Protein 5YR2 (pdb70)

InterPro domains:
  IPR000786 Green fluorescent protein, GFP [PR01229] (3-27)
  IPR000786 Green fluorescent protein, GFP [PR01229] (28-48)
  IPR000786 Green fluorescent protein, GFP [PR01229] (49-69)
  IPR000786 Green fluorescent protein, GFP [PR01229] (70-85)
  IPR000786 Green fluorescent protein, GFP [PR01229] (86-108)
  IPR000786 Green fluorescent protein, GFP [PR01229] (109-129)
  IPR000786 Green fluorescent protein, GFP [PR01229] (130-149)
  IPR000786 Green fluorescent protein, GFP [PR01229] (150-171)
  IPR000786 Green fluorescent protein, GFP [PR01229] (173-192)
  IPR000786 Green fluorescent protein, GFP [PR01229] (193-211)
  IPR000786 Green fluorescent protein, GFP [PR01229] (214-237)
  IPR009017 Green fluorescent protein [G3DSA:2.40.155.10] (1-145)
  IPR009017 Green fluorescent protein [G3DSA:2.40.155.10] (146-250)
  IPR009017 Green fluorescent protein [SSF54511] (2-228)
  IPR011584 Green fluorescent protein-related [PF01353] (14-227)

Sequence (454 aa):
NSHNVYITTADKQQKNGIIKANFKIRHNVEDGSVVQLLADHYQQQNTTPIGDGPVLLPDNHYLSTQQSVLSKDPNEKKRDHMVLLLEFVTAAGITHSKGEELFTGVVPILVELDGDVNGHKFSVRRGEGEGDATNGKKLLTTLKFICTTGKLPVPWPTLVTTLVQCFSRYPDHMKRHDFFKSAMPEGYVQERTISSFKDDGTYKTRAEVVKFEGDTLVNRIELKGIDFKEEDGNILGHKLEYNNSHNVYITADKQKNGIKANFKIRHNVEDGSVVQLADHYQQQNTTPIGDGPVLLPDNHYLSTQQSVLLSKDPNEKRDHMVLLLEFVTAAGITHSMSKGEELFTTGVVPILVELDGDVNGHKFSSVRGEGEEGDATNGKLTLKFICTTGKLPVPWPTLVTTLVQCFSRYPDHMKRHDFFKSAMPEGYVQERTISSFKDDGTYKTRAEVVKFEGDTTLVNRIELKGIDFKEEDGNILGHKLEEYN

Foldseek 3Di:
DKWKWKWAFDVVQLWIWTWTWDWFQFLVRHTKIKTKTKIKHFPDDDHFFGAHIWIKTKDKDWDDDVVDPFAKIKIKMAIAIDDDPQAPLVVLQQAKFKEWEWEWEAAARDTWIKIKIWIAHLCRRMTTMMMGTPVGHDQWAPVVCVVVRACLSYHYDPRRVSNRRQSRSPQSFMKMWMWIDTPPAKIKTKIWTWHDDDRYTYIYMYIYIPGGDCCDCISVVRTDND/DKWKWKKAFDVVQLWIKTWTWDWFAFQVRHTKIKTKIKIKHFPDDDHFFTAHIWIKIKDKDWDDDPPDDFDKIKIKMAIAIGDDPFCPAPLLVLQQAKFKEWEWEWEAAARDTWIKIKIWIARLCRRMTTMMMGTPVGDDQWAPVVCVVVRACLSYHYPPRRSSNRRQSRSPQSFMKMWMWIQTPPAKIKTKIWTWHDDDRYTYTYMYIYIDGGDCCDCTSVVRTDND

CATH classification: 2.40.155.10

Secondary structure (DSSP, 8-state):
-EEEEEEEEEGGGTEEEEEEEEEEEBTTS-EEEEEEEEEEEESSSS--PPPPSEEEEEEEEEE--TT--SSEEEEEEEEEEE-----TGGGGGSSEEEEEEEEEEEETTEEEEEEEEEEEETTTTEEEEEEEETTSS-SS-GGGGTTT--GGGSB--GGGGGG-HHHHTTTT-EEEEEEEEETTS-EEEEEEEEEEETTEEEEEEEEEEES--TTSTTTTT-B---/-EEEEEEEEETTTTEEEEEEEEEEEBTTS-EEEEEEEEEEEESSSS--PPPPSEEEEEEEEEE--TT--SSEEEEEEEEEEE------STGGGGGSS-EEEEEEEEEEETTEEEEEEEEEEEETTTTEEEEEEEETTSS-SS-GGGGTTT--GGGSB--GGGGGG-HHHHTTTT-EEEEEEEEETTS-EEEEEEEEEEETTEEEEEEEEEEES--TTSTTTTT-B---

Solvent-accessible surface area: 20241 Å² total

Nearest PDB structures (foldseek):
  5yr2-assembly1_A  TM=1.004E+00  e=1.010E-49  Aequorea victoria
  6m63-assembly2_B  TM=1.002E+00  e=8.073E-45  Mesorhizobium japonicum MAFF 303099
  6efr-assembly1_A  TM=9.924E-01  e=9.516E-45  Thermoanaerobacter sp. X513
  3ek7-assembly1_A-2  TM=1.002E+00  e=7.228E-44  synthetic construct
  3wld-assembly1_A  TM=9.898E-01  e=3.956E-44  Gallus gallus

Organism: Aequorea victoria (NCBI:txid6100)

B-factor: mean 25.28, std 11.41, range [13.67, 79.83]

Structure (mmCIF, N/CA/C/O backbone):
data_5YR2
#
_entry.id   5YR2
#
_cell.length_a   50.640
_cell.length_b   63.709
_cell.length_c   69.159
_cell.angle_alpha   90.00
_cell.angle_beta   101.09
_cell.angle_gamma   90.00
#
_symmetry.space_group_name_H-M   'P 1 21 1'
#
loop_
_entity.id
_entity.type
_entity.pdbx_description
1 polymer 'Green fluorescent protein'
2 water water
#
loop_
_atom_site.group_PDB
_atom_site.id
_atom_site.type_symbol
_atom_site.label_atom_id
_atom_site.label_alt_id
_atom_site.label_comp_id
_atom_site.label_asym_id
_atom_site.label_entity_id
_atom_site.label_seq_id
_atom_site.pdbx_PDB_ins_code
_atom_site.Cartn_x
_atom_site.Cartn_y
_atom_site.Cartn_z
_atom_site.occupancy
_atom_site.B_iso_or_equiv
_atom_site.auth_seq_id
_atom_site.auth_comp_id
_atom_site.auth_asym_id
_atom_site.auth_atom_id
_atom_site.pdbx_PDB_model_num
ATOM 1 N N . ASN A 1 2 ? 3.068 -16.209 66.028 1.00 49.68 2 ASN A N 1
ATOM 2 C CA . ASN A 1 2 ? 3.659 -17.540 66.033 1.00 40.63 2 ASN A CA 1
ATOM 3 C C . ASN A 1 2 ? 5.197 -17.493 66.129 1.00 31.07 2 ASN A C 1
ATOM 4 O O . ASN A 1 2 ? 5.774 -17.576 67.216 1.00 23.89 2 ASN A O 1
ATOM 9 N N . SER A 1 3 ? 5.842 -17.372 64.970 1.00 25.30 3 SER A N 1
ATOM 10 C CA . SER A 1 3 ? 7.293 -17.271 64.857 1.00 24.59 3 SER A CA 1
ATOM 11 C C . SER A 1 3 ? 7.608 -16.136 63.897 1.00 19.18 3 SER A C 1
ATOM 12 O O . SER A 1 3 ? 6.973 -16.037 62.846 1.00 17.12 3 SER A O 1
ATOM 15 N N . HIS A 1 4 ? 8.564 -15.278 64.264 1.00 16.36 4 HIS A N 1
ATOM 16 C CA . HIS A 1 4 ? 8.941 -14.133 63.444 1.00 17.53 4 HIS A CA 1
ATOM 17 C C . HIS A 1 4 ? 10.443 -13.904 63.537 1.00 22.20 4 HIS A C 1
ATOM 18 O O . HIS A 1 4 ? 11.083 -14.277 64.518 1.00 15.86 4 HIS A O 1
ATOM 25 N N . ASN A 1 5 ? 10.999 -13.265 62.511 1.00 18.23 5 ASN A N 1
ATOM 26 C CA . ASN A 1 5 ? 12.433 -12.985 62.451 1.00 20.33 5 ASN A CA 1
ATOM 27 C C . ASN A 1 5 ? 12.692 -11.506 62.731 1.00 17.33 5 ASN A C 1
ATOM 28 O O . ASN A 1 5 ? 12.229 -10.636 61.985 1.00 17.92 5 ASN A O 1
ATOM 33 N N . VAL A 1 6 ? 13.445 -11.228 63.796 1.00 13.85 6 VAL A N 1
ATOM 34 C CA . VAL A 1 6 ? 13.795 -9.861 64.182 1.00 14.34 6 VAL A CA 1
ATOM 35 C C . VAL A 1 6 ? 15.099 -9.503 63.480 1.00 14.66 6 VAL A C 1
ATOM 36 O O . VAL A 1 6 ? 16.149 -10.013 63.858 1.00 14.23 6 VAL A O 1
ATOM 40 N N . TYR A 1 7 ? 15.050 -8.617 62.481 1.00 14.29 7 TYR A N 1
ATOM 41 C CA . TYR A 1 7 ? 16.254 -8.268 61.720 1.00 13.96 7 TYR A CA 1
ATOM 42 C C . TYR A 1 7 ? 17.021 -7.134 62.387 1.00 14.07 7 TYR A C 1
ATOM 43 O O . TYR A 1 7 ? 16.451 -6.078 62.667 1.00 15.31 7 TYR A O 1
ATOM 52 N N . ILE A 1 8 ? 18.325 -7.345 62.608 1.00 14.27 8 ILE A N 1
ATOM 53 C CA . ILE A 1 8 ? 19.166 -6.428 63.374 1.00 14.45 8 ILE A CA 1
ATOM 54 C C . ILE A 1 8 ? 20.305 -5.883 62.515 1.00 20.19 8 ILE A C 1
ATOM 55 O O . ILE A 1 8 ? 20.936 -6.626 61.758 1.00 15.47 8 ILE A O 1
ATOM 60 N N . THR A 1 9 ? 20.606 -4.593 62.685 1.00 18.13 9 THR A N 1
ATOM 61 C CA A THR A 1 9 ? 21.765 -3.991 62.046 0.61 17.87 9 THR A CA 1
ATOM 62 C CA B THR A 1 9 ? 21.713 -3.925 62.013 0.39 18.36 9 THR A CA 1
ATOM 63 C C . THR A 1 9 ? 22.392 -2.988 63.004 1.00 19.70 9 THR A C 1
ATOM 64 O O . THR A 1 9 ? 21.746 -2.472 63.919 1.00 19.15 9 THR A O 1
ATOM 71 N N . ALA A 1 10 ? 23.685 -2.743 62.805 1.00 19.07 10 ALA A N 1
ATOM 72 C CA . ALA A 1 10 ? 24.391 -1.840 63.706 1.00 17.81 10 ALA A CA 1
ATOM 73 C C . ALA A 1 10 ? 24.001 -0.389 63.440 1.00 20.19 10 ALA A C 1
ATOM 74 O O . ALA A 1 10 ? 23.709 0.008 62.308 1.00 20.72 10 ALA A O 1
ATOM 76 N N . ASP A 1 11 ? 23.997 0.405 64.507 1.00 21.32 11 ASP A N 1
ATOM 77 C CA . ASP A 1 11 ? 23.779 1.850 64.441 1.00 26.96 11 ASP A CA 1
ATOM 78 C C .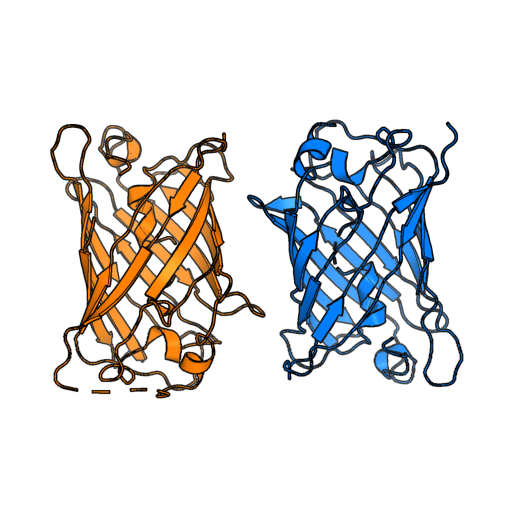 ASP A 1 11 ? 25.029 2.487 65.046 1.00 29.34 11 ASP A C 1
ATOM 79 O O . ASP A 1 11 ? 25.074 2.740 66.251 1.00 28.04 11 ASP A O 1
ATOM 84 N N . LYS A 1 12 ? 26.041 2.721 64.202 1.00 28.10 12 LYS A N 1
ATOM 85 C CA . LYS A 1 12 ? 27.343 3.182 64.683 1.00 41.30 12 LYS A CA 1
ATOM 86 C C . LYS A 1 12 ? 27.241 4.555 65.329 1.00 43.75 12 LYS A C 1
ATOM 87 O O . LYS A 1 12 ? 27.861 4.811 66.370 1.00 44.31 12 LYS A O 1
ATOM 93 N N . GLN A 1 13 ? 26.465 5.451 64.720 1.00 39.64 13 GLN A N 1
ATOM 94 C CA A GLN A 1 13 ? 26.333 6.806 65.243 0.46 42.63 13 GLN A CA 1
ATOM 95 C CA B GLN A 1 13 ? 26.339 6.804 65.244 0.54 42.65 13 GLN A CA 1
ATOM 96 C C . GLN A 1 13 ? 25.810 6.809 66.673 1.00 41.68 13 GLN A C 1
ATOM 97 O O . GLN A 1 13 ? 26.120 7.723 67.445 1.00 47.21 13 GLN A O 1
ATOM 108 N N . LYS A 1 14 ? 25.030 5.798 67.052 1.00 32.34 14 LYS A N 1
ATOM 109 C CA . LYS A 1 14 ? 24.483 5.696 68.400 1.00 28.43 14 LYS A CA 1
ATOM 110 C C . LYS A 1 14 ? 25.175 4.632 69.249 1.00 30.30 14 LYS A C 1
ATOM 111 O O . LYS A 1 14 ? 24.722 4.355 70.367 1.00 31.59 14 LYS A O 1
ATOM 117 N N . ASN A 1 15 ? 26.251 4.024 68.748 1.00 26.54 15 ASN A N 1
ATOM 118 C CA . ASN A 1 15 ? 26.957 2.960 69.468 1.00 27.49 15 ASN A CA 1
ATOM 119 C C . ASN A 1 15 ? 25.998 1.848 69.902 1.00 26.60 15 ASN A C 1
ATOM 120 O O . ASN A 1 15 ? 26.152 1.237 70.968 1.00 25.19 15 ASN A O 1
ATOM 125 N N . GLY A 1 16 ? 25.000 1.576 69.069 1.00 25.23 16 GLY A N 1
ATOM 126 C CA . GLY A 1 16 ? 23.998 0.562 69.374 1.00 16.48 16 GLY A CA 1
ATOM 127 C C . GLY A 1 16 ? 23.524 -0.171 68.151 1.00 17.32 16 GLY A C 1
ATOM 128 O O . GLY A 1 16 ? 24.293 -0.409 67.210 1.00 18.56 16 GLY A O 1
ATOM 129 N N . ILE A 1 17 ? 22.242 -0.522 68.151 1.00 15.79 17 ILE A N 1
ATOM 130 C CA A ILE A 1 17 ? 21.668 -1.318 67.077 0.96 15.49 17 ILE A CA 1
ATOM 131 C CA B ILE A 1 17 ? 21.615 -1.395 67.169 0.04 18.52 17 ILE A CA 1
ATOM 132 C C . ILE A 1 17 ? 20.292 -0.781 66.729 1.00 16.60 17 ILE A C 1
ATOM 133 O O . ILE A 1 17 ? 19.660 -0.046 67.493 1.00 18.11 17 ILE A O 1
ATOM 142 N N . LYS A 1 18 ? 19.863 -1.118 65.517 1.00 15.54 18 LYS A N 1
ATOM 143 C CA . LYS A 1 18 ? 18.503 -0.907 65.046 1.00 16.80 18 LYS A CA 1
ATOM 144 C C . LYS A 1 18 ? 17.923 -2.259 64.657 1.00 18.91 18 LYS A C 1
ATOM 145 O O . LYS A 1 18 ? 18.657 -3.182 64.295 1.00 18.66 18 LYS A O 1
ATOM 151 N N . ALA A 1 19 ? 16.599 -2.373 64.716 1.00 14.71 19 ALA A N 1
ATOM 152 C CA . ALA A 1 19 ? 15.934 -3.586 64.283 1.00 14.14 19 ALA A CA 1
ATOM 153 C C . ALA A 1 19 ? 14.590 -3.234 63.666 1.00 16.05 19 ALA A C 1
ATOM 154 O O . ALA A 1 19 ? 14.019 -2.167 63.921 1.00 15.05 19 ALA A O 1
ATOM 156 N N . ASN A 1 20 ? 14.085 -4.161 62.859 1.00 13.92 20 ASN A N 1
ATOM 157 C CA . ASN A 1 20 ? 12.828 -3.963 62.165 1.00 14.96 20 ASN A CA 1
ATOM 158 C C . ASN A 1 20 ? 12.240 -5.329 61.885 1.00 19.19 20 ASN A C 1
ATOM 159 O O . ASN A 1 20 ? 12.982 -6.276 61.616 1.00 18.13 20 ASN A O 1
ATOM 164 N N . PHE A 1 21 ? 10.919 -5.435 61.965 1.00 13.74 21 PHE A N 1
ATOM 165 C CA . PHE A 1 21 ? 10.253 -6.706 61.687 1.00 14.86 21 PHE A CA 1
ATOM 166 C C . PHE A 1 21 ? 8.761 -6.456 61.762 1.00 18.10 21 PHE A C 1
ATOM 167 O O . PHE A 1 21 ? 8.317 -5.469 62.355 1.00 17.64 21 PHE A O 1
ATOM 175 N N . LYS A 1 22 ? 7.997 -7.352 61.139 1.00 16.88 22 LYS A N 1
ATOM 176 C CA . LYS A 1 22 ? 6.543 -7.316 61.175 1.00 16.79 22 LYS A CA 1
ATOM 177 C C . LYS A 1 22 ? 6.028 -8.471 62.024 1.00 19.06 22 LYS A C 1
ATOM 178 O O . LYS A 1 22 ? 6.453 -9.621 61.854 1.00 23.30 22 LYS A O 1
ATOM 184 N N . ILE A 1 23 ? 5.126 -8.170 62.932 1.00 15.46 23 ILE A N 1
ATOM 185 C CA . ILE A 1 23 ? 4.371 -9.195 63.628 1.00 14.25 23 ILE A CA 1
ATOM 186 C C . ILE A 1 23 ? 3.018 -9.314 62.941 1.00 17.73 23 ILE A C 1
ATOM 187 O O . ILE A 1 23 ? 2.389 -8.303 62.614 1.00 20.42 23 ILE A O 1
ATOM 192 N N . ARG A 1 24 ? 2.571 -10.539 62.726 1.00 18.64 24 ARG A N 1
ATOM 193 C CA . ARG A 1 24 ? 1.265 -10.818 62.124 1.00 15.79 24 ARG A CA 1
ATOM 194 C C . ARG A 1 24 ? 0.367 -11.407 63.207 1.00 17.21 24 ARG A C 1
ATOM 195 O O . ARG A 1 24 ? 0.498 -12.582 63.559 1.00 22.21 24 ARG A O 1
ATOM 203 N N . HIS A 1 25 ? -0.536 -10.591 63.747 1.00 15.42 25 HIS A N 1
ATOM 204 C CA . HIS A 1 25 ? -1.476 -11.054 64.759 1.00 15.72 25 HIS A CA 1
ATOM 205 C C . HIS A 1 25 ? -2.713 -11.629 64.080 1.00 19.67 25 HIS A C 1
ATOM 206 O O . HIS A 1 25 ? -3.325 -10.970 63.237 1.00 24.71 25 HIS A O 1
ATOM 213 N N . ASN A 1 26 ? -3.090 -12.846 64.454 1.00 23.57 26 ASN A N 1
ATOM 214 C CA . ASN A 1 26 ? -4.315 -13.423 63.920 1.00 22.54 26 ASN A CA 1
ATOM 215 C C . ASN A 1 26 ? -5.534 -12.734 64.519 1.00 25.13 26 ASN A C 1
ATOM 216 O O . ASN A 1 26 ? -5.613 -12.536 65.736 1.00 23.30 26 ASN A O 1
ATOM 221 N N . VAL A 1 27 ? -6.499 -12.394 63.655 1.00 25.93 27 VAL A N 1
ATOM 222 C CA . VAL A 1 27 ? -7.758 -11.756 64.035 1.00 19.07 27 VAL A CA 1
ATOM 223 C C . VAL A 1 27 ? -8.852 -12.818 64.099 1.00 23.54 27 VAL A C 1
ATOM 224 O O . VAL A 1 27 ? -8.819 -13.813 63.371 1.00 24.43 27 VAL A O 1
ATOM 228 N N . GLU A 1 28 ? -9.847 -12.593 64.970 1.00 26.11 28 GLU A N 1
ATOM 229 C CA . GLU A 1 28 ? -10.894 -13.590 65.190 1.00 31.83 28 GLU A CA 1
ATOM 230 C C . GLU A 1 28 ? -11.669 -13.905 63.918 1.00 32.26 28 GLU A C 1
ATOM 231 O O . GLU A 1 28 ? -12.211 -15.011 63.781 1.00 29.51 28 GLU A O 1
ATOM 237 N N . ASP A 1 29 ? -11.745 -12.960 62.983 1.00 28.38 29 ASP A N 1
ATOM 238 C CA . ASP A 1 29 ? -12.436 -13.220 61.728 1.00 30.28 29 ASP A CA 1
ATOM 239 C C . ASP A 1 29 ? -11.572 -13.986 60.735 1.00 24.36 29 ASP A C 1
ATOM 240 O O . ASP A 1 29 ? -11.993 -14.204 59.597 1.00 31.28 29 ASP A O 1
ATOM 245 N N . GLY A 1 30 ? -10.377 -14.403 61.129 1.00 28.98 30 GLY A N 1
ATOM 246 C CA . GLY A 1 30 ? -9.509 -15.110 60.223 1.00 22.55 30 GLY A CA 1
ATOM 247 C C . GLY A 1 30 ? -8.569 -14.240 59.415 1.00 32.69 30 GLY A C 1
ATOM 248 O O . GLY A 1 30 ? -7.768 -14.782 58.643 1.00 31.77 30 GLY A O 1
ATOM 249 N N . SER A 1 31 ? -8.641 -12.915 59.552 1.00 26.57 31 SER A N 1
ATOM 250 C CA . SER A 1 31 ? -7.682 -12.035 58.897 1.00 26.32 31 SER A CA 1
ATOM 251 C C . SER A 1 31 ? -6.439 -11.870 59.767 1.00 18.33 31 SER A C 1
ATOM 252 O O . SER A 1 31 ? -6.282 -12.520 60.805 1.00 22.38 31 SER A O 1
ATOM 255 N N . VAL A 1 32 ? -5.530 -11.000 59.337 1.00 17.21 32 VAL A N 1
ATOM 256 C CA A VAL A 1 32 ? -4.276 -10.725 60.030 0.57 20.85 32 VAL A CA 1
ATOM 257 C CA B VAL A 1 32 ? -4.316 -10.732 60.090 0.43 21.42 32 VAL A CA 1
ATOM 258 C C . VAL A 1 32 ? -4.205 -9.236 60.335 1.00 21.59 32 VAL A C 1
ATOM 259 O O . VAL A 1 32 ? -4.547 -8.413 59.475 1.00 19.26 32 VAL A O 1
ATOM 266 N N . GLN A 1 33 ? -3.759 -8.897 61.544 1.00 19.95 33 GLN A N 1
ATOM 267 C CA . GLN A 1 33 ? -3.484 -7.527 61.960 1.00 18.76 33 GLN A CA 1
ATOM 268 C C . GLN A 1 33 ? -1.971 -7.340 61.955 1.00 21.34 33 GLN A C 1
ATOM 269 O O . GLN A 1 33 ? -1.275 -7.895 62.813 1.00 15.74 33 GLN A O 1
ATOM 275 N N . LEU A 1 34 ? -1.459 -6.570 60.992 1.00 19.06 34 LEU A N 1
ATOM 276 C CA A LEU A 1 34 ? -0.026 -6.320 60.897 0.57 19.84 34 LEU A CA 1
ATOM 277 C CA B LEU A 1 34 ? -0.027 -6.333 60.906 0.43 19.43 34 LEU A CA 1
ATOM 278 C C . LEU A 1 34 ? 0.421 -5.316 61.949 1.00 15.86 34 LEU A C 1
ATOM 279 O O . LEU A 1 34 ? -0.265 -4.331 62.213 1.00 16.03 34 LEU A O 1
ATOM 288 N N . ALA A 1 35 ? 1.595 -5.558 62.527 1.00 16.66 35 ALA A N 1
ATOM 289 C CA . ALA A 1 35 ? 2.222 -4.632 63.472 1.00 15.66 35 ALA A CA 1
ATOM 290 C C . ALA A 1 35 ? 3.670 -4.442 63.034 1.00 17.26 35 ALA A C 1
ATOM 291 O O . ALA A 1 35 ? 4.501 -5.322 63.278 1.00 15.68 35 ALA A O 1
ATOM 293 N N . ASP A 1 36 ? 3.968 -3.290 62.429 1.00 15.69 36 ASP A N 1
ATOM 294 C CA . ASP A 1 36 ? 5.314 -2.975 61.949 1.00 14.41 36 ASP A CA 1
ATOM 295 C C . ASP A 1 36 ? 6.157 -2.431 63.094 1.00 14.36 36 ASP A C 1
ATOM 296 O O . ASP A 1 36 ? 5.827 -1.387 63.663 1.00 18.67 36 ASP A O 1
ATOM 301 N N . HIS A 1 37 ? 7.262 -3.108 63.408 1.00 14.15 37 HIS A N 1
ATOM 302 C CA . HIS A 1 37 ? 8.136 -2.722 64.515 1.00 14.12 37 HIS A CA 1
ATOM 303 C C . HIS A 1 37 ? 9.377 -2.000 64.011 1.00 18.76 37 HIS A C 1
ATOM 304 O O . HIS A 1 37 ? 10.060 -2.496 63.114 1.00 15.40 37 HIS A O 1
ATOM 311 N N . TYR A 1 38 ? 9.664 -0.838 64.602 1.00 14.30 38 TYR A N 1
ATOM 312 C CA . TYR A 1 38 ? 10.908 -0.095 64.406 1.00 14.39 38 TYR A CA 1
ATOM 313 C C . TYR A 1 38 ? 11.574 0.037 65.763 1.00 17.10 38 TYR A C 1
ATOM 314 O O . TYR A 1 38 ? 10.955 0.529 66.712 1.00 20.20 38 TYR A O 1
ATOM 323 N N . GLN A 1 39 ? 12.823 -0.409 65.861 1.00 15.27 39 GLN A N 1
ATOM 324 C CA . GLN A 1 39 ? 13.487 -0.589 67.143 1.00 16.84 39 GLN A CA 1
ATOM 325 C C . GLN A 1 39 ? 14.859 0.063 67.138 1.00 16.38 39 GLN A C 1
ATOM 326 O O . GLN A 1 39 ? 15.566 0.022 66.130 1.00 16.51 39 GLN A O 1
ATOM 332 N N . GLN A 1 40 ? 15.235 0.634 68.281 1.00 15.45 40 GLN A N 1
ATOM 333 C CA A GLN A 1 40 ? 16.567 1.190 68.500 0.58 16.15 40 GLN A CA 1
ATOM 334 C CA B GLN A 1 40 ? 16.572 1.168 68.490 0.42 16.42 40 GLN A CA 1
ATOM 335 C C . GLN A 1 40 ? 17.039 0.797 69.891 1.00 16.07 40 GLN A C 1
ATOM 336 O O . GLN A 1 40 ? 16.273 0.901 70.852 1.00 19.95 40 GLN A O 1
ATOM 347 N N . ASN A 1 41 ? 18.293 0.346 70.004 1.00 15.09 41 ASN A N 1
ATOM 348 C CA . ASN A 1 41 ? 18.891 0.003 71.297 1.00 15.14 41 ASN A CA 1
ATOM 349 C C . ASN A 1 41 ? 20.187 0.775 71.473 1.00 15.55 41 ASN A C 1
ATOM 350 O O . ASN A 1 41 ? 21.017 0.809 70.561 1.00 17.16 41 ASN A O 1
ATOM 355 N N . THR A 1 42 ? 20.363 1.378 72.645 1.00 17.49 42 THR A N 1
ATOM 356 C CA A THR A 1 42 ? 21.579 2.115 72.947 0.56 17.60 42 THR A CA 1
ATOM 357 C CA B THR A 1 42 ? 21.544 2.170 72.976 0.44 17.87 42 THR A CA 1
ATOM 358 C C . THR A 1 42 ? 22.070 1.741 74.339 1.00 16.38 42 THR A C 1
ATOM 359 O O . THR A 1 42 ? 21.265 1.519 75.253 1.00 17.11 42 THR A O 1
ATOM 366 N N . PRO A 1 43 ? 23.388 1.630 74.523 1.00 16.59 43 PRO A N 1
ATOM 367 C CA . PRO A 1 43 ? 23.910 1.202 75.826 1.00 18.10 43 PRO A CA 1
ATOM 368 C C . PRO A 1 43 ? 23.723 2.272 76.886 1.00 20.62 43 PRO A C 1
ATOM 369 O O . PRO A 1 43 ? 23.725 3.472 76.607 1.00 18.94 43 PRO A O 1
ATOM 373 N N . ILE A 1 44 ? 23.511 1.817 78.119 1.00 18.41 44 ILE A N 1
ATOM 374 C CA . ILE A 1 44 ? 23.372 2.749 79.232 1.00 22.12 44 ILE A CA 1
ATOM 375 C C . ILE A 1 44 ? 24.739 3.151 79.764 1.00 25.58 44 ILE A C 1
ATOM 376 O O . ILE A 1 44 ? 24.995 4.332 80.033 1.00 26.48 44 ILE A O 1
ATOM 381 N N . GLY A 1 45 ? 25.639 2.185 79.912 1.00 25.80 45 GLY A N 1
ATOM 382 C CA . GLY A 1 45 ? 26.958 2.450 80.436 1.00 32.16 45 GLY A CA 1
ATOM 383 C C . GLY A 1 45 ? 27.911 2.986 79.389 1.00 38.16 45 GLY A C 1
ATOM 384 O O . GLY A 1 45 ? 27.573 3.181 78.219 1.00 33.80 45 GLY A O 1
ATOM 385 N N . ASP A 1 46 ? 29.144 3.226 79.841 1.00 44.48 46 ASP A N 1
ATOM 386 C CA . ASP A 1 46 ? 30.208 3.750 78.998 1.00 49.20 46 ASP A CA 1
ATOM 387 C C . ASP A 1 46 ? 31.143 2.671 78.474 1.00 46.79 46 ASP A C 1
ATOM 388 O O . ASP A 1 46 ? 31.992 2.973 77.629 1.00 48.53 46 ASP A O 1
ATOM 393 N N . GLY A 1 47 ? 31.017 1.434 78.954 1.00 46.26 47 GLY A N 1
ATOM 394 C CA . GLY A 1 47 ? 31.887 0.361 78.536 1.00 43.10 47 GLY A CA 1
ATOM 395 C C . GLY A 1 47 ? 31.771 0.079 77.053 1.00 42.52 47 GLY A C 1
ATOM 396 O O . GLY A 1 47 ? 30.781 0.435 76.405 1.00 37.95 47 GLY A O 1
ATOM 397 N N . PRO A 1 48 ? 32.790 -0.554 76.480 1.00 42.40 48 PRO A N 1
ATOM 398 C CA . PRO A 1 48 ? 32.706 -0.934 75.068 1.00 41.80 48 PRO A CA 1
ATOM 399 C C . PRO A 1 48 ? 31.623 -1.981 74.874 1.00 30.05 48 PRO A C 1
ATOM 400 O O . PRO A 1 48 ? 31.369 -2.815 75.748 1.00 26.57 48 PRO A O 1
ATOM 404 N N . VAL A 1 49 ? 30.954 -1.904 73.725 1.00 30.08 49 VAL A N 1
ATOM 405 C CA . VAL A 1 49 ? 29.918 -2.860 73.361 1.00 22.42 49 VAL A CA 1
ATOM 406 C C . VAL A 1 49 ? 30.260 -3.446 71.999 1.00 23.68 49 VAL A C 1
ATOM 407 O O . VAL A 1 49 ? 31.119 -2.937 71.273 1.00 23.59 49 VAL A O 1
ATOM 411 N N . LEU A 1 50 ? 29.569 -4.537 71.659 1.00 19.58 50 LEU A N 1
ATOM 412 C CA . LEU A 1 50 ? 29.753 -5.211 70.380 1.00 19.56 50 LEU A CA 1
ATOM 413 C C . LEU A 1 50 ? 28.736 -4.668 69.381 1.00 21.65 50 LEU A C 1
ATOM 414 O O . LEU A 1 50 ? 27.531 -4.742 69.625 1.00 25.10 50 LEU A O 1
ATOM 419 N N . LEU A 1 51 ? 29.214 -4.139 68.252 1.00 20.73 51 LEU A N 1
ATOM 420 C CA . LEU A 1 51 ? 28.313 -3.709 67.196 1.00 19.30 51 LEU A CA 1
ATOM 421 C C . LEU A 1 51 ? 28.269 -4.777 66.118 1.00 21.66 51 LEU A C 1
ATOM 422 O O . LEU A 1 51 ? 29.324 -5.126 65.564 1.00 22.51 51 LEU A O 1
ATOM 427 N N . PRO A 1 52 ? 27.099 -5.321 65.801 1.00 18.36 52 PRO A N 1
ATOM 428 C CA . PRO A 1 52 ? 27.021 -6.531 64.982 1.00 21.62 52 PRO A CA 1
ATOM 429 C C . PRO A 1 52 ? 26.967 -6.264 63.483 1.00 25.14 52 PRO A C 1
ATOM 430 O O . PRO A 1 52 ? 26.534 -5.207 63.017 1.00 21.37 52 PRO A O 1
ATOM 434 N N . ASP A 1 53 ? 27.411 -7.270 62.727 1.00 16.84 53 ASP A N 1
ATOM 435 C CA . ASP A 1 53 ? 27.003 -7.365 61.334 1.00 19.34 53 ASP A CA 1
ATOM 436 C C . ASP A 1 53 ? 25.505 -7.679 61.252 1.00 16.12 53 ASP A C 1
ATOM 437 O O . ASP A 1 53 ? 24.866 -8.051 62.239 1.00 18.20 53 ASP A O 1
ATOM 442 N N . ASN A 1 54 ? 24.942 -7.516 60.057 1.00 18.92 54 ASN A N 1
ATOM 443 C CA . ASN A 1 54 ? 23.525 -7.804 59.851 1.00 18.57 54 ASN A CA 1
ATOM 444 C C . ASN A 1 54 ? 23.212 -9.250 60.213 1.00 15.42 54 ASN A C 1
ATOM 445 O O . ASN A 1 54 ? 23.928 -10.171 59.807 1.00 15.67 54 ASN A O 1
ATOM 450 N N . HIS A 1 55 ? 22.125 -9.453 60.959 1.00 17.07 55 HIS A N 1
ATOM 451 C CA . HIS A 1 55 ? 21.690 -10.794 61.333 1.00 15.09 55 HIS A CA 1
ATOM 452 C C . HIS A 1 55 ? 20.236 -10.716 61.789 1.00 17.86 55 HIS A C 1
ATOM 453 O O . HIS A 1 55 ? 19.598 -9.659 61.719 1.00 15.21 55 HIS A O 1
ATOM 460 N N . TYR A 1 56 ? 19.694 -11.851 62.231 1.00 14.72 56 TYR A N 1
ATOM 461 C CA . TYR A 1 56 ? 18.337 -11.825 62.757 1.00 14.46 56 TYR A CA 1
ATOM 462 C C . TYR A 1 56 ? 18.193 -12.789 63.921 1.00 14.54 56 TYR A C 1
ATOM 463 O O . TYR A 1 56 ? 19.018 -13.678 64.130 1.00 14.80 56 TYR A O 1
ATOM 472 N N . LEU A 1 57 ? 17.114 -12.572 64.688 1.00 14.34 57 LEU A N 1
ATOM 473 C CA . LEU A 1 57 ? 16.706 -13.413 65.808 1.00 14.39 57 LEU A CA 1
ATOM 474 C C . LEU A 1 57 ? 15.442 -14.157 65.395 1.00 14.33 57 LEU A C 1
ATOM 475 O O . LEU A 1 57 ? 14.394 -13.531 65.201 1.00 15.84 57 LEU A O 1
ATOM 480 N N . SER A 1 58 ? 15.536 -15.476 65.268 1.00 14.55 58 SER A N 1
ATOM 481 C CA . SER A 1 58 ? 14.356 -16.304 65.025 1.00 18.84 58 SER A CA 1
ATOM 482 C C . SER A 1 58 ? 13.644 -16.492 66.358 1.00 19.52 58 SER A C 1
ATOM 483 O O . SER A 1 58 ? 14.209 -17.081 67.284 1.00 16.78 58 SER A O 1
ATOM 486 N N . THR A 1 59 ? 12.425 -15.964 66.467 1.00 14.42 59 THR A N 1
ATOM 487 C CA . THR A 1 59 ? 11.704 -15.864 67.732 1.00 16.87 59 THR A CA 1
ATOM 488 C C . THR A 1 59 ? 10.394 -16.628 67.631 1.00 22.62 59 THR A C 1
ATOM 489 O O . THR A 1 59 ? 9.593 -16.382 66.717 1.00 19.01 59 THR A O 1
ATOM 493 N N A GLN A 1 60 ? 10.165 -17.542 68.573 0.44 18.81 60 GLN A N 1
ATOM 494 N N B GLN A 1 60 ? 10.187 -17.557 68.561 0.56 18.35 60 GLN A N 1
ATOM 495 C CA A GLN A 1 60 ? 8.922 -18.300 68.647 0.44 20.68 60 GLN A CA 1
ATOM 496 C CA B GLN A 1 60 ? 8.944 -18.305 68.680 0.56 20.79 60 GLN A CA 1
ATOM 497 C C A GLN A 1 60 ? 8.302 -18.074 70.018 0.44 19.61 60 GLN A C 1
ATOM 498 C C B GLN A 1 60 ? 8.330 -17.979 70.033 0.56 19.07 60 GLN A C 1
ATOM 499 O O A GLN A 1 60 ? 8.954 -18.317 71.040 0.44 17.69 60 GLN A O 1
ATOM 500 O O B GLN A 1 60 ? 9.016 -18.047 71.059 0.56 18.51 60 GLN A O 1
ATOM 511 N N . SER A 1 61 ? 7.048 -17.621 70.036 1.00 15.78 61 SER A N 1
ATOM 512 C CA . SER A 1 61 ? 6.335 -17.275 71.263 1.00 19.97 61 SER A CA 1
ATOM 513 C C . SER A 1 61 ? 5.118 -18.177 71.423 1.00 19.49 61 SER A C 1
ATOM 514 O O . SER A 1 61 ? 4.354 -18.361 70.471 1.00 26.23 61 SER A O 1
ATOM 517 N N . VAL A 1 62 ? 4.920 -18.706 72.630 1.00 16.04 62 VAL A N 1
ATOM 518 C CA . VAL A 1 62 ? 3.799 -19.595 72.921 1.00 20.43 62 VAL A CA 1
ATOM 519 C C . VAL A 1 62 ? 3.046 -19.002 74.099 1.00 16.95 62 VAL A C 1
ATOM 520 O O . VAL A 1 62 ? 3.597 -18.920 75.199 1.00 16.57 62 VAL A O 1
ATOM 524 N N . LEU A 1 63 ? 1.793 -18.596 73.875 1.00 16.25 63 LEU A N 1
ATOM 525 C CA . LEU A 1 63 ? 0.993 -17.935 74.903 1.00 15.98 63 LEU A CA 1
ATOM 526 C C . LEU A 1 63 ? -0.028 -18.913 75.465 1.00 16.46 63 LEU A C 1
ATOM 527 O O . LEU A 1 63 ? -0.656 -19.666 74.713 1.00 26.56 63 LEU A O 1
ATOM 532 N N . SER A 1 64 ? -0.200 -18.888 76.784 1.00 16.50 64 SER A N 1
ATOM 533 C CA . SER A 1 64 ? -1.118 -19.809 77.449 1.00 16.98 64 SER A CA 1
ATOM 534 C C . SER A 1 64 ? -1.746 -19.104 78.640 1.00 16.99 64 SER A C 1
ATOM 535 O O . SER A 1 64 ? -1.401 -17.968 78.971 1.00 16.63 64 SER A O 1
ATOM 538 N N . LYS A 1 65 ? -2.703 -19.788 79.265 1.00 17.46 65 LYS A N 1
ATOM 539 C CA . LYS A 1 65 ? -3.397 -19.294 80.447 1.00 19.32 65 LYS A CA 1
ATOM 540 C C . LYS A 1 65 ? -3.179 -20.256 81.605 1.00 23.02 65 LYS A C 1
ATOM 541 O O . LYS A 1 65 ? -3.021 -21.463 81.414 1.00 25.11 65 LYS A O 1
ATOM 547 N N . ASP A 1 66 ? -3.175 -19.695 82.806 1.00 26.13 66 ASP A N 1
ATOM 548 C CA . ASP A 1 66 ? -3.153 -20.453 84.042 1.00 17.79 66 ASP A CA 1
ATOM 549 C C . ASP A 1 66 ? -4.583 -20.560 84.541 1.00 20.38 66 ASP A C 1
ATOM 550 O O . ASP A 1 66 ? -5.144 -19.551 84.987 1.00 24.22 66 ASP A O 1
ATOM 555 N N . PRO A 1 67 ? -5.207 -21.738 84.498 1.00 21.13 67 PRO A N 1
ATOM 556 C CA . PRO A 1 67 ? -6.615 -21.843 84.921 1.00 20.37 67 PRO A CA 1
ATOM 557 C C . PRO A 1 67 ? -6.840 -21.576 86.400 1.00 24.71 67 PRO A C 1
ATOM 558 O O . PRO A 1 67 ? -8.000 -21.510 86.817 1.00 29.91 67 PRO A O 1
ATOM 562 N N . ASN A 1 68 ? -5.792 -21.405 87.203 1.00 24.21 68 ASN A N 1
ATOM 563 C CA . ASN A 1 68 ? -5.969 -21.035 88.604 1.00 22.69 68 ASN A CA 1
ATOM 564 C C . ASN A 1 68 ? -5.972 -19.531 88.826 1.00 22.20 68 ASN A C 1
ATOM 565 O O . ASN A 1 68 ? -6.200 -19.085 89.957 1.00 24.43 68 ASN A O 1
ATOM 570 N N . GLU A 1 69 ? -5.672 -18.749 87.795 1.00 21.65 69 GLU A N 1
ATOM 571 C CA . GLU A 1 69 ? -5.479 -17.314 87.926 1.00 21.33 69 GLU A CA 1
ATOM 572 C C . GLU A 1 69 ? -6.727 -16.584 87.437 1.00 24.33 69 GLU A C 1
ATOM 573 O O . GLU A 1 69 ? -7.072 -16.663 86.256 1.00 27.97 69 GLU A O 1
ATOM 579 N N . LYS A 1 70 ? -7.402 -15.881 88.354 1.00 23.80 70 LYS A N 1
ATOM 580 C CA A LYS A 1 70 ? -8.571 -15.090 87.994 0.40 27.81 70 LYS A CA 1
ATOM 581 C CA B LYS A 1 70 ? -8.572 -15.088 87.994 0.60 27.74 70 LYS A CA 1
ATOM 582 C C . LYS A 1 70 ? -8.208 -13.710 87.457 1.00 25.01 70 LYS A C 1
ATOM 583 O O . LYS A 1 70 ? -9.028 -13.093 86.772 1.00 25.76 70 LYS A O 1
ATOM 594 N N . ARG A 1 71 ? -7.021 -13.207 87.768 1.00 17.93 71 ARG A N 1
ATOM 595 C CA . ARG A 1 71 ? -6.609 -11.912 87.249 1.00 23.09 71 ARG A CA 1
ATOM 596 C C . ARG A 1 71 ? -6.309 -12.013 85.757 1.00 21.73 71 ARG A C 1
ATOM 597 O O . ARG A 1 71 ? -6.039 -13.089 85.215 1.00 18.98 71 ARG A O 1
ATOM 605 N N . ASP A 1 72 ? -6.379 -10.869 85.090 1.00 18.41 72 ASP A N 1
ATOM 606 C CA . ASP A 1 72 ? -6.047 -10.803 83.673 1.00 18.80 72 ASP A CA 1
ATOM 607 C C . ASP A 1 72 ? -4.555 -11.058 83.514 1.00 16.75 72 ASP A C 1
ATOM 608 O O . ASP A 1 72 ? -3.739 -10.348 84.115 1.00 17.19 72 ASP A O 1
ATOM 613 N N . HIS A 1 73 ? -4.185 -12.080 82.741 1.00 16.68 73 HIS A N 1
ATOM 614 C CA . HIS A 1 73 ? -2.800 -12.543 82.791 1.00 16.46 73 HIS A CA 1
ATOM 615 C C . HIS A 1 73 ? -2.404 -13.215 81.485 1.00 16.17 73 HIS A C 1
ATOM 616 O O . HIS A 1 73 ? -3.247 -13.569 80.658 1.00 19.02 73 HIS A O 1
ATOM 623 N N . MET A 1 74 ? -1.097 -13.420 81.329 1.00 15.80 74 MET A N 1
ATOM 624 C CA . MET A 1 74 ? -0.532 -14.130 80.191 1.00 15.72 74 MET A CA 1
ATOM 625 C C . MET A 1 74 ? 0.637 -14.995 80.655 1.00 17.33 74 MET A C 1
ATOM 626 O O . MET A 1 74 ? 1.566 -14.491 81.298 1.00 18.71 74 MET A O 1
ATOM 631 N N . VAL A 1 75 ? 0.603 -16.282 80.323 1.00 18.13 75 VAL A N 1
ATOM 632 C CA . VAL A 1 75 ? 1.736 -17.183 80.535 1.00 18.49 75 VAL A CA 1
ATOM 633 C C . VAL A 1 75 ? 2.479 -17.299 79.214 1.00 16.20 75 VAL A C 1
ATOM 634 O O . VAL A 1 75 ? 1.861 -17.537 78.173 1.00 15.70 75 VAL A O 1
ATOM 638 N N . LEU A 1 76 ? 3.795 -17.106 79.244 1.00 15.60 76 LEU A N 1
ATOM 639 C CA . LEU A 1 76 ? 4.566 -16.968 78.015 1.00 16.39 76 LEU A CA 1
ATOM 640 C C . LEU A 1 76 ? 5.791 -17.872 78.029 1.00 22.19 76 LEU A C 1
ATOM 641 O O . LEU A 1 76 ? 6.539 -17.899 79.011 1.00 19.27 76 LEU A O 1
ATOM 646 N N . LEU A 1 77 ? 5.971 -18.616 76.938 1.00 17.85 77 LEU A N 1
ATOM 647 C CA A LEU A 1 77 ? 7.189 -19.373 76.674 0.65 18.80 77 LEU A CA 1
ATOM 648 C CA B LEU A 1 77 ? 7.181 -19.385 76.664 0.35 18.50 77 LEU A CA 1
ATOM 649 C C . LEU A 1 77 ? 7.790 -18.865 75.373 1.00 16.49 77 LEU A C 1
ATOM 650 O O . LEU A 1 77 ? 7.093 -18.771 74.360 1.00 22.18 77 LEU A O 1
ATOM 659 N N . GLU A 1 78 ? 9.073 -18.524 75.397 1.00 16.52 78 GLU A N 1
ATOM 660 C CA A GLU A 1 78 ? 9.697 -17.962 74.205 1.00 18.87 78 GLU A CA 1
ATOM 661 C C . GLU A 1 78 ? 10.979 -18.717 73.890 1.00 21.87 78 GLU A C 1
ATOM 662 O O . GLU A 1 78 ? 11.687 -19.150 74.803 1.00 23.63 78 GLU A O 1
ATOM 668 N N . PHE A 1 79 ? 11.264 -18.894 72.596 1.00 15.04 79 PHE A N 1
ATOM 669 C CA . PHE A 1 79 ? 12.508 -19.498 72.135 1.00 21.07 79 PHE A CA 1
ATOM 670 C C . PHE A 1 79 ? 13.126 -18.556 71.118 1.00 16.45 79 PHE A C 1
ATOM 671 O O . PHE A 1 79 ? 12.445 -18.153 70.174 1.00 21.48 79 PHE A O 1
ATOM 679 N N . VAL A 1 80 ? 14.387 -18.158 71.327 1.00 15.01 80 VAL A N 1
ATOM 680 C CA . VAL A 1 80 ? 15.048 -17.217 70.424 1.00 14.86 80 VAL A CA 1
ATOM 681 C C . VAL A 1 80 ? 16.448 -17.723 70.108 1.00 16.57 80 VAL A C 1
ATOM 682 O O . VAL A 1 80 ? 17.247 -17.947 71.020 1.00 15.88 80 VAL A O 1
ATOM 686 N N . THR A 1 81 ? 16.776 -17.834 68.818 1.00 15.92 81 THR A N 1
ATOM 687 C CA . THR A 1 81 ? 18.128 -18.204 68.420 1.00 15.50 81 THR A CA 1
ATOM 688 C C . THR A 1 81 ? 18.561 -17.285 67.290 1.00 17.55 81 THR A C 1
ATOM 689 O O . THR A 1 81 ? 17.789 -17.047 66.358 1.00 15.17 81 THR A O 1
ATOM 693 N N . ALA A 1 82 ? 19.777 -16.754 67.386 1.00 15.50 82 ALA A N 1
ATOM 694 C CA . ALA A 1 82 ? 20.274 -15.843 66.359 1.00 15.43 82 ALA A CA 1
ATOM 695 C C . ALA A 1 82 ? 20.754 -16.626 65.148 1.00 18.30 82 ALA A C 1
ATOM 696 O O . ALA A 1 82 ? 21.214 -17.763 65.266 1.00 16.04 82 ALA A O 1
ATOM 698 N N . ALA A 1 83 ? 20.682 -15.987 63.980 1.00 17.35 83 ALA A N 1
ATOM 699 C CA . ALA A 1 83 ? 21.102 -16.638 62.745 1.00 16.63 83 ALA A CA 1
ATOM 700 C C . ALA A 1 83 ? 21.423 -15.575 61.704 1.00 17.01 83 ALA A C 1
ATOM 701 O O . ALA A 1 83 ? 21.186 -14.383 61.908 1.00 15.51 83 ALA A O 1
ATOM 703 N N . GLY A 1 84 ? 21.954 -16.028 60.572 1.00 18.93 84 GLY A N 1
ATOM 704 C CA . GLY A 1 84 ? 22.114 -15.171 59.415 1.00 15.73 84 GLY A CA 1
ATOM 705 C C . GLY A 1 84 ? 23.498 -14.607 59.201 1.00 23.43 84 GLY A C 1
ATOM 706 O O . GLY A 1 84 ? 23.644 -13.649 58.435 1.00 15.92 84 GLY A O 1
ATOM 707 N N . ILE A 1 85 ? 24.515 -15.152 59.856 1.00 21.62 85 ILE A N 1
ATOM 708 C CA . ILE A 1 85 ? 25.891 -14.715 59.660 1.00 22.20 85 ILE A CA 1
ATOM 709 C C . ILE A 1 85 ? 26.708 -15.901 59.170 1.00 28.07 85 ILE A C 1
ATOM 710 O O . ILE A 1 85 ? 26.541 -17.025 59.653 1.00 22.41 85 ILE A O 1
ATOM 715 N N . THR A 1 86 ? 27.555 -15.655 58.174 1.00 26.19 86 THR A N 1
ATOM 716 C CA . THR A 1 86 ? 28.353 -16.705 57.564 1.00 25.73 86 THR A CA 1
ATOM 717 C C . THR A 1 86 ? 29.389 -17.247 58.552 1.00 30.64 86 THR A C 1
ATOM 718 O O . THR A 1 86 ? 29.722 -16.616 59.558 1.00 29.68 86 THR A O 1
ATOM 722 N N . HIS A 1 87 ? 29.907 -18.432 58.253 1.00 35.48 87 HIS A N 1
ATOM 723 C CA . HIS A 1 87 ? 30.952 -19.022 59.090 1.00 47.97 87 HIS A CA 1
ATOM 724 C C . HIS A 1 87 ? 32.342 -18.616 58.602 1.00 58.94 87 HIS A C 1
ATOM 725 O O . HIS A 1 87 ? 33.331 -18.760 59.324 1.00 65.01 87 HIS A O 1
ATOM 732 N N . SER A 1 99 ? 32.361 -11.119 75.479 1.00 54.35 99 SER A N 1
ATOM 733 C CA . SER A 1 99 ? 32.273 -9.951 76.351 1.00 48.66 99 SER A CA 1
ATOM 734 C C . SER A 1 99 ? 32.128 -10.382 77.804 1.00 48.66 99 SER A C 1
ATOM 735 O O . SER A 1 99 ? 31.850 -11.540 78.090 1.00 53.62 99 SER A O 1
ATOM 738 N N . LYS A 1 100 ? 32.339 -9.438 78.722 1.00 51.25 100 LYS A N 1
ATOM 739 C CA . LYS A 1 100 ? 32.149 -9.725 80.140 1.00 50.22 100 LYS A CA 1
ATOM 740 C C . LYS A 1 100 ? 30.681 -9.950 80.474 1.00 41.63 100 LYS A C 1
ATOM 741 O O . LYS A 1 100 ? 30.360 -10.763 81.351 1.00 32.93 100 LYS A O 1
ATOM 747 N N . GLY A 1 101 ? 29.780 -9.231 79.800 1.00 35.40 101 GLY A N 1
ATOM 748 C CA . GLY A 1 101 ? 28.362 -9.441 80.029 1.00 23.44 101 GLY A CA 1
ATOM 749 C C . GLY A 1 101 ? 27.911 -10.838 79.657 1.00 20.88 101 GLY A C 1
ATOM 750 O O . GLY A 1 101 ? 26.947 -11.357 80.224 1.00 21.66 101 GLY A O 1
ATOM 751 N N . GLU A 1 102 ? 28.615 -11.468 78.720 1.00 24.94 102 GLU A N 1
ATOM 752 C CA . GLU A 1 102 ? 28.340 -12.847 78.330 1.00 30.71 102 GLU A CA 1
ATOM 753 C C . GLU A 1 102 ? 28.303 -13.785 79.533 1.00 30.63 102 GLU A C 1
ATOM 754 O O . GLU A 1 102 ? 27.450 -14.680 79.612 1.00 27.63 102 GLU A O 1
ATOM 760 N N . GLU A 1 103 ? 29.234 -13.604 80.477 1.00 23.36 103 GLU A N 1
ATOM 761 C CA . GLU A 1 103 ? 29.337 -14.486 81.631 1.00 24.02 103 GLU A CA 1
ATOM 762 C C . GLU A 1 103 ? 28.129 -14.403 82.554 1.00 24.48 103 GLU A C 1
ATOM 763 O O . GLU A 1 103 ? 27.867 -15.359 83.289 1.00 23.60 103 GLU A O 1
ATOM 769 N N . LEU A 1 104 ? 27.385 -13.293 82.526 1.00 21.58 104 LEU A N 1
ATOM 770 C CA . LEU A 1 104 ? 26.198 -13.158 83.361 1.00 18.51 104 LEU A CA 1
ATOM 771 C C . LEU A 1 104 ? 25.075 -14.101 82.953 1.00 18.11 104 LEU A C 1
ATOM 772 O O . LEU A 1 104 ? 24.152 -14.317 83.743 1.00 19.56 104 LEU A O 1
ATOM 777 N N . PHE A 1 105 ? 25.130 -14.663 81.751 1.00 18.95 105 PHE A N 1
ATOM 778 C CA . PHE A 1 105 ? 23.998 -15.390 81.186 1.00 21.88 105 PHE A CA 1
ATOM 779 C C . PHE A 1 105 ? 24.273 -16.878 81.021 1.00 24.39 105 PHE A C 1
ATOM 780 O O . PHE A 1 105 ? 23.502 -17.572 80.345 1.00 23.74 105 PHE A O 1
ATOM 788 N N . THR A 1 106 ? 25.339 -17.393 81.641 1.00 22.37 106 THR A N 1
ATOM 789 C CA . THR A 1 106 ? 25.681 -18.800 81.456 1.00 23.92 106 THR A CA 1
ATOM 790 C C . THR A 1 106 ? 24.703 -19.740 82.159 1.00 21.80 106 THR A C 1
ATOM 791 O O . THR A 1 106 ? 24.665 -20.933 81.830 1.00 24.91 106 THR A O 1
ATOM 795 N N . GLY A 1 107 ? 23.928 -19.245 83.117 1.00 18.55 107 GLY A N 1
ATOM 796 C CA . GLY A 1 107 ? 23.005 -20.101 83.837 1.00 23.94 107 GLY A CA 1
ATOM 797 C C . GLY A 1 107 ? 21.570 -19.656 83.661 1.00 27.66 107 GLY A C 1
ATOM 798 O O . GLY A 1 107 ? 21.234 -19.018 82.660 1.00 23.94 107 GLY A O 1
ATOM 799 N N . VAL A 1 108 ? 20.710 -19.984 84.620 1.00 28.08 108 VAL A N 1
ATOM 800 C CA . VAL A 1 108 ? 19.320 -19.547 84.590 1.00 25.44 108 VAL A CA 1
ATOM 801 C C . VAL A 1 108 ? 19.214 -18.270 85.408 1.00 22.98 108 VAL A C 1
ATOM 802 O O . VAL A 1 108 ? 19.644 -18.228 86.564 1.00 20.27 108 VAL A O 1
ATOM 806 N N . VAL A 1 109 ? 18.653 -17.225 84.806 1.00 18.44 109 VAL A N 1
ATOM 807 C CA . VAL A 1 109 ? 18.671 -15.878 85.358 1.00 23.08 109 VAL A CA 1
ATOM 808 C C . VAL A 1 109 ? 17.234 -15.478 85.659 1.00 17.66 109 VAL A C 1
ATOM 809 O O . VAL A 1 109 ? 16.376 -15.598 84.784 1.00 16.11 109 VAL A O 1
ATOM 813 N N . PRO A 1 110 ? 16.925 -15.008 86.866 1.00 21.22 110 PRO A N 1
ATOM 814 C CA . PRO A 1 110 ? 15.571 -14.516 87.142 1.00 17.61 110 PRO A CA 1
ATOM 815 C C . PRO A 1 110 ? 15.289 -13.238 86.373 1.00 14.37 110 PRO A C 1
ATOM 816 O O . PRO A 1 110 ? 16.172 -12.399 86.180 1.00 15.36 110 PRO A O 1
ATOM 820 N N . ILE A 1 111 ? 14.022 -13.063 85.987 1.00 15.94 111 ILE A N 1
ATOM 821 C CA . ILE A 1 111 ? 13.588 -11.901 85.218 1.00 16.82 111 ILE A CA 1
ATOM 822 C C . ILE A 1 111 ? 12.444 -11.204 85.938 1.00 17.16 111 ILE A C 1
ATOM 823 O O . ILE A 1 111 ? 11.556 -11.860 86.492 1.00 15.86 111 ILE A O 1
ATOM 828 N N . LEU A 1 112 ? 12.463 -9.872 85.902 1.00 13.88 112 LEU A N 1
ATOM 829 C CA . LEU A 1 112 ? 11.375 -9.031 86.384 1.00 15.41 112 LEU A CA 1
ATOM 830 C C . LEU A 1 112 ? 11.023 -8.056 85.272 1.00 15.28 112 LEU A C 1
ATOM 831 O O . LEU A 1 112 ? 11.916 -7.419 84.715 1.00 16.49 112 LEU A O 1
ATOM 836 N N . VAL A 1 113 ? 9.743 -7.961 84.927 1.00 13.82 113 VAL A N 1
ATOM 837 C CA . VAL A 1 113 ? 9.281 -7.001 83.928 1.00 14.77 113 VAL A CA 1
ATOM 838 C C . VAL A 1 113 ? 8.246 -6.105 84.584 1.00 18.07 113 VAL A C 1
ATOM 839 O O . VAL A 1 113 ? 7.328 -6.601 85.242 1.00 19.04 113 VAL A O 1
ATOM 843 N N . GLU A 1 114 ? 8.387 -4.791 84.407 1.00 15.73 114 GLU A N 1
ATOM 844 C CA . GLU A 1 114 ? 7.390 -3.839 84.885 1.00 16.80 114 GLU A CA 1
ATOM 845 C C . GLU A 1 114 ? 7.009 -2.920 83.739 1.00 15.10 114 GLU A C 1
ATOM 846 O O . GLU A 1 114 ? 7.881 -2.273 83.157 1.00 17.64 114 GLU A O 1
ATOM 852 N N . LEU A 1 115 ? 5.723 -2.847 83.416 1.00 19.03 115 LEU A N 1
ATOM 853 C CA . LEU A 1 115 ? 5.259 -1.968 82.351 1.00 14.64 115 LEU A CA 1
ATOM 854 C C . LEU A 1 115 ? 4.182 -1.037 82.883 1.00 15.76 115 LEU A C 1
ATOM 855 O O . LEU A 1 115 ? 3.233 -1.493 83.527 1.00 17.66 115 LEU A O 1
ATOM 860 N N . ASP A 1 116 ? 4.315 0.248 82.578 1.00 18.04 116 ASP A N 1
ATOM 861 C CA . ASP A 1 116 ? 3.259 1.237 82.778 1.00 18.28 116 ASP A CA 1
ATOM 862 C C . ASP A 1 116 ? 2.837 1.745 81.408 1.00 17.74 116 ASP A C 1
ATOM 863 O O . ASP A 1 116 ? 3.678 2.213 80.633 1.00 18.39 116 ASP A O 1
ATOM 868 N N . GLY A 1 117 ? 1.545 1.635 81.096 1.00 17.39 117 GLY A N 1
ATOM 869 C CA . GLY A 1 117 ? 1.065 1.986 79.780 1.00 16.74 117 GLY A CA 1
ATOM 870 C C . GLY A 1 117 ? -0.067 2.992 79.816 1.00 21.92 117 GLY A C 1
ATOM 871 O O . GLY A 1 117 ? -0.770 3.152 80.814 1.00 21.02 117 GLY A O 1
ATOM 872 N N . ASP A 1 118 ? -0.219 3.684 78.691 1.00 21.79 118 ASP A N 1
ATOM 873 C CA . ASP A 1 118 ? -1.325 4.613 78.469 1.00 20.72 118 ASP A CA 1
ATOM 874 C C . ASP A 1 118 ? -1.684 4.474 77.000 1.00 24.51 118 ASP A C 1
ATOM 875 O O . ASP A 1 118 ? -0.920 4.909 76.132 1.00 27.60 118 ASP A O 1
ATOM 880 N N . VAL A 1 119 ? -2.816 3.848 76.714 1.00 19.48 119 VAL A N 1
ATOM 881 C CA . VAL A 1 119 ? -3.270 3.661 75.345 1.00 18.91 119 VAL A CA 1
ATOM 882 C C . VAL A 1 119 ? -4.554 4.455 75.180 1.00 23.35 119 VAL A C 1
ATOM 883 O O . VAL A 1 119 ? -5.581 4.116 75.781 1.00 23.89 119 VAL A O 1
ATOM 887 N N . ASN A 1 120 ? -4.495 5.511 74.364 1.00 19.19 120 ASN A N 1
ATOM 888 C CA . ASN A 1 120 ? -5.647 6.388 74.148 1.00 19.70 120 ASN A CA 1
ATOM 889 C C . ASN A 1 120 ? -6.188 6.905 75.477 1.00 21.28 120 ASN A C 1
ATOM 890 O O . ASN A 1 120 ? -7.398 7.089 75.646 1.00 23.58 120 ASN A O 1
ATOM 895 N N . GLY A 1 121 ? -5.296 7.121 76.446 1.00 19.82 121 GLY A N 1
ATOM 896 C CA . GLY A 1 121 ? -5.717 7.597 77.747 1.00 24.81 121 GLY A CA 1
ATOM 897 C C . GLY A 1 121 ? -6.153 6.525 78.726 1.00 29.43 121 GLY A C 1
ATOM 898 O O . GLY A 1 121 ? -6.476 6.855 79.874 1.00 33.08 121 GLY A O 1
ATOM 899 N N . HIS A 1 122 ? -6.195 5.260 78.315 1.00 25.56 122 HIS A N 1
ATOM 900 C CA . HIS A 1 122 ? -6.487 4.164 79.238 1.00 25.94 122 HIS A CA 1
ATOM 901 C C . HIS A 1 122 ? -5.185 3.732 79.908 1.00 23.33 122 HIS A C 1
ATOM 902 O O . HIS A 1 122 ? -4.295 3.184 79.251 1.00 23.38 122 HIS A O 1
ATOM 909 N N . LYS A 1 123 ? -5.067 3.980 81.209 1.00 23.15 123 LYS A N 1
ATOM 910 C CA . LYS A 1 123 ? -3.856 3.637 81.944 1.00 19.89 123 LYS A CA 1
ATOM 911 C C . LYS A 1 123 ? -3.945 2.216 82.480 1.00 23.24 123 LYS A C 1
ATOM 912 O O . LYS A 1 123 ? -5.027 1.723 82.816 1.00 19.20 123 LYS A O 1
ATOM 918 N N . PHE A 1 124 ? -2.788 1.559 82.551 1.00 20.89 124 PHE A N 1
ATOM 919 C CA . PHE A 1 124 ? -2.710 0.187 83.028 1.00 19.84 124 PHE A CA 1
ATOM 920 C C . PHE A 1 124 ? -1.265 -0.126 83.382 1.00 18.75 124 PHE A C 1
ATOM 921 O O . PHE A 1 124 ? -0.333 0.542 82.923 1.00 19.35 124 PHE A O 1
ATOM 929 N N . SER A 1 125 ? -1.089 -1.143 84.222 1.00 18.55 125 SER A N 1
ATOM 930 C CA . SER A 1 125 ? 0.237 -1.632 84.564 1.00 17.89 125 SER A CA 1
ATOM 931 C C . SER A 1 125 ? 0.267 -3.145 84.432 1.00 20.19 125 SER A C 1
ATOM 932 O O . SER A 1 125 ? -0.748 -3.825 84.625 1.00 16.29 125 SER A O 1
ATOM 935 N N . VAL A 1 126 ? 1.440 -3.660 84.048 1.00 17.21 126 VAL A N 1
ATOM 936 C CA . VAL A 1 126 ? 1.690 -5.090 83.922 1.00 14.95 126 VAL A CA 1
ATOM 937 C C . VAL A 1 126 ? 2.954 -5.410 84.714 1.00 14.67 126 VAL A C 1
ATOM 938 O O . VAL A 1 126 ? 3.926 -4.650 84.689 1.00 15.31 126 VAL A O 1
ATOM 942 N N . ARG A 1 127 ? 2.931 -6.504 85.458 1.00 14.62 127 ARG A N 1
ATOM 943 C CA A ARG A 1 127 ? 4.120 -7.006 86.131 0.50 15.88 127 ARG A CA 1
ATOM 944 C CA B ARG A 1 127 ? 4.127 -6.999 86.125 0.50 15.86 127 ARG A CA 1
ATOM 945 C C . ARG A 1 127 ? 4.350 -8.444 85.701 1.00 17.64 127 ARG A C 1
ATOM 946 O O . ARG A 1 127 ? 3.404 -9.236 85.642 1.00 21.75 127 ARG A O 1
ATOM 961 N N . GLY A 1 128 ? 5.594 -8.776 85.381 1.00 20.06 128 GLY A N 1
ATOM 962 C CA . GLY A 1 128 ? 5.929 -10.118 84.960 1.00 17.20 128 GLY A CA 1
ATOM 963 C C . GLY A 1 128 ? 7.140 -10.616 85.716 1.00 14.82 128 GLY A C 1
ATOM 964 O O . GLY A 1 128 ? 8.013 -9.845 86.097 1.00 20.49 128 GLY A O 1
ATOM 965 N N . GLU A 1 129 ? 7.161 -11.928 85.957 1.00 14.13 129 GLU A N 1
ATOM 966 C CA . GLU A 1 129 ? 8.310 -12.565 86.586 1.00 14.11 129 GLU A CA 1
ATOM 967 C C . GLU A 1 129 ? 8.552 -13.934 85.963 1.00 15.93 129 GLU A C 1
ATOM 968 O O . GLU A 1 129 ? 7.631 -14.597 85.485 1.00 14.39 129 GLU A O 1
ATOM 974 N N . GLY A 1 130 ? 9.803 -14.365 85.993 1.00 17.15 130 GLY A N 1
ATOM 975 C CA . GLY A 1 130 ? 10.118 -15.661 85.416 1.00 21.49 130 GLY A CA 1
ATOM 976 C C . GLY A 1 130 ? 11.605 -15.862 85.371 1.00 24.13 130 GLY A C 1
ATOM 977 O O . GLY A 1 130 ? 12.343 -15.323 86.206 1.00 19.42 130 GLY A O 1
ATOM 978 N N . GLU A 1 131 ? 12.047 -16.611 84.363 1.00 21.12 131 GLU A N 1
ATOM 979 C CA . GLU A 1 131 ? 13.470 -16.877 84.237 1.00 21.38 131 GLU A CA 1
ATOM 980 C C . GLU A 1 131 ? 13.860 -16.993 82.771 1.00 21.27 131 GLU A C 1
ATOM 981 O O . GLU A 1 131 ? 13.035 -17.305 81.904 1.00 17.25 131 GLU A O 1
ATOM 987 N N . GLY A 1 132 ? 15.126 -16.706 82.505 1.00 17.31 132 GLY A N 1
ATOM 988 C CA . GLY A 1 132 ? 15.662 -16.798 81.164 1.00 15.71 132 GLY A CA 1
ATOM 989 C C . GLY A 1 132 ? 16.893 -17.680 81.156 1.00 15.28 132 GLY A C 1
ATOM 990 O O . GLY A 1 132 ? 17.682 -17.693 82.102 1.00 18.50 132 GLY A O 1
ATOM 991 N N . ASP A 1 133 ? 17.060 -18.403 80.048 1.00 17.38 133 ASP A N 1
ATOM 992 C CA . ASP A 1 133 ? 18.134 -19.381 79.875 1.00 17.63 133 ASP A CA 1
ATOM 993 C C . ASP A 1 133 ? 18.742 -19.115 78.502 1.00 17.29 133 ASP A C 1
ATOM 994 O O . ASP A 1 133 ? 18.325 -19.703 77.502 1.00 18.70 133 ASP A O 1
ATOM 999 N N . ALA A 1 134 ? 19.734 -18.225 78.447 1.00 19.64 134 ALA A N 1
ATOM 1000 C CA . ALA A 1 134 ? 20.266 -17.821 77.148 1.00 15.92 134 ALA A CA 1
ATOM 1001 C C . ALA A 1 134 ? 21.064 -18.932 76.491 1.00 20.07 134 ALA A C 1
ATOM 1002 O O . ALA A 1 134 ? 21.228 -18.923 75.266 1.00 19.09 134 ALA A O 1
ATOM 1004 N N . THR A 1 135 ? 21.586 -19.876 77.279 1.00 17.26 135 THR A N 1
ATOM 1005 C CA . THR A 1 135 ? 22.314 -20.998 76.697 1.00 22.34 135 THR A CA 1
ATOM 1006 C C . THR A 1 135 ? 21.432 -21.762 75.724 1.00 24.31 135 THR A C 1
ATOM 1007 O O . THR A 1 135 ? 21.879 -22.145 74.637 1.00 19.15 135 THR A O 1
ATOM 1011 N N . ASN A 1 136 ? 20.162 -21.939 76.068 1.00 18.76 136 ASN A N 1
ATOM 1012 C CA . ASN A 1 136 ? 19.205 -22.586 75.177 1.00 21.99 136 ASN A CA 1
ATOM 1013 C C . ASN A 1 136 ? 18.290 -21.596 74.470 1.00 22.07 136 ASN A C 1
ATOM 1014 O O . ASN A 1 136 ? 17.483 -22.005 73.624 1.00 26.45 136 ASN A O 1
ATOM 1019 N N . GLY A 1 137 ? 18.404 -20.311 74.784 1.00 16.87 137 GLY A N 1
ATOM 1020 C CA . GLY A 1 137 ? 17.553 -19.296 74.194 1.00 17.23 137 GLY A CA 1
ATOM 1021 C C . GLY A 1 137 ? 16.101 -19.377 74.603 1.00 23.77 137 GLY A C 1
ATOM 1022 O O . GLY A 1 137 ? 15.219 -19.072 73.793 1.00 25.72 137 GLY A O 1
ATOM 1023 N N . LYS A 1 138 ? 15.827 -19.759 75.846 1.00 20.78 138 LYS A N 1
ATOM 1024 C CA A LYS A 1 138 ? 14.471 -20.019 76.313 0.57 21.74 138 LYS A CA 1
ATOM 1025 C CA B LYS A 1 138 ? 14.469 -20.007 76.304 0.43 21.63 138 LYS A CA 1
ATOM 1026 C C . LYS A 1 138 ? 14.118 -19.059 77.441 1.00 22.47 138 LYS A C 1
ATOM 1027 O O . LYS A 1 138 ? 14.945 -18.785 78.318 1.00 20.64 138 LYS A O 1
ATOM 1038 N N . LEU A 1 139 ? 12.890 -18.531 77.414 1.00 16.72 139 LEU A N 1
ATOM 1039 C CA A LEU A 1 139 ? 12.333 -17.656 78.446 0.59 14.81 139 LEU A CA 1
ATOM 1040 C CA B LEU A 1 139 ? 12.417 -17.790 78.565 0.41 15.92 139 LEU A CA 1
ATOM 1041 C C . LEU A 1 139 ? 11.019 -18.253 78.934 1.00 17.59 139 LEU A C 1
ATOM 1042 O O . LEU A 1 139 ? 10.231 -18.701 78.103 1.00 16.80 139 LEU A O 1
ATOM 1051 N N . THR A 1 140 ? 10.747 -18.184 80.239 1.00 15.72 140 THR A N 1
ATOM 1052 C CA A THR A 1 140 ? 9.445 -18.559 80.781 0.54 16.10 140 THR A CA 1
ATOM 1053 C CA B THR A 1 140 ? 9.466 -18.583 80.816 0.46 16.72 140 THR A CA 1
ATOM 1054 C C . THR A 1 140 ? 9.004 -17.463 81.737 1.00 20.68 140 THR A C 1
ATOM 1055 O O . THR A 1 140 ? 9.730 -17.111 82.665 1.00 20.35 140 THR A O 1
ATOM 1062 N N . LEU A 1 141 ? 7.819 -16.900 81.486 1.00 17.75 141 LEU A N 1
ATOM 1063 C CA . LEU A 1 141 ? 7.341 -15.783 82.293 1.00 18.70 141 LEU A CA 1
ATOM 1064 C C . LEU A 1 141 ? 5.831 -15.848 82.467 1.00 18.91 141 LEU A C 1
ATOM 1065 O O . LEU A 1 141 ? 5.115 -16.390 81.623 1.00 22.14 141 LEU A O 1
ATOM 1070 N N . LYS A 1 142 ? 5.357 -15.310 83.588 1.00 17.16 142 LYS A N 1
ATOM 1071 C CA . LYS A 1 142 ? 3.941 -15.048 83.799 1.00 14.88 142 LYS A CA 1
ATOM 1072 C C . LYS A 1 142 ? 3.754 -13.555 84.012 1.00 16.89 142 LYS A C 1
ATOM 1073 O O . LYS A 1 142 ? 4.485 -12.938 84.794 1.00 16.78 142 LYS A O 1
ATOM 1079 N N . PHE A 1 143 ? 2.779 -12.979 83.322 1.00 16.78 143 PHE A N 1
ATOM 1080 C CA . PHE A 1 143 ? 2.484 -11.561 83.413 1.00 14.75 143 PHE A CA 1
ATOM 1081 C C . PHE A 1 143 ? 1.090 -11.374 83.988 1.00 15.52 143 PHE A C 1
ATOM 1082 O O . PHE A 1 143 ? 0.186 -12.138 83.663 1.00 17.92 143 PHE A O 1
ATOM 1090 N N . ILE A 1 144 ? 0.911 -10.334 84.801 1.00 16.44 144 ILE A N 1
ATOM 1091 C CA . ILE A 1 144 ? -0.379 -10.007 85.400 1.00 18.41 144 ILE A CA 1
ATOM 1092 C C . ILE A 1 144 ? -0.663 -8.539 85.128 1.00 17.40 144 ILE A C 1
ATOM 1093 O O . ILE A 1 144 ? 0.210 -7.690 85.343 1.00 16.29 144 ILE A O 1
ATOM 1098 N N . CYS A 1 145 ? -1.876 -8.231 84.651 1.00 16.02 145 CYS A N 1
ATOM 1099 C CA . CYS A 1 145 ? -2.333 -6.842 84.667 1.00 15.96 145 CYS A CA 1
ATOM 1100 C C . CYS A 1 145 ? -2.707 -6.496 86.099 1.00 21.83 145 CYS A C 1
ATOM 1101 O O . CYS A 1 145 ? -3.686 -7.025 86.634 1.00 16.42 145 CYS A O 1
ATOM 1104 N N . THR A 1 146 ? -1.917 -5.633 86.733 1.00 17.40 146 THR A N 1
ATOM 1105 C CA . THR A 1 146 ? -2.099 -5.361 88.151 1.00 21.45 146 THR A CA 1
ATOM 1106 C C . THR A 1 146 ? -3.123 -4.272 88.411 1.00 26.73 146 THR A C 1
ATOM 1107 O O . THR A 1 146 ? -3.470 -4.036 89.573 1.00 25.33 146 THR A O 1
ATOM 1111 N N . THR A 1 147 ? -3.616 -3.617 87.363 1.00 20.86 147 THR A N 1
ATOM 1112 C CA . THR A 1 147 ? -4.602 -2.550 87.482 1.00 25.42 147 THR A CA 1
ATOM 1113 C C . THR A 1 147 ? -6.006 -3.003 87.111 1.00 28.74 147 THR A C 1
ATOM 1114 O O . THR A 1 147 ? -6.933 -2.188 87.137 1.00 33.32 147 THR A O 1
ATOM 1118 N N . GLY A 1 148 ? -6.197 -4.274 86.774 1.00 23.17 148 GLY A N 1
ATOM 1119 C CA . GLY A 1 148 ? -7.527 -4.713 86.402 1.00 25.04 148 GLY A CA 1
ATOM 1120 C C . GLY A 1 148 ? -7.571 -5.388 85.053 1.00 21.60 148 GLY A C 1
ATOM 1121 O O . GLY A 1 148 ? -6.761 -6.279 84.780 1.00 26.79 148 GLY A O 1
ATOM 1122 N N . LYS A 1 149 ? -8.511 -4.985 84.200 1.00 20.56 149 LYS A N 1
ATOM 1123 C CA . LYS A 1 149 ? -8.625 -5.578 82.881 1.00 19.54 149 LYS A CA 1
ATOM 1124 C C . LYS A 1 149 ? -7.643 -4.895 81.944 1.00 21.96 149 LYS A C 1
ATOM 1125 O O . LYS A 1 149 ? -7.551 -3.661 81.911 1.00 21.73 149 LYS A O 1
ATOM 1131 N N . LEU A 1 150 ? -6.925 -5.691 81.177 1.00 17.85 150 LEU A N 1
ATOM 1132 C CA . LEU A 1 150 ? -5.987 -5.127 80.225 1.00 17.39 150 LEU A CA 1
ATOM 1133 C C . LEU A 1 150 ? -6.757 -4.468 79.087 1.00 18.55 150 LEU A C 1
ATOM 1134 O O . LEU A 1 150 ? -7.623 -5.111 78.475 1.00 21.08 150 LEU A O 1
ATOM 1139 N N . PRO A 1 151 ? -6.493 -3.199 78.774 1.00 22.57 151 PRO A N 1
ATOM 1140 C CA . PRO A 1 151 ? -7.296 -2.512 77.753 1.00 20.57 151 PRO A CA 1
ATOM 1141 C C . PRO A 1 151 ? -6.906 -2.852 76.322 1.00 19.65 151 PRO A C 1
ATOM 1142 O O . PRO A 1 151 ? -7.545 -2.354 75.384 1.00 21.86 151 PRO A O 1
ATOM 1146 N N . VAL A 1 152 ? -5.885 -3.675 76.128 1.00 17.49 152 VAL A N 1
ATOM 1147 C CA . VAL A 1 152 ? -5.463 -4.069 74.785 1.00 17.27 152 VAL A CA 1
ATOM 1148 C C . VAL A 1 152 ? -5.259 -5.580 74.809 1.00 21.67 152 VAL A C 1
ATOM 1149 O O . VAL A 1 152 ? -5.218 -6.169 75.899 1.00 24.02 152 VAL A O 1
ATOM 1153 N N . PRO A 1 153 ? -5.130 -6.251 73.663 1.00 16.97 153 PRO A N 1
ATOM 1154 C CA . PRO A 1 153 ? -4.936 -7.701 73.698 1.00 19.02 153 PRO A CA 1
ATOM 1155 C C . PRO A 1 153 ? -3.527 -8.043 74.151 1.00 21.37 153 PRO A C 1
ATOM 1156 O O . PRO A 1 153 ? -2.562 -7.373 73.778 1.00 19.68 153 PRO A O 1
ATOM 1160 N N . TRP A 1 154 ? -3.423 -9.077 74.986 1.00 17.69 154 TRP A N 1
ATOM 1161 C CA . TRP A 1 154 ? -2.111 -9.546 75.423 1.00 16.29 154 TRP A CA 1
ATOM 1162 C C . TRP A 1 154 ? -1.134 -9.758 74.269 1.00 15.54 154 TRP A C 1
ATOM 1163 O O . TRP A 1 154 ? 0.026 -9.334 74.403 1.00 15.20 154 TRP A O 1
ATOM 1174 N N . PRO A 1 155 ? -1.506 -10.372 73.140 1.00 16.42 155 PRO A N 1
ATOM 1175 C CA . PRO A 1 155 ? -0.512 -10.566 72.061 1.00 16.97 155 PRO A CA 1
ATOM 1176 C C . PRO A 1 155 ? 0.170 -9.280 71.582 1.00 16.96 155 PRO A C 1
ATOM 1177 O O . PRO A 1 155 ? 1.337 -9.334 71.165 1.00 17.60 155 PRO A O 1
ATOM 1181 N N . THR A 1 156 ? -0.515 -8.130 71.616 1.00 15.34 156 THR A N 1
ATOM 1182 C CA . THR A 1 156 ? 0.092 -6.883 71.160 1.00 15.20 156 THR A CA 1
ATOM 1183 C C . THR A 1 156 ? 1.178 -6.368 72.094 1.00 15.72 156 THR A C 1
ATOM 1184 O O . THR A 1 156 ? 1.923 -5.462 71.694 1.00 15.41 156 THR A O 1
ATOM 1188 N N . LEU A 1 157 ? 1.290 -6.908 73.316 1.00 14.89 157 LEU A N 1
ATOM 1189 C CA . LEU A 1 157 ? 2.311 -6.476 74.264 1.00 14.68 157 LEU A CA 1
ATOM 1190 C C . LEU A 1 157 ? 3.518 -7.404 74.335 1.00 14.41 157 LEU A C 1
ATOM 1191 O O . LEU A 1 157 ? 4.495 -7.057 75.008 1.00 14.91 157 LEU A O 1
ATOM 1196 N N . VAL A 1 158 ? 3.488 -8.558 73.656 1.00 17.21 158 VAL A N 1
ATOM 1197 C CA . VAL A 1 158 ? 4.556 -9.552 73.822 1.00 16.46 158 VAL A CA 1
ATOM 1198 C C . VAL A 1 158 ? 5.914 -8.965 73.459 1.00 15.21 158 VAL A C 1
ATOM 1199 O O . VAL A 1 158 ? 6.888 -9.120 74.204 1.00 15.48 158 VAL A O 1
ATOM 1203 N N . THR A 1 159 ? 6.013 -8.319 72.291 1.00 15.33 159 THR A N 1
ATOM 1204 C CA . THR A 1 159 ? 7.317 -7.813 71.869 1.00 14.91 159 THR A CA 1
ATOM 1205 C C . THR A 1 159 ? 7.841 -6.766 72.846 1.00 17.51 159 THR A C 1
ATOM 1206 O O . THR A 1 159 ? 9.051 -6.692 73.112 1.00 16.13 159 THR A O 1
ATOM 1210 N N . THR A 1 160 ? 6.943 -5.962 73.409 1.00 13.97 160 THR A N 1
ATOM 1211 C CA . THR A 1 160 ? 7.377 -4.949 74.353 1.00 14.31 160 THR A CA 1
ATOM 1212 C C . THR A 1 160 ? 7.836 -5.587 75.659 1.00 18.03 160 THR A C 1
ATOM 1213 O O . THR A 1 160 ? 8.868 -5.197 76.213 1.00 17.82 160 THR A O 1
ATOM 1217 N N . LEU A 1 161 ? 7.088 -6.572 76.158 1.00 15.06 161 LEU A N 1
ATOM 1218 C CA . LEU A 1 161 ? 7.395 -7.199 77.446 1.00 17.43 161 LEU A CA 1
ATOM 1219 C C . LEU A 1 161 ? 8.649 -8.042 77.392 1.00 16.05 161 LEU A C 1
ATOM 1220 O O . LEU A 1 161 ? 9.447 -8.062 78.317 1.00 17.69 161 LEU A O 1
ATOM 1254 N N . VAL A 1 163 ? 13.466 -8.835 76.139 1.00 14.57 165 VAL A N 1
ATOM 1255 C CA . VAL A 1 163 ? 14.699 -9.048 76.889 1.00 13.91 165 VAL A CA 1
ATOM 1256 C C . VAL A 1 163 ? 15.583 -9.898 75.997 1.00 14.02 165 VAL A C 1
ATOM 1257 O O . VAL A 1 163 ? 15.876 -11.046 76.286 1.00 14.12 165 VAL A O 1
ATOM 1261 N N . GLN A 1 164 ? 16.011 -9.295 74.887 1.00 14.04 166 GLN A N 1
ATOM 1262 C CA . GLN A 1 164 ? 16.702 -10.030 73.838 1.00 15.10 166 GLN A CA 1
ATOM 1263 C C . GLN A 1 164 ? 18.125 -10.399 74.219 1.00 16.72 166 GLN A C 1
ATOM 1264 O O . GLN A 1 164 ? 18.798 -11.114 73.458 1.00 15.11 166 GLN A O 1
ATOM 1270 N N . CYS A 1 165 ? 18.594 -9.954 75.385 1.00 16.32 167 CYS A N 1
ATOM 1271 C CA . CYS A 1 165 ? 19.812 -10.528 75.946 1.00 14.75 167 CYS A CA 1
ATOM 1272 C C . CYS A 1 165 ? 19.699 -12.030 76.230 1.00 15.86 167 CYS A C 1
ATOM 1273 O O . CYS A 1 165 ? 20.732 -12.687 76.447 1.00 15.15 167 CYS A O 1
ATOM 1276 N N . PHE A 1 166 ? 18.497 -12.611 76.230 1.00 16.76 168 PHE A N 1
ATOM 1277 C CA . PHE A 1 166 ? 18.389 -14.052 76.444 1.00 14.82 168 PHE A CA 1
ATOM 1278 C C . PHE A 1 166 ? 18.371 -14.846 75.148 1.00 16.27 168 PHE A C 1
ATOM 1279 O O . PHE A 1 166 ? 18.165 -16.062 75.187 1.00 16.97 168 PHE A O 1
ATOM 1287 N N . SER A 1 167 ? 18.564 -14.186 74.009 1.00 19.23 169 SER A N 1
ATOM 1288 C CA . SER A 1 167 ? 18.726 -14.901 72.756 1.00 14.98 169 SER A CA 1
ATOM 1289 C C . SER A 1 167 ? 19.922 -15.832 72.834 1.00 15.39 169 SER A C 1
ATOM 1290 O O . SER A 1 167 ? 20.958 -15.490 73.402 1.00 18.71 169 SER A O 1
ATOM 1293 N N . ARG A 1 168 ? 19.797 -16.997 72.208 1.00 15.59 170 ARG A N 1
ATOM 1294 C CA . ARG A 1 168 ? 20.949 -17.870 72.034 1.00 16.05 170 ARG A CA 1
ATOM 1295 C C . ARG A 1 168 ? 21.720 -17.396 70.809 1.00 20.47 170 ARG A C 1
ATOM 1296 O O . ARG A 1 168 ? 21.200 -17.440 69.695 1.00 18.15 170 ARG A O 1
ATOM 1304 N N . TYR A 1 169 ? 22.951 -16.927 71.008 1.00 16.37 171 TYR A N 1
ATOM 1305 C CA . TYR A 1 169 ? 23.838 -16.617 69.886 1.00 16.57 171 TYR A CA 1
ATOM 1306 C C . TYR A 1 169 ? 24.762 -17.799 69.655 1.00 19.04 171 TYR A C 1
ATOM 1307 O O . TYR A 1 169 ? 25.436 -18.228 70.609 1.00 18.55 171 TYR A O 1
ATOM 1316 N N . PRO A 1 170 ? 24.816 -18.377 68.452 1.00 17.28 172 PRO A N 1
ATOM 1317 C CA . PRO A 1 170 ? 25.779 -19.456 68.199 1.00 17.90 172 PRO A CA 1
ATOM 1318 C C . PRO A 1 170 ? 27.211 -18.985 68.401 1.00 19.67 172 PRO A C 1
ATOM 1319 O O . PRO A 1 170 ? 27.525 -17.796 68.295 1.00 18.58 172 PRO A O 1
ATOM 1323 N N . ASP A 1 171 ? 28.093 -19.962 68.648 1.00 19.41 173 ASP A N 1
ATOM 1324 C CA . ASP A 1 171 ? 29.506 -19.671 68.864 1.00 21.05 173 ASP A CA 1
ATOM 1325 C C . ASP A 1 171 ? 30.067 -18.790 67.754 1.00 19.50 173 ASP A C 1
ATOM 1326 O O . ASP A 1 171 ? 30.802 -17.834 68.024 1.00 23.04 173 ASP A O 1
ATOM 1331 N N . HIS A 1 172 ? 29.719 -19.078 66.499 1.00 23.56 174 HIS A N 1
ATOM 1332 C CA . HIS A 1 172 ? 30.306 -18.273 65.438 1.00 22.82 174 HIS A CA 1
ATOM 1333 C C . HIS A 1 172 ? 29.714 -16.868 65.355 1.00 24.35 174 HIS A C 1
ATOM 1334 O O . HIS A 1 172 ? 30.183 -16.079 64.527 1.00 25.31 174 HIS A O 1
ATOM 1341 N N . MET A 1 173 ? 28.713 -16.534 66.174 1.00 20.33 175 MET A N 1
ATOM 1342 C CA . MET A 1 173 ? 28.092 -15.214 66.157 1.00 21.29 175 MET A CA 1
ATOM 1343 C C . MET A 1 173 ? 28.289 -14.448 67.458 1.00 17.80 175 MET A C 1
ATOM 1344 O O . MET A 1 173 ? 27.667 -13.392 67.639 1.00 18.86 175 MET A O 1
ATOM 1349 N N . LYS A 1 174 ? 29.130 -14.949 68.367 1.00 18.39 176 LYS A N 1
ATOM 1350 C CA . LYS A 1 174 ? 29.233 -14.340 69.690 1.00 24.59 176 LYS A CA 1
ATOM 1351 C C . LYS A 1 174 ? 29.740 -12.909 69.615 1.00 23.58 176 LYS A C 1
ATOM 1352 O O . LYS A 1 174 ? 29.444 -12.097 70.497 1.00 21.91 176 LYS A O 1
ATOM 1358 N N . ARG A 1 175 ? 30.514 -12.580 68.591 1.00 18.55 177 ARG A N 1
ATOM 1359 C CA . ARG A 1 175 ? 31.001 -11.214 68.485 1.00 22.72 177 ARG A CA 1
ATOM 1360 C C . ARG A 1 175 ? 29.932 -10.252 67.986 1.00 22.30 177 ARG A C 1
ATOM 1361 O O . ARG A 1 175 ? 30.213 -9.063 67.832 1.00 20.85 177 ARG A O 1
ATOM 1369 N N . HIS A 1 176 ? 28.714 -10.732 67.760 1.00 17.55 178 HIS A N 1
ATOM 1370 C CA . HIS A 1 176 ? 27.629 -9.919 67.243 1.00 17.04 178 HIS A CA 1
ATOM 1371 C C . HIS A 1 176 ? 26.500 -9.763 68.251 1.00 16.60 178 HIS A C 1
ATOM 1372 O O . HIS A 1 176 ? 25.429 -9.249 67.907 1.00 19.97 178 HIS A O 1
ATOM 1379 N N . ASP A 1 177 ? 26.723 -10.168 69.489 1.00 16.72 179 ASP A N 1
ATOM 1380 C CA . ASP A 1 177 ? 25.685 -10.109 70.521 1.00 16.35 179 ASP A CA 1
ATOM 1381 C C . ASP A 1 177 ? 25.808 -8.784 71.268 1.00 16.91 179 ASP A C 1
ATOM 1382 O O . ASP A 1 177 ? 26.489 -8.689 72.285 1.00 16.61 179 ASP A O 1
ATOM 1387 N N . PHE A 1 178 ? 25.126 -7.746 70.762 1.00 19.30 180 PHE A N 1
ATOM 1388 C CA . PHE A 1 178 ? 25.158 -6.444 71.428 1.00 16.12 180 PHE A CA 1
ATOM 1389 C C . PHE A 1 178 ? 24.507 -6.513 72.796 1.00 17.49 180 PHE A C 1
ATOM 1390 O O . PHE A 1 178 ? 24.984 -5.892 73.752 1.00 16.11 180 PHE A O 1
ATOM 1398 N N . PHE A 1 179 ? 23.416 -7.259 72.899 1.00 15.56 181 PHE A N 1
ATOM 1399 C CA . PHE A 1 179 ? 22.583 -7.206 74.095 1.00 15.34 181 PHE A CA 1
ATOM 1400 C C . PHE A 1 179 ? 23.365 -7.615 75.340 1.00 15.58 181 PHE A C 1
ATOM 1401 O O . PHE A 1 179 ? 23.324 -6.922 76.364 1.00 15.59 181 PHE A O 1
ATOM 1409 N N . LYS A 1 180 ? 24.067 -8.749 75.282 1.00 15.80 182 LYS A N 1
ATOM 1410 C CA . LYS A 1 180 ? 24.812 -9.181 76.459 1.00 16.08 182 LYS A CA 1
ATOM 1411 C C . LYS A 1 180 ? 26.027 -8.296 76.696 1.00 18.85 182 LYS A C 1
ATOM 1412 O O . LYS A 1 180 ? 26.427 -8.084 77.846 1.00 16.65 182 LYS A O 1
ATOM 1418 N N . SER A 1 181 ? 26.608 -7.754 75.630 1.00 16.69 183 SER A N 1
ATOM 1419 C CA . SER A 1 181 ? 27.819 -6.952 75.786 1.00 17.17 183 SER A CA 1
ATOM 1420 C C . SER A 1 181 ? 27.553 -5.668 76.564 1.00 20.77 183 SER A C 1
ATOM 1421 O O . SER A 1 181 ? 28.473 -5.135 77.190 1.00 19.97 183 SER A O 1
ATOM 1424 N N . ALA A 1 182 ? 26.321 -5.148 76.521 1.00 18.30 184 ALA A N 1
ATOM 1425 C CA . ALA A 1 182 ? 25.961 -3.949 77.274 1.00 20.44 184 ALA A CA 1
ATOM 1426 C C . ALA A 1 182 ? 25.731 -4.203 78.761 1.00 23.12 184 ALA A C 1
ATOM 1427 O O . ALA A 1 182 ? 25.529 -3.238 79.508 1.00 20.86 184 ALA A O 1
ATOM 1429 N N . MET A 1 183 ? 25.726 -5.454 79.204 1.00 16.47 185 MET A N 1
ATOM 1430 C CA . MET A 1 183 ? 25.416 -5.770 80.591 1.00 16.72 185 MET A CA 1
ATOM 1431 C C . MET A 1 183 ? 26.690 -5.743 81.425 1.00 18.72 185 MET A C 1
ATOM 1432 O O . MET A 1 183 ? 27.789 -5.935 80.894 1.00 19.99 185 MET A O 1
ATOM 1437 N N . PRO A 1 184 ? 26.581 -5.531 82.747 1.00 16.85 186 PRO A N 1
ATOM 1438 C CA . PRO A 1 184 ? 25.343 -5.408 83.526 1.00 17.65 186 PRO A CA 1
ATOM 1439 C C . PRO A 1 184 ? 24.677 -4.036 83.504 1.00 16.58 186 PRO A C 1
ATOM 1440 O O . PRO A 1 184 ? 23.541 -3.954 83.954 1.00 17.60 186 PRO A O 1
ATOM 1444 N N . GLU A 1 185 ? 25.361 -2.990 83.021 1.00 19.04 187 GLU A N 1
ATOM 1445 C CA . GLU A 1 185 ? 24.790 -1.645 83.084 1.00 17.11 187 GLU A CA 1
ATOM 1446 C C . GLU A 1 185 ? 23.543 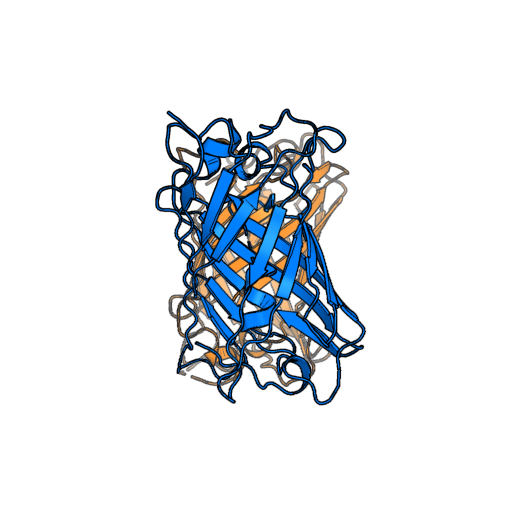-1.529 82.225 1.00 17.54 187 GLU A C 1
ATOM 1447 O O . GLU A 1 185 ? 22.605 -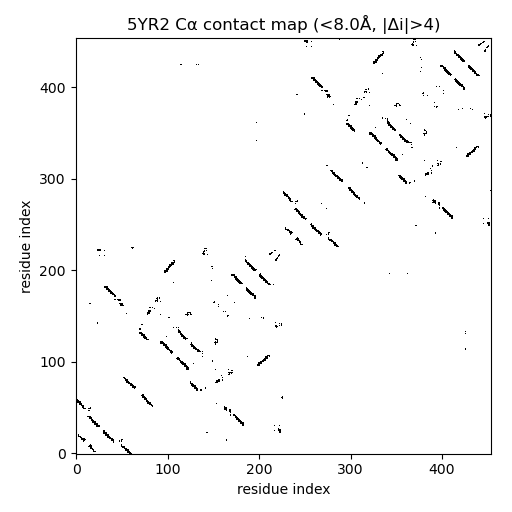0.802 82.578 1.00 17.48 187 GLU A O 1
ATOM 1453 N N . GLY A 1 186 ? 23.529 -2.205 81.082 1.00 16.58 188 GLY A N 1
ATOM 1454 C CA . GLY A 1 186 ? 22.285 -2.454 80.374 1.00 18.07 188 GLY A CA 1
ATOM 1455 C C . GLY A 1 186 ? 22.114 -1.572 79.159 1.00 17.70 188 GLY A C 1
ATOM 1456 O O . GLY A 1 186 ? 23.041 -0.902 78.701 1.00 16.40 188 GLY A O 1
ATOM 1457 N N . TYR A 1 187 ? 20.902 -1.604 78.601 1.00 16.64 189 TYR A N 1
ATOM 1458 C CA . TYR A 1 187 ? 20.630 -0.806 77.414 1.00 15.73 189 TYR A CA 1
ATOM 1459 C C . TYR A 1 187 ? 19.221 -0.236 77.447 1.00 15.24 189 TYR A C 1
ATOM 1460 O O . TYR A 1 187 ? 18.332 -0.727 78.146 1.00 15.00 189 TYR A O 1
ATOM 1469 N N . VAL A 1 188 ? 19.046 0.823 76.672 1.00 15.39 190 VAL A N 1
ATOM 1470 C CA . VAL A 1 188 ? 17.740 1.426 76.428 1.00 16.74 190 VAL A CA 1
ATOM 1471 C C . VAL A 1 188 ? 17.174 0.817 75.154 1.00 15.06 190 VAL A C 1
ATOM 1472 O O . VAL A 1 188 ? 17.877 0.712 74.143 1.00 18.32 190 VAL A O 1
ATOM 1476 N N . GLN A 1 189 ? 15.921 0.393 75.201 1.00 14.82 191 GLN A N 1
ATOM 1477 C CA . GLN A 1 189 ? 15.260 -0.181 74.029 1.00 14.63 191 GLN A CA 1
ATOM 1478 C C . GLN A 1 189 ? 14.034 0.670 73.718 1.00 14.68 191 GLN A C 1
ATOM 1479 O O . GLN A 1 189 ? 13.147 0.827 74.565 1.00 14.67 191 GLN A O 1
ATOM 1485 N N . GLU A 1 190 ? 14.008 1.247 72.525 1.00 14.79 192 GLU A N 1
ATOM 1486 C CA . GLU A 1 190 ? 12.936 2.139 72.111 1.00 16.95 192 GLU A CA 1
ATOM 1487 C C . GLU A 1 190 ? 12.281 1.590 70.854 1.00 19.28 192 GLU A C 1
ATOM 1488 O O . GLU A 1 190 ? 12.972 1.145 69.939 1.00 16.68 192 GLU A O 1
ATOM 1494 N N . ARG A 1 191 ? 10.949 1.611 70.814 1.00 14.77 193 ARG A N 1
ATOM 1495 C CA . ARG A 1 191 ? 10.229 1.127 69.645 1.00 14.67 193 ARG A CA 1
ATOM 1496 C C . ARG A 1 191 ? 9.092 2.063 69.256 1.00 15.32 193 ARG A C 1
ATOM 1497 O O . ARG A 1 191 ? 8.487 2.737 70.097 1.00 15.13 193 ARG A O 1
ATOM 1505 N N . THR A 1 192 ? 8.815 2.083 67.953 1.00 16.95 194 THR A N 1
ATOM 1506 C CA . THR A 1 192 ? 7.557 2.543 67.385 1.00 15.15 194 THR A CA 1
ATOM 1507 C C . THR A 1 192 ? 6.902 1.315 66.758 1.00 14.93 194 THR A C 1
ATOM 1508 O O . THR A 1 192 ? 7.522 0.646 65.930 1.00 16.84 194 THR A O 1
ATOM 1512 N N . ILE A 1 193 ? 5.702 0.971 67.210 1.00 15.01 195 ILE A N 1
ATOM 1513 C CA . ILE A 1 193 ? 4.956 -0.171 66.676 1.00 14.89 195 ILE A CA 1
ATOM 1514 C C . ILE A 1 193 ? 3.723 0.395 65.998 1.00 15.21 195 ILE A C 1
ATOM 1515 O O . ILE A 1 193 ? 2.844 0.938 66.669 1.00 15.50 195 ILE A O 1
ATOM 1520 N N . SER A 1 194 ? 3.660 0.283 64.679 1.00 16.70 196 SER A N 1
ATOM 1521 C CA A SER A 1 194 ? 2.552 0.821 63.892 0.71 17.10 196 SER A CA 1
ATOM 1522 C CA B SER A 1 194 ? 2.552 0.822 63.893 0.29 16.95 196 SER A CA 1
ATOM 1523 C C . SER A 1 194 ? 1.600 -0.316 63.533 1.00 17.10 196 SER A C 1
ATOM 1524 O O . SER A 1 194 ? 1.963 -1.228 62.785 1.00 16.99 196 SER A O 1
ATOM 1529 N N . PHE A 1 195 ? 0.386 -0.271 64.073 1.00 15.85 197 PHE A N 1
ATOM 1530 C CA . PHE A 1 195 ? -0.631 -1.269 63.766 1.00 15.97 197 PHE A CA 1
ATOM 1531 C C . PHE A 1 195 ? -1.370 -0.829 62.511 1.00 17.36 197 PHE A C 1
ATOM 1532 O O . PHE A 1 195 ? -1.930 0.269 62.480 1.00 16.65 197 PHE A O 1
ATOM 1540 N N . LYS A 1 196 ? -1.358 -1.674 61.479 1.00 16.48 198 LYS A N 1
ATOM 1541 C CA . LYS A 1 196 ? -1.898 -1.260 60.186 1.00 18.81 198 LYS A CA 1
ATOM 1542 C C . LYS A 1 196 ? -3.364 -0.868 60.329 1.00 19.46 198 LYS A C 1
ATOM 1543 O O . LYS A 1 196 ? -4.140 -1.569 60.983 1.00 17.90 198 LYS A O 1
ATOM 1549 N N . ASP A 1 197 ? -3.734 0.267 59.731 1.00 18.86 199 ASP A N 1
ATOM 1550 C CA . ASP A 1 197 ? -5.102 0.790 59.767 1.00 21.35 199 ASP A CA 1
ATOM 1551 C C . ASP A 1 197 ? -5.557 1.101 61.193 1.00 23.54 199 ASP A C 1
ATOM 1552 O O . ASP A 1 197 ? -6.762 1.167 61.466 1.00 20.98 199 ASP A O 1
ATOM 1557 N N . ASP A 1 198 ? -4.619 1.288 62.120 1.00 17.84 200 ASP A N 1
ATOM 1558 C CA . ASP A 1 198 ? -4.987 1.523 63.507 1.00 18.04 200 ASP A CA 1
ATOM 1559 C C . ASP A 1 198 ? -3.890 2.341 64.174 1.00 24.63 200 ASP A C 1
ATOM 1560 O O . ASP A 1 198 ? -3.189 3.108 63.502 1.00 17.77 200 ASP A O 1
ATOM 1565 N N . GLY A 1 199 ? -3.726 2.183 65.483 1.00 19.46 201 GLY A N 1
ATOM 1566 C CA . GLY A 1 199 ? -2.900 3.074 66.273 1.00 20.00 201 GLY A CA 1
ATOM 1567 C C . GLY A 1 199 ? -1.446 2.657 66.336 1.00 19.88 201 GLY A C 1
ATOM 1568 O O . GLY A 1 199 ? -1.002 1.718 65.675 1.00 17.59 201 GLY A O 1
ATOM 1569 N N . THR A 1 200 ? -0.693 3.379 67.166 1.00 19.43 202 THR A N 1
ATOM 1570 C CA . THR A 1 200 ? 0.751 3.199 67.295 1.00 16.54 202 THR A CA 1
ATOM 1571 C C . THR A 1 200 ? 1.134 3.094 68.767 1.00 16.69 202 THR A C 1
ATOM 1572 O O . THR A 1 200 ? 0.652 3.878 69.586 1.00 19.69 202 THR A O 1
ATOM 1576 N N . TYR A 1 201 ? 1.976 2.115 69.108 1.00 15.96 203 TYR A N 1
ATOM 1577 C CA . TYR A 1 201 ? 2.659 2.107 70.398 1.00 15.81 203 TYR A CA 1
ATOM 1578 C C . TYR A 1 201 ? 4.007 2.807 70.280 1.00 15.72 203 TYR A C 1
ATOM 1579 O O . TYR A 1 201 ? 4.782 2.529 69.357 1.00 15.58 203 TYR A O 1
ATOM 1588 N N . LYS A 1 202 ? 4.298 3.686 71.232 1.00 16.77 204 LYS A N 1
ATOM 1589 C CA . LYS A 1 202 ? 5.647 4.216 71.418 1.00 19.07 204 LYS A CA 1
ATOM 1590 C C . LYS A 1 202 ? 6.155 3.722 72.765 1.00 16.06 204 LYS A C 1
ATOM 1591 O O . LYS A 1 202 ? 5.519 3.958 73.796 1.00 20.24 204 LYS A O 1
ATOM 1597 N N . THR A 1 203 ? 7.264 2.998 72.757 1.00 15.32 205 THR A N 1
ATOM 1598 C CA . THR A 1 203 ? 7.766 2.392 73.985 1.00 15.84 205 THR A CA 1
ATOM 1599 C C . THR A 1 203 ? 9.195 2.827 74.258 1.00 19.96 205 THR A C 1
ATOM 1600 O O . THR A 1 203 ? 9.986 3.039 73.335 1.00 15.16 205 THR A O 1
ATOM 1604 N N . ARG A 1 204 ? 9.528 2.937 75.545 1.00 15.77 206 ARG A N 1
ATOM 1605 C CA . ARG A 1 204 ? 10.911 3.122 75.973 1.00 15.18 206 ARG A CA 1
ATOM 1606 C C . ARG A 1 204 ? 11.154 2.230 77.177 1.00 16.83 206 ARG A C 1
ATOM 1607 O O . ARG A 1 204 ? 10.438 2.329 78.174 1.00 15.01 206 ARG A O 1
ATOM 1615 N N . ALA A 1 205 ? 12.145 1.353 77.083 1.00 16.83 207 ALA A N 1
ATOM 1616 C CA . ALA A 1 205 ? 12.455 0.430 78.163 1.00 21.48 207 ALA A CA 1
ATOM 1617 C C . ALA A 1 205 ? 13.925 0.534 78.532 1.00 20.52 207 ALA A C 1
ATOM 1618 O O . ALA A 1 205 ? 14.778 0.826 77.683 1.00 14.90 207 ALA A O 1
ATOM 1620 N N . GLU A 1 206 ? 14.213 0.283 79.808 1.00 14.69 208 GLU A N 1
ATOM 1621 C CA . GLU A 1 206 ? 15.574 0.071 80.282 1.00 16.37 208 GLU A CA 1
ATOM 1622 C C . GLU A 1 206 ? 15.711 -1.374 80.731 1.00 15.30 208 GLU A C 1
ATOM 1623 O O . GLU A 1 206 ? 14.917 -1.865 81.541 1.00 17.19 208 GLU A O 1
ATOM 1629 N N . VAL A 1 207 ? 16.689 -2.074 80.179 1.00 15.05 209 VAL A N 1
ATOM 1630 C CA A VAL A 1 207 ? 16.942 -3.480 80.486 0.50 14.44 209 VAL A CA 1
ATOM 1631 C CA B VAL A 1 207 ? 16.909 -3.455 80.561 0.50 14.44 209 VAL A CA 1
ATOM 1632 C C . VAL A 1 207 ? 18.325 -3.567 81.113 1.00 16.43 209 VAL A C 1
ATOM 1633 O O . VAL A 1 207 ? 19.307 -3.154 80.483 1.00 14.88 209 VAL A O 1
ATOM 1640 N N . LYS A 1 208 ? 18.409 -4.062 82.346 1.00 14.65 210 LYS A N 1
ATOM 1641 C CA . LYS A 1 208 ? 19.671 -4.031 83.075 1.00 14.91 210 LYS A CA 1
ATOM 1642 C C . LYS A 1 208 ? 19.566 -4.974 84.262 1.00 14.83 210 LYS A C 1
ATOM 1643 O O . LYS A 1 208 ? 18.466 -5.333 84.686 1.00 17.33 210 LYS A O 1
ATOM 1649 N N . PHE A 1 209 ? 20.716 -5.351 84.811 1.00 17.15 211 PHE A N 1
ATOM 1650 C CA . PHE A 1 209 ? 20.715 -6.160 86.023 1.00 15.05 211 PHE A CA 1
ATOM 1651 C C . PHE A 1 209 ? 20.503 -5.273 87.235 1.00 19.08 211 PHE A C 1
ATOM 1652 O O . PHE A 1 209 ? 21.095 -4.200 87.348 1.00 17.25 211 PHE A O 1
ATOM 1660 N N . GLU A 1 210 ? 19.650 -5.735 88.137 1.00 22.23 212 GLU A N 1
ATOM 1661 C CA . GLU A 1 210 ? 19.491 -5.145 89.460 1.00 17.95 212 GLU A CA 1
ATOM 1662 C C . GLU A 1 210 ? 19.761 -6.293 90.430 1.00 14.91 212 GLU A C 1
ATOM 1663 O O . GLU A 1 210 ? 18.972 -7.239 90.509 1.00 18.05 212 GLU A O 1
ATOM 1669 N N . GLY A 1 211 ? 20.906 -6.245 91.108 1.00 19.60 213 GLY A N 1
ATOM 1670 C CA . GLY A 1 211 ? 21.368 -7.429 91.817 1.00 18.76 213 GLY A CA 1
ATOM 1671 C C . GLY A 1 211 ? 21.563 -8.562 90.825 1.00 22.89 213 GLY A C 1
ATOM 1672 O O . GLY A 1 211 ? 22.203 -8.395 89.785 1.00 24.88 213 GLY A O 1
ATOM 1673 N N . ASP A 1 212 ? 20.970 -9.717 91.120 1.00 15.84 214 ASP A N 1
ATOM 1674 C CA . ASP A 1 212 ? 21.048 -10.898 90.260 1.00 19.50 214 ASP A CA 1
ATOM 1675 C C . ASP A 1 212 ? 19.895 -11.009 89.268 1.00 18.54 214 ASP A C 1
ATOM 1676 O O . ASP A 1 212 ? 19.819 -12.003 88.537 1.00 20.79 214 ASP A O 1
ATOM 1681 N N . THR A 1 213 ? 18.985 -10.049 89.241 1.00 16.14 215 THR A N 1
ATOM 1682 C CA . THR A 1 213 ? 17.797 -10.151 88.405 1.00 18.80 215 THR A CA 1
ATOM 1683 C C . THR A 1 213 ? 17.925 -9.264 87.179 1.00 16.56 215 THR A C 1
ATOM 1684 O O . THR A 1 213 ? 18.361 -8.114 87.277 1.00 19.01 215 THR A O 1
ATOM 1688 N N . LEU A 1 214 ? 17.539 -9.803 86.025 1.00 14.41 216 LEU A N 1
ATOM 1689 C CA . LEU A 1 214 ? 17.479 -9.021 84.797 1.00 14.36 216 LEU A CA 1
ATOM 1690 C C . LEU A 1 214 ? 16.117 -8.337 84.769 1.00 17.22 216 LEU A C 1
ATOM 1691 O O . LEU A 1 214 ? 15.081 -9.017 84.767 1.00 18.15 216 LEU A O 1
ATOM 1696 N N . VAL A 1 215 ? 16.114 -7.006 84.781 1.00 17.17 217 VAL A N 1
ATOM 1697 C CA . VAL A 1 215 ? 14.891 -6.223 84.923 1.00 15.65 217 VAL A CA 1
ATOM 1698 C C . VAL A 1 215 ? 14.625 -5.493 83.616 1.00 16.19 217 VAL A C 1
ATOM 1699 O O . VAL A 1 215 ? 15.535 -4.891 83.040 1.00 18.33 217 VAL A O 1
ATOM 1703 N N . ASN A 1 216 ? 13.378 -5.546 83.157 1.00 15.63 218 ASN A N 1
ATOM 1704 C CA . ASN A 1 216 ? 12.918 -4.801 81.989 1.00 15.51 218 ASN A CA 1
ATOM 1705 C C . ASN A 1 216 ? 11.839 -3.826 82.457 1.00 16.57 218 ASN A C 1
ATOM 1706 O O . ASN A 1 216 ? 10.722 -4.251 82.778 1.00 19.83 218 ASN A O 1
ATOM 1711 N N . ARG A 1 217 ? 12.167 -2.535 82.525 1.00 14.17 219 ARG A N 1
ATOM 1712 C CA . ARG A 1 217 ? 11.251 -1.494 82.992 1.00 16.87 219 ARG A CA 1
ATOM 1713 C C . ARG A 1 217 ? 10.812 -0.669 81.796 1.00 14.98 219 ARG A C 1
ATOM 1714 O O . ARG A 1 217 ? 11.655 -0.046 81.140 1.00 14.98 219 ARG A O 1
ATOM 1722 N N . ILE A 1 218 ? 9.503 -0.665 81.519 1.00 15.82 220 ILE A N 1
ATOM 1723 C CA . ILE A 1 218 ? 8.955 -0.135 80.273 1.00 14.56 220 ILE A CA 1
ATOM 1724 C C . ILE A 1 218 ? 7.951 0.971 80.546 1.00 14.85 220 ILE A C 1
ATOM 1725 O O . ILE A 1 218 ? 7.121 0.859 81.455 1.00 18.39 220 ILE A O 1
ATOM 1730 N N . GLU A 1 219 ? 7.995 2.012 79.709 1.00 15.23 221 GLU A N 1
ATOM 1731 C CA . GLU A 1 219 ? 6.906 2.968 79.542 1.00 16.03 221 GLU A CA 1
ATOM 1732 C C . GLU A 1 219 ? 6.333 2.822 78.137 1.00 17.19 221 GLU A C 1
ATOM 1733 O O . GLU A 1 219 ? 7.088 2.782 77.157 1.00 20.73 221 GLU A O 1
ATOM 1739 N N . LEU A 1 220 ? 5.007 2.746 78.037 1.00 16.85 222 LEU A N 1
ATOM 1740 C CA . LEU A 1 220 ? 4.334 2.572 76.753 1.00 15.64 222 LEU A CA 1
ATOM 1741 C C . LEU A 1 220 ? 3.261 3.638 76.598 1.00 16.41 222 LEU A C 1
ATOM 1742 O O . LEU A 1 220 ? 2.439 3.839 77.496 1.00 18.24 222 LEU A O 1
ATOM 1747 N N . LYS A 1 221 ? 3.258 4.297 75.449 1.00 16.30 223 LYS A N 1
ATOM 1748 C CA . LYS A 1 221 ? 2.228 5.257 75.076 1.00 16.80 223 LYS A CA 1
ATOM 1749 C C . LYS A 1 221 ? 1.576 4.748 73.801 1.00 24.58 223 LYS A C 1
ATOM 1750 O O . LYS A 1 221 ? 2.275 4.413 72.839 1.00 22.16 223 LYS A O 1
ATOM 1756 N N . GLY A 1 222 ? 0.254 4.649 73.804 1.00 17.10 224 GLY A N 1
ATOM 1757 C CA . GLY A 1 222 ? -0.472 4.257 72.606 1.00 17.18 224 GLY A CA 1
ATOM 1758 C C . GLY A 1 222 ? -1.367 5.372 72.101 1.00 17.79 224 GLY A C 1
ATOM 1759 O O . GLY A 1 222 ? -2.183 5.898 72.863 1.00 20.29 224 GLY A O 1
ATOM 1760 N N . ILE A 1 223 ? -1.209 5.760 70.834 1.00 17.87 225 ILE A N 1
ATOM 1761 C CA . ILE A 1 223 ? -1.974 6.858 70.246 1.00 18.48 225 ILE A CA 1
ATOM 1762 C C . ILE A 1 223 ? -2.745 6.352 69.033 1.00 18.57 225 ILE A C 1
ATOM 1763 O O . ILE A 1 223 ? -2.397 5.342 68.428 1.00 18.11 225 ILE A O 1
ATOM 1768 N N . ASP A 1 224 ? -3.800 7.086 68.672 1.00 19.69 226 ASP A N 1
ATOM 1769 C CA . ASP A 1 224 ? -4.506 6.942 67.394 1.00 21.01 226 ASP A CA 1
ATOM 1770 C C . ASP A 1 224 ? -5.235 5.609 67.237 1.00 19.27 226 ASP A C 1
ATOM 1771 O O . ASP A 1 224 ? -5.560 5.214 66.111 1.00 21.21 226 ASP A O 1
ATOM 1776 N N . PHE A 1 225 ? -5.514 4.892 68.317 1.00 19.15 227 PHE A N 1
ATOM 1777 C CA . PHE A 1 225 ? -6.218 3.628 68.158 1.00 19.08 227 PHE A CA 1
ATOM 1778 C C . PHE A 1 225 ? -7.706 3.851 67.923 1.00 21.76 227 PHE A C 1
ATOM 1779 O O . PHE A 1 225 ? -8.292 4.837 68.379 1.00 29.40 227 PHE A O 1
ATOM 1787 N N . LYS A 1 226 ? -8.303 2.932 67.170 1.00 21.32 228 LYS A N 1
ATOM 1788 C CA . LYS A 1 226 ? -9.716 3.000 66.816 1.00 26.22 228 LYS A CA 1
ATOM 1789 C C . LYS A 1 226 ? -10.537 2.245 67.849 1.00 27.45 228 LYS A C 1
ATOM 1790 O O . LYS A 1 226 ? -10.240 1.089 68.166 1.00 25.96 228 LYS A O 1
ATOM 1796 N N . GLU A 1 227 ? -11.563 2.913 68.377 1.00 30.98 229 GLU A N 1
ATOM 1797 C CA A GLU A 1 227 ? -12.381 2.319 69.427 0.60 38.33 229 GLU A CA 1
ATOM 1798 C CA B GLU A 1 227 ? -12.376 2.311 69.430 0.40 38.12 229 GLU A CA 1
ATOM 1799 C C . GLU A 1 227 ? -13.007 1.008 68.968 1.00 33.62 229 GLU A C 1
ATOM 1800 O O . GLU A 1 227 ? -13.229 0.105 69.784 1.00 42.96 229 GLU A O 1
ATOM 1811 N N . ASP A 1 228 ? -13.283 0.887 67.673 1.00 33.94 230 ASP A N 1
ATOM 1812 C CA . ASP A 1 228 ? -13.870 -0.295 67.065 1.00 44.05 230 ASP A CA 1
ATOM 1813 C C . ASP A 1 228 ? -12.851 -1.123 66.293 1.00 44.66 230 ASP A C 1
ATOM 1814 O O . ASP A 1 228 ? -13.242 -2.004 65.519 1.00 47.76 230 ASP A O 1
ATOM 1819 N N . GLY A 1 229 ? -11.560 -0.848 66.458 1.00 32.96 231 GLY A N 1
ATOM 1820 C CA . GLY A 1 229 ? -10.542 -1.601 65.757 1.00 25.11 231 GLY A CA 1
ATOM 1821 C C . GLY A 1 229 ? -10.236 -2.924 66.439 1.00 25.10 231 GLY A C 1
ATOM 1822 O O . GLY A 1 229 ? -10.804 -3.278 67.470 1.00 25.57 231 GLY A O 1
ATOM 1823 N N . ASN A 1 230 ? -9.285 -3.656 65.854 1.00 22.88 232 ASN A N 1
ATOM 1824 C CA . ASN A 1 230 ? -8.947 -4.984 66.363 1.00 23.84 232 ASN A CA 1
ATOM 1825 C C . ASN A 1 230 ? -8.307 -4.934 67.741 1.00 28.33 232 ASN A C 1
ATOM 1826 O O . ASN A 1 230 ? -8.384 -5.916 68.494 1.00 23.97 232 ASN A O 1
ATOM 1831 N N . ILE A 1 231 ? -7.658 -3.826 68.082 1.00 21.33 233 ILE A N 1
ATOM 1832 C CA . ILE A 1 231 ? -6.894 -3.751 69.317 1.00 17.92 233 ILE A CA 1
ATOM 1833 C C . ILE A 1 231 ? -7.823 -3.344 70.458 1.00 22.65 233 ILE A C 1
ATOM 1834 O O . ILE A 1 231 ? -8.075 -4.136 71.372 1.00 22.89 233 ILE A O 1
ATOM 1839 N N . LEU A 1 232 ? -8.359 -2.121 70.419 1.00 24.35 234 LEU A N 1
ATOM 1840 C CA . LEU A 1 232 ? -9.247 -1.715 71.507 1.00 21.62 234 LEU A CA 1
ATOM 1841 C C . LEU A 1 232 ? -10.537 -2.517 71.505 1.00 24.94 234 LEU A C 1
ATOM 1842 O O . LEU A 1 232 ? -11.213 -2.588 72.537 1.00 30.75 234 LEU A O 1
ATOM 1847 N N . GLY A 1 233 ? -10.881 -3.129 70.380 1.00 25.84 235 GLY A N 1
ATOM 1848 C CA . GLY A 1 233 ? -12.029 -4.006 70.325 1.00 31.90 235 GLY A CA 1
ATOM 1849 C C . GLY A 1 233 ? -11.776 -5.430 70.756 1.00 28.23 235 GLY A C 1
ATOM 1850 O O . GLY A 1 233 ? -12.714 -6.232 70.758 1.00 27.32 235 GLY A O 1
ATOM 1851 N N . HIS A 1 234 ? -10.535 -5.771 71.115 1.00 21.03 236 HIS A N 1
ATOM 1852 C CA . HIS A 1 234 ? -10.181 -7.126 71.543 1.00 21.65 236 HIS A CA 1
ATOM 1853 C C . HIS A 1 234 ? -10.644 -8.167 70.527 1.00 25.57 236 HIS A C 1
ATOM 1854 O O . HIS A 1 234 ? -11.344 -9.125 70.858 1.00 27.43 236 HIS A O 1
ATOM 1861 N N . LYS A 1 235 ? -10.251 -7.973 69.268 1.00 21.37 237 LYS A N 1
ATOM 1862 C CA . LYS A 1 235 ? -10.630 -8.889 68.202 1.00 21.68 237 LYS A CA 1
ATOM 1863 C C . LYS A 1 235 ? -9.498 -9.814 67.795 1.00 22.06 237 LYS A C 1
ATOM 1864 O O . LYS A 1 235 ? -9.629 -10.538 66.802 1.00 29.13 237 LYS A O 1
ATOM 1870 N N . LEU A 1 236 ? -8.400 -9.821 68.541 1.00 18.53 238 LEU A N 1
ATOM 1871 C CA . LEU A 1 236 ? -7.236 -10.624 68.200 1.00 20.74 238 LEU A CA 1
ATOM 1872 C C . LEU A 1 236 ? -7.305 -11.972 68.899 1.00 23.56 238 LEU A C 1
ATOM 1873 O O . LEU A 1 236 ? -7.697 -12.059 70.066 1.00 26.04 238 LEU A O 1
ATOM 1878 N N . GLU A 1 237 ? -6.901 -13.020 68.192 1.00 22.70 239 GLU A N 1
ATOM 1879 C CA . GLU A 1 237 ? -6.860 -14.331 68.825 1.00 25.43 239 GLU A CA 1
ATOM 1880 C C . GLU A 1 237 ? -5.719 -14.385 69.832 1.00 25.93 239 GLU A C 1
ATOM 1881 O O . GLU A 1 237 ? -4.678 -13.750 69.657 1.00 21.38 239 GLU A O 1
ATOM 1887 N N . TYR A 1 238 ? -5.938 -15.132 70.915 1.00 22.92 240 TYR A N 1
ATOM 1888 C CA . TYR A 1 238 ? -4.935 -15.180 71.974 1.00 20.90 240 TYR A CA 1
ATOM 1889 C C . TYR A 1 238 ? -3.770 -16.100 71.611 1.00 25.46 240 TYR A C 1
ATOM 1890 O O . TYR A 1 238 ? -2.599 -15.725 71.776 1.00 27.90 240 TYR A O 1
ATOM 1899 N N . ASN A 1 239 ? -4.056 -17.296 71.099 1.00 28.32 241 ASN A N 1
ATOM 1900 C CA . ASN A 1 239 ? -2.972 -18.220 70.739 1.00 40.77 241 ASN A CA 1
ATOM 1901 C C . ASN A 1 239 ? -3.325 -19.169 69.594 1.00 50.97 241 ASN A C 1
ATOM 1902 O O . ASN A 1 239 ? -4.495 -19.376 69.277 1.00 59.59 241 ASN A O 1
ATOM 1907 N N . ASN B 1 2 ? 21.655 -15.681 115.969 1.00 44.75 2 ASN B N 1
ATOM 1908 C CA . ASN B 1 2 ? 21.037 -15.741 117.291 1.00 42.76 2 ASN B CA 1
ATOM 1909 C C . ASN B 1 2 ? 19.512 -15.656 117.200 1.00 32.65 2 ASN B C 1
ATOM 1910 O O . ASN B 1 2 ? 18.929 -15.743 116.111 1.00 29.61 2 ASN B O 1
ATOM 1915 N N . SER B 1 3 ? 18.873 -15.487 118.357 1.00 30.53 3 SER B N 1
ATOM 1916 C CA . SER B 1 3 ? 17.422 -15.576 118.475 1.00 33.14 3 SER B CA 1
ATOM 1917 C C . SER B 1 3 ? 16.919 -14.500 119.428 1.00 23.94 3 SER B C 1
ATOM 1918 O O . SER B 1 3 ? 17.494 -14.308 120.502 1.00 20.35 3 SER B O 1
ATOM 1921 N N . HIS B 1 4 ? 15.866 -13.787 119.015 1.00 21.16 4 HIS B N 1
ATOM 1922 C CA . HIS B 1 4 ? 15.296 -12.676 119.769 1.00 17.53 4 HIS B CA 1
ATOM 1923 C C . HIS B 1 4 ? 13.783 -12.719 119.630 1.00 19.37 4 HIS B C 1
ATOM 1924 O O . HIS B 1 4 ? 13.243 -13.292 118.681 1.00 17.43 4 HIS B O 1
ATOM 1931 N N . ASN B 1 5 ? 13.104 -12.108 120.602 1.00 16.59 5 ASN B N 1
ATOM 1932 C CA . ASN B 1 5 ? 11.649 -12.101 120.691 1.00 16.12 5 ASN B CA 1
ATOM 1933 C C . ASN B 1 5 ? 11.137 -10.696 120.389 1.00 17.75 5 ASN B C 1
ATOM 1934 O O . ASN B 1 5 ? 11.450 -9.747 121.116 1.00 19.23 5 ASN B O 1
ATOM 1939 N N . VAL B 1 6 ? 10.346 -10.573 119.328 1.00 15.96 6 VAL B N 1
ATOM 1940 C CA . VAL B 1 6 ? 9.760 -9.307 118.898 1.00 16.96 6 VAL B CA 1
ATOM 1941 C C . VAL B 1 6 ? 8.427 -9.152 119.620 1.00 16.59 6 VAL B C 1
ATOM 1942 O O . VAL B 1 6 ? 7.482 -9.872 119.309 1.00 14.57 6 VAL B O 1
ATOM 1946 N N . TYR B 1 7 ? 8.334 -8.220 120.575 1.00 14.55 7 TYR B N 1
ATOM 1947 C CA . TYR B 1 7 ? 7.102 -8.066 121.338 1.00 14.93 7 TYR B CA 1
ATOM 1948 C C . TYR B 1 7 ? 6.169 -7.073 120.650 1.00 16.62 7 TYR B C 1
ATOM 1949 O O . TYR B 1 7 ? 6.573 -5.951 120.344 1.00 15.88 7 TYR B O 1
ATOM 1958 N N . ILE B 1 8 ? 4.910 -7.481 120.450 1.00 14.85 8 ILE B N 1
ATOM 1959 C CA . ILE B 1 8 ? 3.933 -6.741 119.648 1.00 15.00 8 ILE B CA 1
ATOM 1960 C C . ILE B 1 8 ? 2.728 -6.371 120.502 1.00 15.24 8 ILE B C 1
ATOM 1961 O O . ILE B 1 8 ? 2.232 -7.195 121.280 1.00 17.42 8 ILE B O 1
ATOM 1966 N N . THR B 1 9 ? 2.249 -5.135 120.344 1.00 15.41 9 THR B N 1
ATOM 1967 C CA . THR B 1 9 ? 0.997 -4.707 120.958 1.00 15.73 9 THR B CA 1
ATOM 1968 C C . THR B 1 9 ? 0.188 -3.924 119.930 1.00 22.20 9 THR B C 1
ATOM 1969 O O . THR B 1 9 ? 0.727 -3.377 118.967 1.00 17.72 9 THR B O 1
ATOM 1973 N N . ALA B 1 10 ? -1.122 -3.905 120.121 1.00 22.23 10 ALA B N 1
ATOM 1974 C CA . ALA B 1 10 ? -2.002 -3.249 119.172 1.00 19.76 10 ALA B CA 1
ATOM 1975 C C . ALA B 1 10 ? -1.976 -1.744 119.383 1.00 22.26 10 ALA B C 1
ATOM 1976 O O . ALA B 1 10 ? -1.771 -1.252 120.495 1.00 25.82 10 ALA B O 1
ATOM 1978 N N . ASP B 1 11 ? -2.195 -1.017 118.294 1.00 22.37 11 ASP B N 1
ATOM 1979 C CA . ASP B 1 11 ? -2.343 0.433 118.285 1.00 29.02 11 ASP B CA 1
ATOM 1980 C C . ASP B 1 11 ? -3.728 0.696 117.710 1.00 24.49 11 ASP B C 1
ATOM 1981 O O . ASP B 1 11 ? -3.872 0.976 116.525 1.00 22.52 11 ASP B O 1
ATOM 1986 N N . LYS B 1 12 ? -4.757 0.549 118.549 1.00 25.31 12 LYS B N 1
ATOM 1987 C CA . LYS B 1 12 ? -6.127 0.622 118.046 1.00 33.16 12 LYS B CA 1
ATOM 1988 C C . LYS B 1 12 ? -6.400 1.967 117.387 1.00 38.27 12 LYS B C 1
ATOM 1989 O O . LYS B 1 12 ? -7.116 2.042 116.380 1.00 28.24 12 LYS B O 1
ATOM 1995 N N . GLN B 1 13 ? -5.816 3.038 117.931 1.00 43.39 13 GLN B N 1
ATOM 1996 C CA . GLN B 1 13 ? -6.047 4.374 117.393 1.00 46.65 13 GLN B CA 1
ATOM 1997 C C . GLN B 1 13 ? -5.560 4.492 115.954 1.00 43.12 13 GLN B C 1
ATOM 1998 O O . GLN B 1 13 ? -6.239 5.091 115.110 1.00 41.49 13 GLN B O 1
ATOM 2004 N N . LYS B 1 14 ? -4.393 3.927 115.647 1.00 30.79 14 LYS B N 1
ATOM 2005 C CA . LYS B 1 14 ? -3.847 3.989 114.301 1.00 31.66 14 LYS B CA 1
ATOM 2006 C C . LYS B 1 14 ? -4.169 2.746 113.482 1.00 29.65 14 LYS B C 1
ATOM 2007 O O . LYS B 1 14 ? -3.599 2.568 112.402 1.00 30.25 14 LYS B O 1
ATOM 2013 N N . ASN B 1 15 ? -5.065 1.882 113.974 1.00 25.65 15 ASN B N 1
ATOM 2014 C CA . ASN B 1 15 ? -5.499 0.695 113.234 1.00 23.41 15 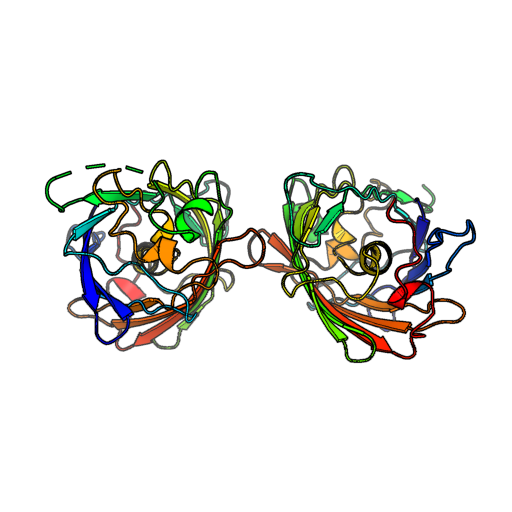ASN B CA 1
ATOM 2015 C C . ASN B 1 15 ? -4.310 -0.201 112.889 1.00 19.72 15 ASN B C 1
ATOM 2016 O O . ASN B 1 15 ? -4.249 -0.799 111.817 1.00 18.15 15 ASN B O 1
ATOM 2021 N N . GLY B 1 16 ? -3.354 -0.293 113.795 1.00 18.92 16 GLY B N 1
ATOM 2022 C CA . GLY B 1 16 ? -2.102 -0.977 113.516 1.00 17.89 16 GLY B CA 1
ATOM 2023 C C . GLY B 1 16 ? -1.492 -1.569 114.758 1.00 16.65 16 GLY B C 1
ATOM 2024 O O . GLY B 1 16 ? -2.187 -1.856 115.738 1.00 23.71 16 GLY B O 1
ATOM 2025 N N . ILE B 1 17 ? -0.171 -1.742 114.734 1.00 16.98 17 ILE B N 1
ATOM 2026 C CA . ILE B 1 17 ? 0.548 -2.352 115.845 1.00 16.01 17 ILE B CA 1
ATOM 2027 C C . ILE B 1 17 ? 1.823 -1.573 116.109 1.00 15.85 17 ILE B C 1
ATOM 2028 O O . ILE B 1 17 ? 2.292 -0.785 115.281 1.00 18.67 17 ILE B O 1
ATOM 2033 N N . LYS B 1 18 ? 2.367 -1.805 117.291 1.00 15.73 18 LYS B N 1
ATOM 2034 C CA . LYS B 1 18 ? 3.681 -1.327 117.689 1.00 16.74 18 LYS B CA 1
ATOM 2035 C C . LYS B 1 18 ? 4.482 -2.525 118.160 1.00 17.08 18 LYS B C 1
ATOM 2036 O O . LYS B 1 18 ? 3.915 -3.523 118.614 1.00 18.50 18 LYS B O 1
ATOM 2042 N N . ALA B 1 19 ? 5.805 -2.425 118.069 1.00 15.13 19 ALA B N 1
ATOM 2043 C CA . ALA B 1 19 ? 6.655 -3.494 118.561 1.00 14.91 19 ALA B CA 1
ATOM 2044 C C . ALA B 1 19 ? 7.906 -2.912 119.199 1.00 16.97 19 ALA B C 1
ATOM 2045 O O . ALA B 1 19 ? 8.314 -1.785 118.914 1.00 18.67 19 ALA B O 1
ATOM 2047 N N . ASN B 1 20 ? 8.530 -3.711 120.058 1.00 14.84 20 ASN B N 1
ATOM 2048 C CA . ASN B 1 20 ? 9.768 -3.291 120.692 1.00 14.84 20 ASN B CA 1
ATOM 2049 C C . ASN B 1 20 ? 10.566 -4.534 121.048 1.00 15.61 20 ASN B C 1
ATOM 2050 O O . ASN B 1 20 ? 9.988 -5.552 121.431 1.00 16.46 20 ASN B O 1
ATOM 2055 N N . PHE B 1 21 ? 11.885 -4.452 120.903 1.00 20.10 21 PHE B N 1
ATOM 2056 C CA . PHE B 1 21 ? 12.771 -5.560 121.247 1.00 14.71 21 PHE B CA 1
ATOM 2057 C C . PHE B 1 21 ? 14.198 -5.056 121.156 1.00 14.86 21 PHE B C 1
ATOM 2058 O O . PHE B 1 21 ? 14.473 -4.054 120.494 1.00 16.86 21 PHE B O 1
ATOM 2066 N N . LYS B 1 22 ? 15.097 -5.759 121.833 1.00 20.96 22 LYS B N 1
ATOM 2067 C CA . LYS B 1 22 ? 16.524 -5.488 121.764 1.00 20.71 22 LYS B CA 1
ATOM 2068 C C . LYS B 1 22 ? 17.211 -6.572 120.946 1.00 20.52 22 LYS B C 1
ATOM 2069 O O . LYS B 1 22 ? 16.926 -7.762 121.101 1.00 21.92 22 LYS B O 1
ATOM 2075 N N . ILE B 1 23 ? 18.095 -6.160 120.053 1.00 16.28 23 ILE B N 1
ATOM 2076 C CA . ILE B 1 23 ? 19.002 -7.086 119.388 1.00 15.45 23 ILE B CA 1
ATOM 2077 C C . ILE B 1 23 ? 20.359 -6.931 120.059 1.00 18.04 23 ILE B C 1
ATOM 2078 O O . ILE B 1 23 ? 20.826 -5.803 120.262 1.00 17.47 23 ILE B O 1
ATOM 2083 N N . ARG B 1 24 ? 20.976 -8.046 120.435 1.00 18.60 24 ARG B N 1
ATOM 2084 C CA . ARG B 1 24 ? 22.306 -8.043 121.041 1.00 16.66 24 ARG B CA 1
ATOM 2085 C C . ARG B 1 24 ? 23.296 -8.581 120.010 1.00 20.63 24 ARG B C 1
ATOM 2086 O O . ARG B 1 24 ? 23.439 -9.795 119.848 1.00 24.34 24 ARG B O 1
ATOM 2094 N N . HIS B 1 25 ? 23.960 -7.669 119.300 1.00 16.80 25 HIS B N 1
ATOM 2095 C CA . HIS B 1 25 ? 24.979 -8.041 118.326 1.00 17.12 25 HIS B CA 1
ATOM 2096 C C . HIS B 1 25 ? 26.289 -8.368 119.036 1.00 20.11 25 HIS B C 1
ATOM 2097 O O . HIS B 1 25 ? 26.738 -7.608 119.898 1.00 23.70 25 HIS B O 1
ATOM 2104 N N . ASN B 1 26 ? 26.928 -9.463 118.639 1.00 20.85 26 ASN B N 1
ATOM 2105 C CA . ASN B 1 26 ? 28.231 -9.826 119.190 1.00 23.17 26 ASN B CA 1
ATOM 2106 C C . ASN B 1 26 ? 29.342 -9.025 118.517 1.00 18.95 26 ASN B C 1
ATOM 2107 O O . ASN B 1 26 ? 29.440 -8.992 117.289 1.00 19.87 26 ASN B O 1
ATOM 2112 N N . VAL B 1 27 ? 30.175 -8.392 119.322 1.00 19.69 27 VAL B N 1
ATOM 2113 C CA . VAL B 1 27 ? 31.360 -7.670 118.866 1.00 21.08 27 VAL B CA 1
ATOM 2114 C C . VAL B 1 27 ? 32.515 -8.658 118.749 1.00 21.48 27 VAL B C 1
ATOM 2115 O O . VAL B 1 27 ? 32.554 -9.663 119.456 1.00 20.64 27 VAL B O 1
ATOM 2119 N N . GLU B 1 28 ? 33.464 -8.396 117.846 1.00 21.05 28 GLU B N 1
ATOM 2120 C CA . GLU B 1 28 ? 34.502 -9.394 117.609 1.00 28.77 28 GLU B CA 1
ATOM 2121 C C . GLU B 1 28 ? 35.455 -9.561 118.790 1.00 29.85 28 GLU B C 1
ATOM 2122 O O . GLU B 1 28 ? 36.237 -10.521 118.800 1.00 29.22 28 GLU B O 1
ATOM 2128 N N . ASP B 1 29 ? 35.407 -8.685 119.786 1.00 26.02 29 ASP B N 1
ATOM 2129 C CA . ASP B 1 29 ? 36.227 -8.896 120.969 1.00 28.23 29 ASP B CA 1
ATOM 2130 C C . ASP B 1 29 ? 35.483 -9.631 122.076 1.00 28.16 29 ASP B C 1
ATOM 2131 O O . ASP B 1 29 ? 36.056 -9.835 123.152 1.00 27.80 29 ASP B O 1
ATOM 2136 N N . GLY B 1 30 ? 34.233 -10.041 121.831 1.00 25.22 30 GLY B N 1
ATOM 2137 C CA . GLY B 1 30 ? 33.417 -10.729 122.807 1.00 24.16 30 GLY B CA 1
ATOM 2138 C C . GLY B 1 30 ? 32.448 -9.845 123.559 1.00 23.58 30 GLY B C 1
ATOM 2139 O O . GLY B 1 30 ? 31.585 -10.372 124.277 1.00 26.29 30 GLY B O 1
ATOM 2140 N N . SER B 1 31 ? 32.581 -8.524 123.443 1.00 23.14 31 SER B N 1
ATOM 2141 C CA . SER B 1 31 ? 31.600 -7.610 124.009 1.00 20.27 31 SER B CA 1
ATOM 2142 C C . SER B 1 31 ? 30.320 -7.651 123.167 1.00 21.03 31 SER B C 1
ATOM 2143 O O . SER B 1 31 ? 30.222 -8.383 122.183 1.00 19.50 31 SER B O 1
ATOM 2146 N N . VAL B 1 32 ? 29.305 -6.887 123.580 1.00 22.76 32 VAL B N 1
ATOM 2147 C CA A VAL B 1 32 ? 28.009 -6.886 122.911 0.56 24.87 32 VAL B CA 1
ATOM 2148 C CA B VAL B 1 32 ? 27.992 -6.886 122.941 0.44 25.04 32 VAL B CA 1
ATOM 2149 C C . VAL B 1 32 ? 27.639 -5.461 122.537 1.00 22.95 32 VAL B C 1
ATOM 2150 O O . VAL B 1 32 ? 27.920 -4.511 123.277 1.00 23.14 32 VAL B O 1
ATOM 2157 N N . GLN B 1 33 ? 27.024 -5.320 121.373 1.00 19.16 33 GLN B N 1
ATOM 2158 C CA . GLN B 1 33 ? 26.504 -4.057 120.880 1.00 19.44 33 GLN B CA 1
ATOM 2159 C C . GLN B 1 33 ? 24.992 -4.174 120.894 1.00 19.26 33 GLN B C 1
ATOM 2160 O O . GLN B 1 33 ? 24.429 -4.991 120.160 1.00 17.11 33 GLN B O 1
ATOM 2166 N N . LEU B 1 34 ? 24.344 -3.383 121.742 1.00 19.45 34 LEU B N 1
ATOM 2167 C CA . LEU B 1 34 ? 22.898 -3.428 121.876 1.00 20.25 34 LEU B CA 1
ATOM 2168 C C . LEU B 1 34 ? 22.255 -2.546 120.818 1.00 16.69 34 LEU B C 1
ATOM 2169 O O . LEU B 1 34 ? 22.745 -1.456 120.527 1.00 17.65 34 LEU B O 1
ATOM 2174 N N . ALA B 1 35 ? 21.150 -3.019 120.249 1.00 16.30 35 ALA B N 1
ATOM 2175 C CA . ALA B 1 35 ? 20.354 -2.244 119.298 1.00 16.16 35 ALA B CA 1
ATOM 2176 C C . ALA B 1 35 ? 18.909 -2.262 119.772 1.00 18.55 35 ALA B C 1
ATOM 2177 O O . ALA B 1 35 ? 18.221 -3.272 119.615 1.00 16.72 35 ALA B O 1
ATOM 2179 N N . ASP B 1 36 ? 18.435 -1.140 120.314 1.00 17.65 36 ASP B N 1
ATOM 2180 C CA . ASP B 1 36 ? 17.059 -1.036 120.795 1.00 18.19 36 ASP B CA 1
ATOM 2181 C C . ASP B 1 36 ? 16.128 -0.705 119.631 1.00 15.60 36 ASP B C 1
ATOM 2182 O O . ASP B 1 36 ? 16.281 0.344 119.005 1.00 17.26 36 ASP B O 1
ATOM 2187 N N . HIS B 1 37 ? 15.149 -1.573 119.362 1.00 15.32 37 HIS B N 1
ATOM 2188 C CA . HIS B 1 37 ? 14.200 -1.393 118.263 1.00 15.22 37 HIS B CA 1
ATOM 2189 C C . HIS B 1 37 ? 12.852 -0.900 118.770 1.00 15.95 37 HIS B C 1
ATOM 2190 O O . HIS B 1 37 ? 12.278 -1.481 119.701 1.00 16.69 37 HIS B O 1
ATOM 2197 N N . TYR B 1 38 ? 12.350 0.162 118.146 1.00 15.37 38 TYR B N 1
ATOM 2198 C CA . TYR B 1 38 ? 11.001 0.666 118.355 1.00 15.43 38 TYR B CA 1
ATOM 2199 C C . TYR B 1 38 ? 10.300 0.642 117.007 1.00 15.39 38 TYR B C 1
ATOM 2200 O O . TYR B 1 38 ? 10.841 1.155 116.026 1.00 22.84 38 TYR B O 1
ATOM 2209 N N . GLN B 1 39 ? 9.119 0.033 116.952 1.00 15.28 39 GLN B N 1
ATOM 2210 C CA . GLN B 1 39 ? 8.493 -0.302 115.677 1.00 17.55 39 GLN B CA 1
ATOM 2211 C C . GLN B 1 39 ? 7.031 0.118 115.645 1.00 15.38 39 GLN B C 1
ATOM 2212 O O . GLN B 1 39 ? 6.329 0.035 116.658 1.00 16.68 39 GLN B O 1
ATOM 2218 N N . GLN B 1 40 ? 6.578 0.555 114.474 1.00 15.49 40 GLN B N 1
ATOM 2219 C CA A GLN B 1 40 ? 5.184 0.917 114.236 0.48 19.16 40 GLN B CA 1
ATOM 2220 C CA B GLN B 1 40 ? 5.180 0.897 114.246 0.52 18.85 40 GLN B CA 1
ATOM 2221 C C . GLN B 1 40 ? 4.774 0.392 112.868 1.00 19.29 40 GLN B C 1
ATOM 2222 O O . GLN B 1 40 ? 5.517 0.557 111.897 1.00 18.86 40 GLN B O 1
ATOM 2233 N N . ASN B 1 41 ? 3.609 -0.252 112.787 1.00 16.63 41 ASN B N 1
ATOM 2234 C CA . ASN B 1 41 ? 3.084 -0.741 111.512 1.00 19.23 41 ASN B CA 1
ATOM 2235 C C . ASN B 1 41 ? 1.657 -0.238 111.331 1.00 19.57 41 ASN B C 1
ATOM 2236 O O . ASN B 1 41 ? 0.854 -0.286 112.262 1.00 21.39 41 ASN B O 1
ATOM 2241 N N . THR B 1 42 ? 1.339 0.218 110.121 1.00 16.16 42 THR B N 1
ATOM 2242 C CA A THR B 1 42 ? 0.045 0.820 109.822 0.61 16.59 42 THR B CA 1
ATOM 2243 C CA B THR B 1 42 ? 0.064 0.848 109.806 0.39 19.51 42 THR B CA 1
ATOM 2244 C C . THR B 1 42 ? -0.412 0.321 108.459 1.00 19.08 42 THR B C 1
ATOM 2245 O O . THR B 1 42 ? 0.395 0.239 107.520 1.00 16.90 42 THR B O 1
ATOM 2252 N N . PRO B 1 43 ? -1.694 -0.033 108.322 1.00 18.02 43 PRO B N 1
ATOM 2253 C CA . PRO B 1 43 ? -2.183 -0.542 107.029 1.00 18.66 43 PRO B CA 1
ATOM 2254 C C . PRO B 1 43 ? -2.102 0.519 105.943 1.00 19.33 43 PRO B C 1
ATOM 2255 O O . PRO B 1 43 ? -2.312 1.709 106.188 1.00 19.11 43 PRO B O 1
ATOM 2259 N N . ILE B 1 44 ? -1.811 0.069 104.727 1.00 17.45 44 ILE B N 1
ATOM 2260 C CA . ILE B 1 44 ? -1.807 0.976 103.583 1.00 17.20 44 ILE B CA 1
ATOM 2261 C C . ILE B 1 44 ? -3.225 1.181 103.065 1.00 31.28 44 ILE B C 1
ATOM 2262 O O . ILE B 1 44 ? -3.622 2.302 102.723 1.00 33.55 44 ILE B O 1
ATOM 2267 N N . GLY B 1 45 ? -4.019 0.109 103.017 1.00 27.04 45 GLY B N 1
ATOM 2268 C CA . GLY B 1 45 ? -5.373 0.190 102.513 1.00 26.11 45 GLY B CA 1
ATOM 2269 C C . GLY B 1 45 ? -6.374 0.483 103.614 1.00 29.92 45 GLY B C 1
ATOM 2270 O O . GLY B 1 45 ? -6.032 0.647 104.784 1.00 27.14 45 GLY B O 1
ATOM 2271 N N . ASP B 1 46 ? -7.644 0.539 103.212 1.00 34.08 46 ASP B N 1
ATOM 2272 C CA . ASP B 1 46 ? -8.740 0.872 104.107 1.00 36.28 46 ASP B CA 1
ATOM 2273 C C . ASP B 1 46 ? -9.518 -0.349 104.577 1.00 41.64 46 ASP B C 1
ATOM 2274 O O . ASP B 1 46 ? -10.373 -0.216 105.458 1.00 41.49 46 ASP B O 1
ATOM 2279 N N . GLY B 1 47 ? -9.235 -1.528 104.025 1.00 42.09 47 GLY B N 1
ATOM 2280 C CA . GLY B 1 47 ? -9.917 -2.737 104.418 1.00 41.45 47 GLY B CA 1
ATOM 2281 C C . GLY B 1 47 ? -9.662 -3.067 105.872 1.00 37.08 47 GLY B C 1
ATOM 2282 O O . GLY B 1 47 ? -8.732 -2.547 106.496 1.00 40.02 47 GLY B O 1
ATOM 2283 N N . PRO B 1 48 ? -10.479 -3.950 106.438 1.00 32.70 48 PRO B N 1
ATOM 2284 C CA . PRO B 1 48 ? -10.325 -4.289 107.854 1.00 29.91 48 PRO B CA 1
ATOM 2285 C C . PRO B 1 48 ? -9.075 -5.118 108.075 1.00 26.86 48 PRO B C 1
ATOM 2286 O O . PRO B 1 48 ? -8.666 -5.902 107.212 1.00 25.89 48 PRO B O 1
ATOM 2290 N N . VAL B 1 49 ? -8.463 -4.934 109.249 1.00 22.94 49 VAL B N 1
ATOM 2291 C CA . VAL B 1 49 ? -7.286 -5.697 109.643 1.00 19.57 49 VAL B CA 1
ATOM 2292 C C . VAL B 1 49 ? -7.522 -6.300 111.022 1.00 26.78 49 VAL B C 1
ATOM 2293 O O . VAL B 1 49 ? -8.452 -5.933 111.740 1.00 23.41 49 VAL B O 1
ATOM 2297 N N . LEU B 1 50 ? -6.667 -7.252 111.379 1.00 17.82 50 LEU B N 1
ATOM 2298 C CA . LEU B 1 50 ? -6.745 -7.905 112.675 1.00 22.57 50 LEU B CA 1
ATOM 2299 C C . LEU B 1 50 ? -5.848 -7.159 113.657 1.00 24.30 50 LEU B C 1
ATOM 2300 O O . LEU B 1 50 ? -4.644 -7.027 113.427 1.00 23.64 50 LEU B O 1
ATOM 2305 N N . LEU B 1 51 ? -6.428 -6.663 114.748 1.00 21.78 51 LEU B N 1
ATOM 2306 C CA . LEU B 1 51 ? -5.623 -6.023 115.775 1.00 18.09 51 LEU B CA 1
ATOM 2307 C C . LEU B 1 51 ? -5.381 -7.024 116.890 1.00 23.14 51 LEU B C 1
ATOM 2308 O O . LEU B 1 51 ? -6.350 -7.584 117.439 1.00 18.80 51 LEU B O 1
ATOM 2313 N N . PRO B 1 52 ? -4.131 -7.296 117.243 1.00 17.68 52 PRO B N 1
ATOM 2314 C CA . PRO B 1 52 ? -3.826 -8.456 118.082 1.00 16.83 52 PRO B CA 1
ATOM 2315 C C . PRO B 1 52 ? -3.804 -8.119 119.565 1.00 16.86 52 PRO B C 1
ATOM 2316 O O . PRO B 1 52 ? -3.612 -6.970 119.970 1.00 19.81 52 PRO B O 1
ATOM 2320 N N . ASP B 1 53 ? -3.990 -9.156 120.372 1.00 16.93 53 ASP B N 1
ATOM 2321 C CA . ASP B 1 53 ? -3.574 -9.056 121.766 1.00 20.52 53 ASP B CA 1
ATOM 2322 C C . ASP B 1 53 ? -2.048 -9.097 121.838 1.00 22.76 53 ASP B C 1
ATOM 2323 O O . ASP B 1 53 ? -1.371 -9.467 120.872 1.00 17.55 53 ASP B O 1
ATOM 2328 N N . ASN B 1 54 ? -1.505 -8.714 122.994 1.00 16.21 54 ASN B N 1
ATOM 2329 C CA . ASN B 1 54 ? -0.056 -8.785 123.194 1.00 15.83 54 ASN B CA 1
ATOM 2330 C C . ASN B 1 54 ? 0.464 -10.190 122.911 1.00 20.41 54 ASN B C 1
ATOM 2331 O O . ASN B 1 54 ? -0.087 -11.184 123.394 1.00 15.90 54 ASN B O 1
ATOM 2336 N N . HIS B 1 55 ? 1.540 -10.263 122.132 1.00 15.46 55 HIS B N 1
ATOM 2337 C CA . HIS B 1 55 ? 2.204 -11.531 121.858 1.00 15.38 55 HIS B CA 1
ATOM 2338 C C . HIS B 1 55 ? 3.628 -11.219 121.417 1.00 15.25 55 HIS B C 1
ATOM 2339 O O . HIS B 1 55 ? 4.065 -10.061 121.453 1.00 15.79 55 HIS B O 1
ATOM 2346 N N . TYR B 1 56 ? 4.367 -12.245 121.007 1.00 15.06 56 TYR B N 1
ATOM 2347 C CA . TYR B 1 56 ? 5.680 -11.966 120.448 1.00 19.81 56 TYR B CA 1
ATOM 2348 C C . TYR B 1 56 ? 5.980 -12.905 119.285 1.00 19.20 56 TYR B C 1
ATOM 2349 O O . TYR B 1 56 ? 5.358 -13.959 119.119 1.00 17.42 56 TYR B O 1
ATOM 2358 N N . LEU B 1 57 ? 6.949 -12.493 118.472 1.00 15.98 57 LEU B N 1
ATOM 2359 C CA . LEU B 1 57 ? 7.514 -13.344 117.436 1.00 14.76 57 LEU B CA 1
ATOM 2360 C C . LEU B 1 57 ? 8.876 -13.848 117.894 1.00 17.13 57 LEU B C 1
ATOM 2361 O O . LEU B 1 57 ? 9.783 -13.042 118.133 1.00 17.36 57 LEU B O 1
ATOM 2366 N N . SER B 1 58 ? 9.016 -15.168 117.996 1.00 15.39 58 SER B N 1
ATOM 2367 C CA . SER B 1 58 ? 10.307 -15.800 118.262 1.00 15.04 58 SER B CA 1
ATOM 2368 C C . SER B 1 58 ? 11.047 -15.944 116.938 1.00 16.97 58 SER B C 1
ATOM 2369 O O . SER B 1 58 ? 10.614 -16.688 116.056 1.00 15.95 58 SER B O 1
ATOM 2372 N N . THR B 1 59 ? 12.162 -15.233 116.799 1.00 15.17 59 THR B N 1
ATOM 2373 C CA . THR B 1 59 ? 12.848 -15.072 115.525 1.00 16.59 59 THR B CA 1
ATOM 2374 C C . THR B 1 59 ? 14.264 -15.611 115.628 1.00 18.96 59 THR B C 1
ATOM 2375 O O . THR B 1 59 ? 15.023 -15.209 116.512 1.00 21.96 59 THR B O 1
ATOM 2379 N N A GLN B 1 60 ? 14.602 -16.543 114.748 0.57 18.49 60 GLN B N 1
ATOM 2380 N N B GLN B 1 60 ? 14.625 -16.510 114.714 0.43 18.71 60 GLN B N 1
ATOM 2381 C CA A GLN B 1 60 ? 15.959 -17.044 114.632 0.57 20.94 60 GLN B CA 1
ATOM 2382 C CA B GLN B 1 60 ? 15.970 -17.069 114.647 0.43 20.84 60 GLN B CA 1
ATOM 2383 C C A GLN B 1 60 ? 16.470 -16.647 113.261 0.57 17.67 60 GLN B C 1
ATOM 2384 C C B GLN B 1 60 ? 16.536 -16.785 113.265 0.43 18.06 60 GLN B C 1
ATOM 2385 O O A GLN B 1 60 ? 15.764 -16.816 112.266 0.57 15.85 60 GLN B O 1
ATOM 2386 O O B GLN B 1 60 ? 15.950 -17.199 112.261 0.43 17.62 60 GLN B O 1
ATOM 2397 N N . SER B 1 61 ? 17.670 -16.087 113.214 1.00 20.72 61 SER B N 1
ATOM 2398 C CA . SER B 1 61 ? 18.285 -15.666 111.963 1.00 20.67 61 SER B CA 1
ATOM 2399 C C . SER B 1 61 ? 19.630 -16.353 111.834 1.00 26.95 61 SER B C 1
ATOM 2400 O O . SER B 1 61 ? 20.428 -16.332 112.775 1.00 28.44 61 SER B O 1
ATOM 2403 N N . VAL B 1 62 ? 19.870 -16.983 110.687 1.00 22.92 62 VAL B N 1
ATOM 2404 C CA . VAL B 1 62 ? 21.114 -17.695 110.435 1.00 25.17 62 VAL B CA 1
ATOM 2405 C C . VAL B 1 62 ? 21.744 -17.035 109.218 1.00 20.96 62 VAL B C 1
ATOM 2406 O O . VAL B 1 62 ? 21.192 -17.105 108.114 1.00 19.56 62 VAL B O 1
ATOM 2410 N N A LEU B 1 63 ? 22.885 -16.382 109.417 0.67 20.34 63 LEU B N 1
ATOM 2411 N N B LEU B 1 63 ? 22.880 -16.375 109.424 0.33 20.41 63 LEU B N 1
ATOM 2412 C CA A LEU B 1 63 ? 23.569 -15.664 108.350 0.67 16.99 63 LEU B CA 1
ATOM 2413 C CA B LEU B 1 63 ? 23.588 -15.670 108.366 0.33 20.09 63 LEU B CA 1
ATOM 2414 C C A LEU B 1 63 ? 24.702 -16.521 107.804 0.67 22.80 63 LEU B C 1
ATOM 2415 C C B LEU B 1 63 ? 24.685 -16.560 107.802 0.33 22.17 63 LEU B C 1
ATOM 2416 O O A LEU B 1 63 ? 25.455 -17.139 108.569 0.67 23.60 63 LEU B O 1
ATOM 2417 O O B LEU B 1 63 ? 25.396 -17.239 108.552 0.33 22.89 63 LEU B O 1
ATOM 2426 N N . SER B 1 64 ? 24.826 -16.551 106.479 1.00 20.58 64 SER B N 1
ATOM 2427 C CA . SER B 1 64 ? 25.863 -17.338 105.829 1.00 21.71 64 SER B CA 1
ATOM 2428 C C . SER B 1 64 ? 26.376 -16.570 104.621 1.00 18.07 64 SER B C 1
ATOM 2429 O O . SER B 1 64 ? 25.911 -15.472 104.309 1.00 20.04 64 SER B O 1
ATOM 2432 N N . LYS B 1 65 ? 27.352 -17.156 103.932 1.00 22.57 65 LYS B N 1
ATOM 2433 C CA . LYS B 1 65 ? 27.926 -16.540 102.747 1.00 22.26 65 LYS B CA 1
ATOM 2434 C C . LYS B 1 65 ? 27.852 -17.520 101.593 1.00 31.38 65 LYS B C 1
ATOM 2435 O O . LYS B 1 65 ? 28.015 -18.727 101.786 1.00 33.37 65 LYS B O 1
ATOM 2441 N N . ASP B 1 66 ? 27.581 -16.993 100.410 1.00 31.92 66 ASP B N 1
ATOM 2442 C CA . ASP B 1 66 ? 27.717 -17.731 99.169 1.00 33.76 66 ASP B CA 1
ATOM 2443 C C . ASP B 1 66 ? 29.205 -17.831 98.874 1.00 43.80 66 ASP B C 1
ATOM 2444 O O . ASP B 1 66 ? 29.817 -16.816 98.515 1.00 41.11 66 ASP B O 1
ATOM 2449 N N . PRO B 1 67 ? 29.829 -19.001 99.020 1.00 56.33 67 PRO B N 1
ATOM 2450 C CA . PRO B 1 67 ? 31.296 -19.063 98.926 1.00 64.32 67 PRO B CA 1
ATOM 2451 C C . PRO B 1 67 ? 31.821 -18.643 97.570 1.00 62.76 67 PRO B C 1
ATOM 2452 O O . PRO B 1 67 ? 32.986 -18.239 97.468 1.00 64.59 67 PRO B O 1
ATOM 2456 N N . ASN B 1 68 ? 30.987 -18.702 96.533 1.00 64.83 68 ASN B N 1
ATOM 2457 C CA . ASN B 1 68 ? 31.370 -18.360 95.171 1.00 66.93 68 ASN B CA 1
ATOM 2458 C C . ASN B 1 68 ? 30.780 -17.018 94.730 1.00 62.67 68 ASN B C 1
ATOM 2459 O O . ASN B 1 68 ? 30.569 -16.784 93.537 1.00 65.45 68 ASN B O 1
ATOM 2464 N N . GLU B 1 69 ? 30.506 -16.128 95.682 1.00 49.01 69 GLU B N 1
ATOM 2465 C CA . GLU B 1 69 ? 30.032 -14.783 95.387 1.00 36.13 69 GLU B CA 1
ATOM 2466 C C . GLU B 1 69 ? 31.109 -13.774 95.757 1.00 35.47 69 GLU B C 1
ATOM 2467 O O . GLU B 1 69 ? 31.618 -13.789 96.882 1.00 43.62 69 GLU B O 1
ATOM 2473 N N . LYS B 1 70 ? 31.442 -12.892 94.816 1.00 29.46 70 LYS B N 1
ATOM 2474 C CA . LYS B 1 70 ? 32.502 -11.914 95.019 1.00 31.73 70 LYS B CA 1
ATOM 2475 C C . LYS B 1 70 ? 31.997 -10.609 95.612 1.00 29.04 70 LYS B C 1
ATOM 2476 O O . LYS B 1 70 ? 32.776 -9.893 96.254 1.00 31.06 70 LYS B O 1
ATOM 2482 N N . ARG B 1 71 ? 30.722 -10.279 95.402 1.00 25.69 71 ARG B N 1
ATOM 2483 C CA . ARG B 1 71 ? 30.171 -9.009 95.843 1.00 25.62 71 ARG B CA 1
ATOM 2484 C C . ARG B 1 71 ? 29.842 -9.062 97.329 1.00 25.04 71 ARG B C 1
ATOM 2485 O O . ARG B 1 71 ? 29.692 -10.134 97.925 1.00 27.49 71 ARG B O 1
ATOM 2493 N N . ASP B 1 72 ? 29.743 -7.883 97.930 1.00 20.44 72 ASP B N 1
ATOM 2494 C CA . ASP B 1 72 ? 29.374 -7.798 99.336 1.00 22.24 72 ASP B CA 1
ATOM 2495 C C . ASP B 1 72 ? 27.928 -8.254 99.474 1.00 17.71 72 ASP B C 1
ATOM 2496 O O . ASP B 1 72 ? 27.026 -7.654 98.874 1.00 18.69 72 ASP B O 1
ATOM 2501 N N . HIS B 1 73 ? 27.699 -9.315 100.249 1.00 22.98 73 HIS B N 1
ATOM 2502 C CA . HIS B 1 73 ? 26.386 -9.946 100.249 1.00 20.69 73 HIS B CA 1
ATOM 2503 C C . HIS B 1 73 ? 26.130 -10.640 101.584 1.00 19.59 73 HIS B C 1
ATOM 2504 O O . HIS B 1 73 ? 26.998 -10.714 102.458 1.00 19.26 73 HIS B O 1
ATOM 2511 N N . MET B 1 74 ? 24.925 -11.187 101.709 1.00 17.44 74 MET B N 1
ATOM 2512 C CA . MET B 1 74 ? 24.501 -11.904 102.907 1.00 16.66 74 MET B CA 1
ATOM 2513 C C . MET B 1 74 ? 23.457 -12.914 102.473 1.00 16.41 74 MET B C 1
ATOM 2514 O O . MET B 1 74 ? 22.485 -12.523 101.828 1.00 16.65 74 MET B O 1
ATOM 2519 N N . VAL B 1 75 ? 23.671 -14.191 102.781 1.00 16.65 75 VAL B N 1
ATOM 2520 C CA . VAL B 1 75 ? 22.653 -15.226 102.613 1.00 18.38 75 VAL B CA 1
ATOM 2521 C C . VAL B 1 75 ? 21.981 -15.412 103.964 1.00 19.86 75 VAL B C 1
ATOM 2522 O O . VAL B 1 75 ? 22.652 -15.473 105.002 1.00 17.32 75 VAL B O 1
ATOM 2526 N N . LEU B 1 76 ? 20.662 -15.515 103.961 1.00 17.07 76 LEU B N 1
ATOM 2527 C CA . LEU B 1 76 ? 19.922 -15.470 105.213 1.00 17.69 76 LEU B CA 1
ATOM 2528 C C . LEU B 1 76 ? 18.864 -16.565 105.240 1.00 19.29 76 LEU B C 1
ATOM 2529 O O . LEU B 1 76 ? 18.168 -16.797 104.248 1.00 23.04 76 LEU B O 1
ATOM 2534 N N . LEU B 1 77 ? 18.787 -17.260 106.369 1.00 15.96 77 LEU B N 1
ATOM 2535 C CA A LEU B 1 77 ? 17.724 -18.216 106.646 0.62 20.45 77 LEU B CA 1
ATOM 2536 C CA B LEU B 1 77 ? 17.713 -18.204 106.641 0.38 20.51 77 LEU B CA 1
ATOM 2537 C C . LEU B 1 77 ? 17.085 -17.811 107.963 1.00 22.48 77 LEU B C 1
ATOM 2538 O O . LEU B 1 77 ? 17.788 -17.648 108.963 1.00 24.88 77 LEU B O 1
ATOM 2547 N N . GLU B 1 78 ? 15.767 -17.633 107.968 1.00 15.54 78 GLU B N 1
ATOM 2548 C CA A GLU B 1 78 ? 15.100 -17.088 109.141 1.00 24.45 78 GLU B CA 1
ATOM 2549 C C . GLU B 1 78 ? 13.919 -17.974 109.493 1.00 21.96 78 GLU B C 1
ATOM 2550 O O . GLU B 1 78 ? 13.250 -18.511 108.607 1.00 23.54 78 GLU B O 1
ATOM 2556 N N . PHE B 1 79 ? 13.682 -18.146 110.787 1.00 20.31 79 PHE B N 1
ATOM 2557 C CA . PHE B 1 79 ? 12.547 -18.923 111.258 1.00 16.17 79 PHE B CA 1
ATOM 2558 C C . PHE B 1 79 ? 11.828 -18.063 112.280 1.00 17.12 79 PHE B C 1
ATOM 2559 O O . PHE B 1 79 ? 12.464 -17.514 113.183 1.00 21.29 79 PHE B O 1
ATOM 2567 N N . VAL B 1 80 ? 10.524 -17.878 112.094 1.00 18.47 80 VAL B N 1
ATOM 2568 C CA . VAL B 1 80 ? 9.743 -16.997 112.954 1.00 17.38 80 VAL B CA 1
ATOM 2569 C C . VAL B 1 80 ? 8.460 -17.712 113.335 1.00 16.71 80 VAL B C 1
ATOM 2570 O O . VAL B 1 80 ? 7.726 -18.192 112.462 1.00 17.71 80 VAL B O 1
ATOM 2574 N N . THR B 1 81 ? 8.173 -17.754 114.633 1.00 21.25 81 THR B N 1
ATOM 2575 C CA . THR B 1 81 ? 6.973 -18.410 115.121 1.00 19.11 81 THR B CA 1
ATOM 2576 C C . THR B 1 81 ? 6.365 -17.520 116.186 1.00 16.93 81 THR B C 1
ATOM 2577 O O . THR B 1 81 ? 7.066 -17.110 117.112 1.00 16.06 81 THR B O 1
ATOM 2581 N N . ALA B 1 82 ? 5.077 -17.226 116.048 1.00 15.54 82 ALA B N 1
ATOM 2582 C CA . ALA B 1 82 ? 4.390 -16.379 117.010 1.00 15.49 82 ALA B CA 1
ATOM 2583 C C . ALA B 1 82 ? 4.079 -17.170 118.272 1.00 17.31 82 ALA B C 1
ATOM 2584 O O . ALA B 1 82 ? 3.874 -18.383 118.228 1.00 18.59 82 ALA B O 1
ATOM 2586 N N . ALA B 1 83 ? 4.036 -16.474 119.408 1.00 15.61 83 ALA B N 1
ATOM 2587 C CA . ALA B 1 83 ? 3.786 -17.150 120.672 1.00 15.79 83 ALA B CA 1
ATOM 2588 C C . ALA B 1 83 ? 3.256 -16.133 121.671 1.00 16.57 83 ALA B C 1
ATOM 2589 O O . ALA B 1 83 ? 3.284 -14.931 121.429 1.00 15.52 83 ALA B O 1
ATOM 2591 N N . GLY B 1 84 ? 2.770 -16.631 122.807 1.00 18.56 84 GLY B N 1
ATOM 2592 C CA . GLY B 1 84 ? 2.458 -15.770 123.928 1.00 16.73 84 GLY B CA 1
ATOM 2593 C C . GLY B 1 84 ? 1.011 -15.382 124.122 1.00 20.31 84 GLY B C 1
ATOM 2594 O O . GLY B 1 84 ? 0.744 -14.420 124.851 1.00 17.65 84 GLY B O 1
ATOM 2595 N N . ILE B 1 85 ? 0.076 -16.082 123.489 1.00 17.80 85 ILE B N 1
ATOM 2596 C CA . ILE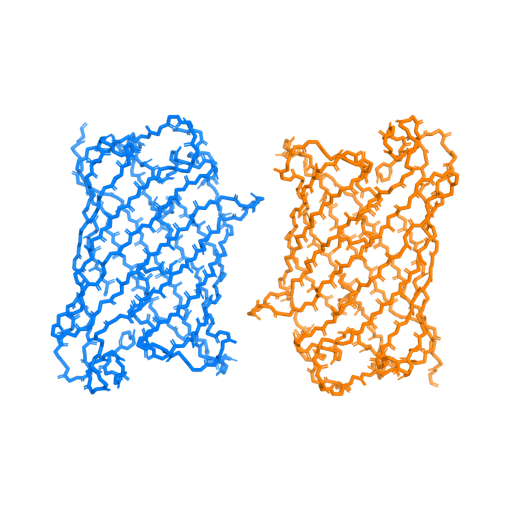 B 1 85 ? -1.352 -15.842 123.655 1.00 17.85 85 ILE B CA 1
ATOM 2597 C C . ILE B 1 85 ? -1.975 -17.100 124.250 1.00 20.29 85 ILE B C 1
ATOM 2598 O O . ILE B 1 85 ? -1.665 -18.217 123.817 1.00 19.73 85 ILE B O 1
ATOM 2603 N N . THR B 1 86 ? -2.835 -16.924 125.254 1.00 19.09 86 THR B N 1
ATOM 2604 C CA . THR B 1 86 ? -3.456 -18.071 125.901 1.00 25.02 86 THR B CA 1
ATOM 2605 C C . THR B 1 86 ? -4.320 -18.850 124.916 1.00 24.16 86 THR B C 1
ATOM 2606 O O . THR B 1 86 ? -4.719 -18.350 123.867 1.00 21.03 86 THR B O 1
ATOM 2610 N N . HIS B 1 87 ? -4.629 -20.088 125.284 1.00 26.63 87 HIS B N 1
ATOM 2611 C CA . HIS B 1 87 ? -5.486 -20.939 124.467 1.00 29.55 87 HIS B CA 1
ATOM 2612 C C . HIS B 1 87 ? -6.953 -20.776 124.825 1.00 32.02 87 HIS B C 1
ATOM 2613 O O . HIS B 1 87 ? -7.293 -20.727 126.001 1.00 39.14 87 HIS B O 1
ATOM 2620 N N . SER B 1 97 ? -9.315 -19.826 108.094 1.00 68.19 97 SER B N 1
ATOM 2621 C CA . SER B 1 97 ? -8.547 -18.584 108.052 1.00 65.43 97 SER B CA 1
ATOM 2622 C C . SER B 1 97 ? -9.364 -17.423 108.613 1.00 57.08 97 SER B C 1
ATOM 2623 O O . SER B 1 97 ? -10.570 -17.336 108.388 1.00 59.10 97 SER B O 1
ATOM 2626 N N . MET B 1 98 ? -8.694 -16.530 109.341 1.00 46.29 98 MET B N 1
ATOM 2627 C CA . MET B 1 98 ? -9.343 -15.404 110.001 1.00 39.56 98 MET B CA 1
ATOM 2628 C C . MET B 1 98 ? -9.250 -14.106 109.211 1.00 36.02 98 MET B C 1
ATOM 2629 O O . MET B 1 98 ? -9.844 -13.104 109.625 1.00 36.29 98 MET B O 1
ATOM 2634 N N . SER B 1 99 ? -8.515 -14.091 108.099 1.00 27.79 99 SER B N 1
ATOM 2635 C CA . SER B 1 99 ? -8.486 -12.929 107.227 1.00 28.09 99 SER B CA 1
ATOM 2636 C C . SER B 1 99 ? -8.308 -13.416 105.802 1.00 33.34 99 SER B C 1
ATOM 2637 O O . SER B 1 99 ? -7.748 -14.492 105.569 1.00 33.62 99 SER B O 1
ATOM 2640 N N . LYS B 1 100 ? -8.783 -12.613 104.848 1.00 32.01 100 LYS B N 1
ATOM 2641 C CA . LYS B 1 100 ? -8.582 -12.958 103.445 1.00 36.71 100 LYS B CA 1
ATOM 2642 C C . LYS B 1 100 ? -7.102 -12.944 103.084 1.00 29.96 100 LYS B C 1
ATOM 2643 O O . LYS B 1 100 ? -6.626 -13.811 102.343 1.00 28.39 100 LYS B O 1
ATOM 2649 N N . GLY B 1 101 ? -6.354 -11.965 103.598 1.00 22.74 101 GLY B N 1
ATOM 2650 C CA . GLY B 1 101 ? -4.938 -11.905 103.284 1.00 19.20 101 GLY B CA 1
ATOM 2651 C C . GLY B 1 101 ? -4.179 -13.149 103.708 1.00 19.57 101 GLY B C 1
ATOM 2652 O O . GLY B 1 101 ? -3.194 -13.527 103.071 1.00 20.28 101 GLY B O 1
ATOM 2653 N N . GLU B 1 102 ? -4.624 -13.799 104.786 1.00 20.01 102 GLU B N 1
ATOM 2654 C CA . GLU B 1 102 ? -4.007 -15.052 105.224 1.00 20.15 102 GLU B CA 1
ATOM 2655 C C . GLU B 1 102 ? -3.885 -16.044 104.073 1.00 20.94 102 GLU B C 1
ATOM 2656 O O . GLU B 1 102 ? -2.868 -16.742 103.941 1.00 25.21 102 GLU B O 1
ATOM 2662 N N . GLU B 1 103 ? -4.913 -16.113 103.221 1.00 22.09 103 GLU B N 1
ATOM 2663 C CA . GLU B 1 103 ? -4.936 -17.081 102.129 1.00 23.60 103 GLU B CA 1
ATOM 2664 C C . GLU B 1 103 ? -3.842 -16.830 101.102 1.00 25.21 103 GLU B C 1
ATOM 2665 O O . GLU B 1 103 ? -3.481 -17.748 100.357 1.00 26.56 103 GLU B O 1
ATOM 2671 N N . LEU B 1 104 ? -3.300 -15.617 101.048 1.00 24.41 104 LEU B N 1
ATOM 2672 C CA . LEU B 1 104 ? -2.235 -15.321 100.098 1.00 22.22 104 LEU B CA 1
ATOM 2673 C C . LEU B 1 104 ? -0.914 -15.995 100.455 1.00 21.36 104 LEU B C 1
ATOM 2674 O O . LEU B 1 104 ? 0.006 -15.977 99.631 1.00 24.26 104 LEU B O 1
ATOM 2679 N N . PHE B 1 105 ? -0.796 -16.581 101.645 1.00 19.17 105 PHE B N 1
ATOM 2680 C CA . PHE B 1 105 ? 0.480 -17.099 102.131 1.00 26.40 105 PHE B CA 1
ATOM 2681 C C . PHE B 1 105 ? 0.473 -18.619 102.291 1.00 28.29 105 PHE B C 1
ATOM 2682 O O . PHE B 1 105 ? 1.358 -19.173 102.954 1.00 26.64 105 PHE B O 1
ATOM 2690 N N . THR B 1 106 ? -0.487 -19.309 101.668 1.00 27.73 106 THR B N 1
ATOM 2691 C CA A THR B 1 106 ? -0.621 -20.750 101.878 0.73 28.60 106 THR B CA 1
ATOM 2692 C CA B THR B 1 106 ? -0.623 -20.746 101.883 0.27 28.97 106 THR B CA 1
ATOM 2693 C C . THR B 1 106 ? 0.565 -21.525 101.323 1.00 34.55 106 THR B C 1
ATOM 2694 O O . THR B 1 106 ? 0.959 -22.553 101.895 1.00 37.99 106 THR B O 1
ATOM 2701 N N . GLY B 1 107 ? 1.142 -21.069 100.220 1.00 25.02 107 GLY B N 1
ATOM 2702 C CA . GLY B 1 107 ? 2.269 -21.788 99.669 1.00 26.84 107 GLY B CA 1
ATOM 2703 C C . GLY B 1 107 ? 3.592 -21.073 99.849 1.00 28.43 107 GLY B C 1
ATOM 2704 O O . GLY B 1 107 ? 3.898 -20.536 100.920 1.00 27.40 107 GLY B O 1
ATOM 2705 N N . VAL B 1 108 ? 4.394 -21.089 98.801 1.00 22.50 108 VAL B N 1
ATOM 2706 C CA . VAL B 1 108 ? 5.676 -20.411 98.778 1.00 23.37 108 VAL B CA 1
ATOM 2707 C C . VAL B 1 108 ? 5.503 -19.134 97.982 1.00 26.40 108 VAL B C 1
ATOM 2708 O O . VAL B 1 108 ? 5.031 -19.164 96.845 1.00 21.29 108 VAL B O 1
ATOM 2712 N N . VAL B 1 109 ? 5.875 -18.014 98.576 1.00 21.94 109 VAL B N 1
ATOM 2713 C CA . VAL B 1 109 ? 5.658 -16.692 97.998 1.00 20.05 109 VAL B CA 1
ATOM 2714 C C . VAL B 1 109 ? 7.019 -16.098 97.677 1.00 20.28 109 VAL B C 1
ATOM 2715 O O . VAL B 1 109 ? 7.895 -16.082 98.551 1.00 16.05 109 VAL B O 1
ATOM 2719 N N . PRO B 1 110 ? 7.258 -15.658 96.449 1.00 19.77 110 PRO B N 1
ATOM 2720 C CA . PRO B 1 110 ? 8.531 -15.001 96.147 1.00 21.41 110 PRO B CA 1
ATOM 2721 C C . PRO B 1 110 ? 8.611 -13.635 96.818 1.00 19.61 110 PRO B C 1
ATOM 2722 O O . PRO B 1 110 ? 7.607 -12.935 96.995 1.00 14.96 110 PRO B O 1
ATOM 2726 N N . ILE B 1 111 ? 9.831 -13.264 97.193 1.00 15.55 111 ILE B N 1
ATOM 2727 C CA . ILE B 1 111 ? 10.096 -12.047 97.948 1.00 15.16 111 ILE B CA 1
ATOM 2728 C C . ILE B 1 111 ? 11.139 -11.211 97.217 1.00 17.07 111 ILE B C 1
ATOM 2729 O O . ILE B 1 111 ? 12.140 -11.744 96.721 1.00 17.22 111 ILE B O 1
ATOM 2734 N N . LEU B 1 112 ? 10.906 -9.900 97.178 1.00 14.65 112 LEU B N 1
ATOM 2735 C CA . LEU B 1 112 ? 11.848 -8.906 96.677 1.00 19.40 112 LEU B CA 1
ATOM 2736 C C . LEU B 1 112 ? 12.055 -7.855 97.755 1.00 18.71 112 LEU B C 1
ATOM 2737 O O . LEU B 1 112 ? 11.081 -7.364 98.331 1.00 17.03 112 LEU B O 1
ATOM 2742 N N . VAL B 1 113 ? 13.313 -7.526 98.054 1.00 18.64 113 VAL B N 1
ATOM 2743 C CA . VAL B 1 113 ? 13.633 -6.483 99.024 1.00 17.05 113 VAL B CA 1
ATOM 2744 C C . VAL B 1 113 ? 14.497 -5.445 98.325 1.00 16.06 113 VAL B C 1
ATOM 2745 O O . VAL B 1 113 ? 15.450 -5.803 97.633 1.00 19.78 113 VAL B O 1
ATOM 2749 N N . GLU B 1 114 ? 14.153 -4.167 98.491 1.00 15.46 114 GLU B N 1
ATOM 2750 C CA . GLU B 1 114 ? 14.932 -3.056 97.958 1.00 19.97 114 GLU B CA 1
ATOM 2751 C C . GLU B 1 114 ? 15.158 -2.080 99.096 1.00 15.82 114 GLU B C 1
ATOM 2752 O O . GLU B 1 114 ? 14.195 -1.603 99.698 1.00 18.32 114 GLU B O 1
ATOM 2758 N N . LEU B 1 115 ? 16.419 -1.780 99.393 1.00 15.19 115 LEU B N 1
ATOM 2759 C CA . LEU B 1 115 ? 16.747 -0.831 100.446 1.00 15.14 115 LEU B CA 1
ATOM 2760 C C . LEU B 1 115 ? 17.664 0.250 99.892 1.00 18.97 115 LEU B C 1
ATOM 2761 O O . LEU B 1 115 ? 18.667 -0.056 99.242 1.00 19.54 115 LEU B O 1
ATOM 2766 N N . ASP B 1 116 ? 17.326 1.503 100.164 1.00 15.68 116 ASP B N 1
ATOM 2767 C CA . ASP B 1 116 ? 18.215 2.638 99.932 1.00 20.38 116 ASP B CA 1
ATOM 2768 C C . ASP B 1 116 ? 18.566 3.254 101.276 1.00 22.48 116 ASP B C 1
ATOM 2769 O O . ASP B 1 116 ? 17.671 3.630 102.043 1.00 19.70 116 ASP B O 1
ATOM 2774 N N . GLY B 1 117 ? 19.862 3.384 101.550 1.00 23.31 117 GLY B N 1
ATOM 2775 C CA . GLY B 1 117 ? 20.314 3.822 102.847 1.00 19.01 117 GLY B CA 1
ATOM 2776 C C . GLY B 1 117 ? 21.256 5.007 102.772 1.00 25.44 117 GLY B C 1
ATOM 2777 O O . GLY B 1 117 ? 21.891 5.280 101.752 1.00 21.55 117 GLY B O 1
ATOM 2778 N N . ASP B 1 118 ? 21.346 5.695 103.905 1.00 29.70 118 ASP B N 1
ATOM 2779 C CA . ASP B 1 118 ? 22.266 6.813 104.100 1.00 27.39 118 ASP B CA 1
ATOM 2780 C C . ASP B 1 118 ? 22.642 6.769 105.573 1.00 20.56 118 ASP B C 1
ATOM 2781 O O . ASP B 1 118 ? 21.815 7.091 106.432 1.00 21.87 118 ASP B O 1
ATOM 2786 N N . VAL B 1 119 ? 23.859 6.328 105.873 1.00 22.91 119 VAL B N 1
ATOM 2787 C CA . VAL B 1 119 ? 24.354 6.284 107.244 1.00 22.85 119 VAL B CA 1
ATOM 2788 C C . VAL B 1 119 ? 25.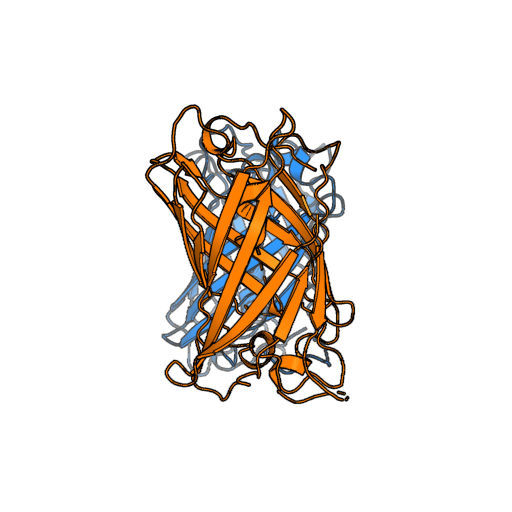504 7.272 107.343 1.00 23.05 119 VAL B C 1
ATOM 2789 O O . VAL B 1 119 ? 26.524 7.112 106.662 1.00 26.24 119 VAL B O 1
ATOM 2793 N N . ASN B 1 120 ? 25.323 8.311 108.160 1.00 20.56 120 ASN B N 1
ATOM 2794 C CA . ASN B 1 120 ? 26.352 9.338 108.350 1.00 23.78 120 ASN B CA 1
ATOM 2795 C C . ASN B 1 120 ? 26.820 9.912 107.012 1.00 25.22 120 ASN B C 1
ATOM 2796 O O . ASN B 1 120 ? 27.964 10.337 106.872 1.00 29.59 120 ASN B O 1
ATOM 2801 N N . GLY B 1 121 ? 25.938 9.925 106.014 1.00 26.66 121 GLY B N 1
ATOM 2802 C CA . GLY B 1 121 ? 26.289 10.423 104.703 1.00 29.09 121 GLY B CA 1
ATOM 2803 C C . GLY B 1 121 ? 26.855 9.396 103.747 1.00 29.90 121 GLY B C 1
ATOM 2804 O O . GLY B 1 121 ? 27.090 9.732 102.579 1.00 37.23 121 GLY B O 1
ATOM 2805 N N . HIS B 1 122 ? 27.099 8.165 104.194 1.00 26.44 122 HIS B N 1
ATOM 2806 C CA . HIS B 1 122 ? 27.479 7.083 103.289 1.00 25.54 122 HIS B CA 1
ATOM 2807 C C . HIS B 1 122 ? 26.207 6.533 102.655 1.00 26.67 122 HIS B C 1
ATOM 2808 O O . HIS B 1 122 ? 25.358 5.969 103.352 1.00 24.26 122 HIS B O 1
ATOM 2815 N N . LYS B 1 123 ? 26.062 6.707 101.346 1.00 21.33 123 LYS B N 1
ATOM 2816 C CA . LYS B 1 123 ? 24.892 6.199 100.647 1.00 25.39 123 LYS B CA 1
ATOM 2817 C C . LYS B 1 123 ? 25.159 4.780 100.163 1.00 26.46 123 LYS B C 1
ATOM 2818 O O . LYS B 1 123 ? 26.288 4.420 99.824 1.00 29.55 123 LYS B O 1
ATOM 2824 N N . PHE B 1 124 ? 24.108 3.968 100.142 1.00 22.04 124 PHE B N 1
ATOM 2825 C CA . PHE B 1 124 ? 24.268 2.596 99.692 1.00 21.19 124 PHE B CA 1
ATOM 2826 C C . PHE B 1 124 ? 22.905 2.047 99.314 1.00 17.90 124 PHE B C 1
ATOM 2827 O O . PHE B 1 124 ? 21.870 2.603 99.687 1.00 20.79 124 PHE B O 1
ATOM 2835 N N . SER B 1 125 ? 22.925 0.955 98.556 1.00 17.90 125 SER B N 1
ATOM 2836 C CA A SER B 1 125 ? 21.708 0.260 98.168 0.50 19.53 125 SER B CA 1
ATOM 2837 C CA B SER B 1 125 ? 21.702 0.261 98.184 0.50 19.49 125 SER B CA 1
ATOM 2838 C C . SER B 1 125 ? 21.900 -1.240 98.351 1.00 19.42 125 SER B C 1
ATOM 2839 O O . SER B 1 125 ? 22.997 -1.770 98.155 1.00 21.66 125 SER B O 1
ATOM 2844 N N . VAL B 1 126 ? 20.823 -1.921 98.745 1.00 19.00 126 VAL B N 1
ATOM 2845 C CA . VAL B 1 126 ? 20.813 -3.365 98.922 1.00 19.50 126 VAL B CA 1
ATOM 2846 C C . VAL B 1 126 ? 19.606 -3.915 98.179 1.00 20.62 126 VAL B C 1
ATOM 2847 O O . VAL B 1 126 ? 18.526 -3.318 98.204 1.00 17.24 126 VAL B O 1
ATOM 2851 N N . ARG B 1 127 ? 19.795 -5.036 97.501 1.00 21.59 127 ARG B N 1
ATOM 2852 C CA . ARG B 1 127 ? 18.700 -5.739 96.861 1.00 20.99 127 ARG B CA 1
ATOM 2853 C C . ARG B 1 127 ? 18.720 -7.186 97.314 1.00 24.22 127 ARG B C 1
ATOM 2854 O O . ARG B 1 127 ? 19.785 -7.805 97.417 1.00 23.94 127 ARG B O 1
ATOM 2862 N N . GLY B 1 128 ? 17.542 -7.718 97.591 1.00 20.83 128 GLY B N 1
ATOM 2863 C CA . GLY B 1 128 ? 17.432 -9.086 98.052 1.00 15.39 128 GLY B CA 1
ATOM 2864 C C . GLY B 1 128 ? 16.294 -9.791 97.354 1.00 15.52 128 GLY B C 1
ATOM 2865 O O . GLY B 1 128 ? 15.293 -9.181 96.974 1.00 19.51 128 GLY B O 1
ATOM 2866 N N . GLU B 1 129 ? 16.471 -11.092 97.167 1.00 16.75 129 GLU B N 1
ATOM 2867 C CA . GLU B 1 129 ? 15.458 -11.906 96.521 1.00 19.67 129 GLU B CA 1
ATOM 2868 C C . GLU B 1 129 ? 15.440 -13.282 97.174 1.00 19.01 129 GLU B C 1
ATOM 2869 O O . GLU B 1 129 ? 16.462 -13.782 97.644 1.00 20.31 129 GLU B O 1
ATOM 2875 N N . GLY B 1 130 ? 14.263 -13.884 97.214 1.00 21.87 130 GLY B N 1
ATOM 2876 C CA . GLY B 1 130 ? 14.151 -15.207 97.807 1.00 20.21 130 GLY B CA 1
ATOM 2877 C C . GLY B 1 130 ? 12.705 -15.636 97.878 1.00 18.46 130 GLY B C 1
ATOM 2878 O O . GLY B 1 130 ? 11.884 -15.239 97.042 1.00 20.15 130 GLY B O 1
ATOM 2879 N N . GLU B 1 131 ? 12.391 -16.431 98.900 1.00 19.75 131 GLU B N 1
ATOM 2880 C CA A GLU B 1 131 ? 11.025 -16.908 99.047 0.48 15.70 131 GLU B CA 1
ATOM 2881 C CA B GLU B 1 131 ? 11.038 -16.949 99.041 0.52 15.75 131 GLU B CA 1
ATOM 2882 C C . GLU B 1 131 ? 10.689 -17.095 100.517 1.00 18.45 131 GLU B C 1
ATOM 2883 O O . GLU B 1 131 ? 11.568 -17.242 101.375 1.00 18.06 131 GLU B O 1
ATOM 2894 N N . GLY B 1 132 ? 9.395 -17.075 100.794 1.00 14.92 132 GLY B N 1
ATOM 2895 C CA . GLY B 1 132 ? 8.900 -17.205 102.157 1.00 16.66 132 GLY B CA 1
ATOM 2896 C C . GLY B 1 132 ? 7.823 -18.262 102.217 1.00 17.13 132 GLY B C 1
ATOM 2897 O O . GLY B 1 132 ? 7.011 -18.384 101.303 1.00 19.75 132 GLY B O 1
ATOM 2898 N N . ASP B 1 133 ? 7.829 -19.026 103.309 1.00 19.13 133 ASP B N 1
ATOM 2899 C CA . ASP B 1 133 ? 6.942 -20.172 103.528 1.00 19.51 133 ASP B CA 1
ATOM 2900 C C . ASP B 1 133 ? 6.299 -19.964 104.898 1.00 18.20 133 ASP B C 1
ATOM 2901 O O . ASP B 1 133 ? 6.805 -20.450 105.916 1.00 20.90 133 ASP B O 1
ATOM 2906 N N . ALA B 1 134 ? 5.186 -19.227 104.916 1.00 17.95 134 ALA B N 1
ATOM 2907 C CA . ALA B 1 134 ? 4.574 -18.838 106.181 1.00 18.91 134 ALA B CA 1
ATOM 2908 C C . ALA B 1 134 ? 4.040 -20.035 106.948 1.00 23.24 134 ALA B C 1
ATOM 2909 O O . ALA B 1 134 ? 3.961 -19.993 108.180 1.00 27.04 134 ALA B O 1
ATOM 2911 N N . THR B 1 135 ? 3.647 -21.094 106.251 1.00 23.15 135 THR B N 1
ATOM 2912 C CA . THR B 1 135 ? 3.198 -22.288 106.954 1.00 23.27 135 THR B CA 1
ATOM 2913 C C . THR B 1 135 ? 4.310 -22.881 107.813 1.00 27.90 135 THR B C 1
ATOM 2914 O O . THR B 1 135 ? 4.039 -23.435 108.883 1.00 24.53 135 THR B O 1
ATOM 2918 N N . ASN B 1 136 ? 5.563 -22.759 107.385 1.00 23.61 136 ASN B N 1
ATOM 2919 C CA . ASN B 1 136 ? 6.686 -23.175 108.212 1.00 28.00 136 ASN B CA 1
ATOM 2920 C C . ASN B 1 136 ? 7.402 -21.991 108.853 1.00 24.49 136 ASN B C 1
ATOM 2921 O O . ASN B 1 136 ? 8.420 -22.181 109.528 1.00 27.64 136 ASN B O 1
ATOM 2926 N N . GLY B 1 137 ? 6.881 -20.782 108.679 1.00 19.51 137 GLY B N 1
ATOM 2927 C CA . GLY B 1 137 ? 7.540 -19.617 109.246 1.00 18.18 137 GLY B CA 1
ATOM 2928 C C . GLY B 1 137 ? 8.963 -19.420 108.774 1.00 22.13 137 GLY B C 1
ATOM 2929 O O . GLY B 1 137 ? 9.788 -18.900 109.531 1.00 24.22 137 GLY B O 1
ATOM 2930 N N . LYS B 1 138 ? 9.269 -19.799 107.533 1.00 19.49 138 LYS B N 1
ATOM 2931 C CA . LYS B 1 138 ? 10.642 -19.903 107.049 1.00 21.73 138 LYS B CA 1
ATOM 2932 C C . LYS B 1 138 ? 10.887 -18.942 105.894 1.00 19.49 138 LYS B C 1
ATOM 2933 O O . LYS B 1 138 ? 10.122 -18.914 104.925 1.00 19.32 138 LYS B O 1
ATOM 2939 N N . LEU B 1 139 ? 11.961 -18.159 106.000 1.00 19.53 139 LEU B N 1
ATOM 2940 C CA . LEU B 1 139 ? 12.400 -17.245 104.955 1.00 15.72 139 LEU B CA 1
ATOM 2941 C C . LEU B 1 139 ? 13.767 -17.689 104.461 1.00 17.83 139 LEU B C 1
ATOM 2942 O O . LEU B 1 139 ? 14.624 -18.056 105.267 1.00 19.12 139 LEU B O 1
ATOM 2947 N N . THR B 1 140 ? 13.987 -17.612 103.152 1.00 15.99 140 THR B N 1
ATOM 2948 C CA . THR B 1 140 ? 15.306 -17.863 102.573 1.00 22.06 140 THR B CA 1
ATOM 2949 C C . THR B 1 140 ? 15.569 -16.789 101.531 1.00 16.52 140 THR B C 1
ATOM 2950 O O . THR B 1 140 ? 14.815 -16.679 100.561 1.00 19.85 140 THR B O 1
ATOM 2954 N N . LEU B 1 141 ? 16.625 -15.991 101.738 1.00 15.21 141 LEU B N 1
ATOM 2955 C CA . LEU B 1 141 ? 16.933 -14.854 100.881 1.00 18.00 141 LEU B CA 1
ATOM 2956 C C . LEU B 1 141 ? 18.440 -14.709 100.700 1.00 20.57 141 LEU B C 1
ATOM 2957 O O . LEU B 1 141 ? 19.239 -15.185 101.507 1.00 21.98 141 LEU B O 1
ATOM 2962 N N . LYS B 1 142 ? 18.807 -14.027 99.616 1.00 17.81 142 LYS B N 1
ATOM 2963 C CA . LYS B 1 142 ? 20.168 -13.569 99.372 1.00 17.27 142 LYS B CA 1
ATOM 2964 C C . LYS B 1 142 ? 20.112 -12.076 99.102 1.00 15.31 142 LYS B C 1
ATOM 2965 O O . LYS B 1 142 ? 19.281 -11.620 98.309 1.00 18.69 142 LYS B O 1
ATOM 2971 N N . PHE B 1 143 ? 20.980 -11.318 99.758 1.00 15.48 143 PHE B N 1
ATOM 2972 C CA . PHE B 1 143 ? 21.024 -9.866 99.639 1.00 19.77 143 PHE B CA 1
ATOM 2973 C C . PHE B 1 143 ? 22.362 -9.454 99.054 1.00 18.67 143 PHE B C 1
ATOM 2974 O O . PHE B 1 143 ? 23.391 -10.018 99.415 1.00 20.04 143 PHE B O 1
ATOM 2982 N N . ILE B 1 144 ? 22.355 -8.442 98.198 1.00 16.96 144 ILE B N 1
ATOM 2983 C CA . ILE B 1 144 ? 23.572 -7.925 97.575 1.00 24.52 144 ILE B CA 1
ATOM 2984 C C . ILE B 1 144 ? 23.634 -6.424 97.811 1.00 18.24 144 ILE B C 1
ATOM 2985 O O . ILE B 1 144 ? 22.648 -5.721 97.572 1.00 17.98 144 ILE B O 1
ATOM 2990 N N . CYS B 1 145 ? 24.796 -5.921 98.253 1.00 16.52 145 CYS B N 1
ATOM 2991 C CA . CYS B 1 145 ? 25.031 -4.484 98.217 1.00 20.80 145 CYS B CA 1
ATOM 2992 C C . CYS B 1 145 ? 25.358 -4.097 96.780 1.00 20.87 145 CYS B C 1
ATOM 2993 O O . CYS B 1 145 ? 26.415 -4.462 96.255 1.00 20.81 145 CYS B O 1
ATOM 2996 N N . THR B 1 146 ? 24.453 -3.362 96.145 1.00 20.36 146 THR B N 1
ATOM 2997 C CA . THR B 1 146 ? 24.564 -3.091 94.720 1.00 20.89 146 THR B CA 1
ATOM 2998 C C . THR B 1 146 ? 25.398 -1.862 94.415 1.00 21.45 146 THR B C 1
ATOM 2999 O O . THR B 1 146 ? 25.739 -1.633 93.247 1.00 31.76 146 THR B O 1
ATOM 3003 N N . THR B 1 147 ? 25.745 -1.084 95.430 1.00 19.94 147 THR B N 1
ATOM 3004 C CA . THR B 1 147 ? 26.579 0.098 95.297 1.00 24.17 147 THR B CA 1
ATOM 3005 C C . THR B 1 147 ? 28.039 -0.172 95.632 1.00 28.69 147 THR B C 1
ATOM 3006 O O . THR B 1 147 ? 28.838 0.768 95.649 1.00 34.82 147 THR B O 1
ATOM 3010 N N . GLY B 1 148 ? 28.408 -1.417 95.908 1.00 23.77 148 GLY B N 1
ATOM 3011 C CA . GLY B 1 148 ? 29.781 -1.692 96.306 1.00 25.10 148 GLY B CA 1
ATOM 3012 C C . GLY B 1 148 ? 29.949 -2.220 97.719 1.00 27.67 148 GLY B C 1
ATOM 3013 O O . GLY B 1 148 ? 29.298 -3.196 98.104 1.00 24.97 148 GLY B O 1
ATOM 3014 N N . LYS B 1 149 ? 30.834 -1.603 98.503 1.00 21.31 149 LYS B N 1
ATOM 3015 C CA . LYS B 1 149 ? 31.043 -2.049 99.870 1.00 24.36 149 LYS B CA 1
ATOM 3016 C C . LYS B 1 149 ? 29.919 -1.515 100.749 1.00 25.35 149 LYS B C 1
ATOM 3017 O O . LYS B 1 149 ? 29.615 -0.319 100.727 1.00 23.95 149 LYS B O 1
ATOM 3023 N N . LEU B 1 150 ? 29.300 -2.401 101.512 1.00 22.24 150 LEU B N 1
ATOM 3024 C CA . LEU B 1 150 ? 28.326 -1.963 102.499 1.00 18.37 150 LEU B CA 1
ATOM 3025 C C . LEU B 1 150 ? 29.032 -1.211 103.627 1.00 18.82 150 LEU B C 1
ATOM 3026 O O . LEU B 1 150 ? 29.992 -1.732 104.203 1.00 20.79 150 LEU B O 1
ATOM 3031 N N . PRO B 1 151 ? 28.589 -0.002 103.978 1.00 18.84 151 PRO B N 1
ATOM 3032 C CA . PRO B 1 151 ? 29.323 0.799 104.962 1.00 22.98 151 PRO B CA 1
ATOM 3033 C C . PRO B 1 151 ? 28.983 0.464 106.399 1.00 20.30 151 PRO B C 1
ATOM 3034 O O . PRO B 1 151 ? 29.541 1.090 107.306 1.00 24.20 151 PRO B O 1
ATOM 3038 N N . VAL B 1 152 ? 28.086 -0.492 106.617 1.00 19.47 152 VAL B N 1
ATOM 3039 C CA . VAL B 1 152 ? 27.703 -0.922 107.960 1.00 18.43 152 VAL B CA 1
ATOM 3040 C C . VAL B 1 152 ? 27.771 -2.445 107.980 1.00 24.59 152 VAL B C 1
ATOM 3041 O O . VAL B 1 152 ? 27.877 -3.062 106.911 1.00 21.25 152 VAL B O 1
ATOM 3045 N N . PRO B 1 153 ? 27.760 -3.095 109.145 1.00 18.19 153 PRO B N 1
ATOM 3046 C CA . PRO B 1 153 ? 27.782 -4.561 109.154 1.00 19.36 153 PRO B CA 1
ATOM 3047 C C . PRO B 1 153 ? 26.436 -5.113 108.718 1.00 19.10 153 PRO B C 1
ATOM 3048 O O . PRO B 1 153 ? 25.382 -4.567 109.059 1.00 17.73 153 PRO B O 1
ATOM 3052 N N . TRP B 1 154 ? 26.484 -6.175 107.914 1.00 17.40 154 TRP B N 1
ATOM 3053 C CA . TRP B 1 154 ? 25.261 -6.856 107.507 1.00 16.90 154 TRP B CA 1
ATOM 3054 C C . TRP B 1 154 ? 24.357 -7.215 108.680 1.00 16.61 154 TRP B C 1
ATOM 3055 O O . TRP B 1 154 ? 23.131 -7.036 108.555 1.00 16.21 154 TRP B O 1
ATOM 3066 N N . PRO B 1 155 ? 24.853 -7.733 109.806 1.00 16.81 155 PRO B N 1
ATOM 3067 C CA . PRO B 1 155 ? 23.931 -8.030 110.917 1.00 18.09 155 PRO B CA 1
ATOM 3068 C C . PRO B 1 155 ? 23.060 -6.854 111.351 1.00 17.03 155 PRO B C 1
ATOM 3069 O O . PRO B 1 155 ? 21.943 -7.092 111.831 1.00 16.39 155 PRO B O 1
ATOM 3073 N N . THR B 1 156 ? 23.525 -5.603 111.208 1.00 16.47 156 THR B N 1
ATOM 3074 C CA . THR B 1 156 ? 22.736 -4.457 111.665 1.00 16.32 156 THR B CA 1
ATOM 3075 C C . THR B 1 156 ? 21.562 -4.134 110.751 1.00 16.68 156 THR B C 1
ATOM 3076 O O . THR B 1 156 ? 20.729 -3.307 111.129 1.00 16.77 156 THR B O 1
ATOM 3080 N N . LEU B 1 157 ? 21.484 -4.749 109.567 1.00 15.88 157 LEU B N 1
ATOM 3081 C CA . LEU B 1 157 ? 20.413 -4.495 108.608 1.00 15.60 157 LEU B CA 1
ATOM 3082 C C . LEU B 1 157 ? 19.383 -5.612 108.549 1.00 15.28 157 LEU B C 1
ATOM 3083 O O . LEU B 1 157 ? 18.349 -5.449 107.882 1.00 15.06 157 LEU B O 1
ATOM 3088 N N . VAL B 1 158 ? 19.617 -6.717 109.260 1.00 15.66 158 VAL B N 1
ATOM 3089 C CA . VAL B 1 158 ? 18.728 -7.877 109.173 1.00 16.67 158 VAL B CA 1
ATOM 3090 C C . VAL B 1 158 ? 17.301 -7.497 109.539 1.00 14.83 158 VAL B C 1
ATOM 3091 O O . VAL B 1 158 ? 16.354 -7.809 108.806 1.00 15.93 158 VAL B O 1
ATOM 3095 N N . THR B 1 159 ? 17.114 -6.871 110.707 1.00 15.10 159 THR B N 1
ATOM 3096 C CA . THR B 1 159 ? 15.747 -6.559 111.118 1.00 14.66 159 THR B CA 1
ATOM 3097 C C . THR B 1 159 ? 15.063 -5.647 110.110 1.00 15.76 159 THR B C 1
ATOM 3098 O O . THR B 1 159 ? 13.847 -5.751 109.904 1.00 15.63 159 THR B O 1
ATOM 3102 N N . THR B 1 160 ? 15.824 -4.759 109.459 1.00 15.69 160 THR B N 1
ATOM 3103 C CA . THR B 1 160 ? 15.214 -3.865 108.484 1.00 14.72 160 THR B CA 1
ATOM 3104 C C . THR B 1 160 ? 14.840 -4.619 107.211 1.00 17.10 160 THR B C 1
ATOM 3105 O O . THR B 1 160 ? 13.745 -4.423 106.669 1.00 16.34 160 THR B O 1
ATOM 3109 N N . LEU B 1 161 ? 15.728 -5.491 106.727 1.00 14.91 161 LEU B N 1
ATOM 3110 C CA . LEU B 1 161 ? 15.522 -6.229 105.477 1.00 15.42 161 LEU B CA 1
ATOM 3111 C C . LEU B 1 161 ? 14.434 -7.299 105.540 1.00 18.67 161 LEU B C 1
ATOM 3112 O O . LEU B 1 161 ? 13.582 -7.422 104.659 1.00 15.72 161 LEU B O 1
ATOM 3146 N N . VAL B 1 163 ? 9.869 -8.734 106.908 1.00 14.17 165 VAL B N 1
ATOM 3147 C CA . VAL B 1 163 ? 8.673 -9.185 106.214 1.00 14.20 165 VAL B CA 1
ATOM 3148 C C . VAL B 1 163 ? 7.933 -10.113 107.155 1.00 14.42 165 VAL B C 1
ATOM 3149 O O . VAL B 1 163 ? 7.779 -11.301 106.901 1.00 16.85 165 VAL B O 1
ATOM 3153 N N . GLN B 1 164 ? 7.444 -9.542 108.257 1.00 14.78 166 GLN B N 1
ATOM 3154 C CA . GLN B 1 164 ? 6.897 -10.373 109.322 1.00 16.06 166 GLN B CA 1
ATOM 3155 C C . GLN B 1 164 ? 5.575 -11.029 108.951 1.00 15.88 166 GLN B C 1
ATOM 3156 O O . GLN B 1 164 ? 5.043 -11.815 109.747 1.00 16.33 166 GLN B O 1
ATOM 3162 N N . CYS B 1 165 ? 5.036 -10.736 107.769 1.00 14.78 167 CYS B N 1
ATOM 3163 C CA . CYS B 1 165 ? 3.893 -11.490 107.265 1.00 15.00 167 CYS B CA 1
ATOM 3164 C C . CYS B 1 165 ? 4.232 -12.951 107.008 1.00 17.31 167 CYS B C 1
ATOM 3165 O O . CYS B 1 165 ? 3.315 -13.760 106.819 1.00 18.97 167 CYS B O 1
ATOM 3168 N N . PHE B 1 166 ? 5.512 -13.317 107.010 1.00 15.88 168 PHE B N 1
ATOM 3169 C CA . PHE B 1 166 ? 5.887 -14.710 106.851 1.00 15.15 168 PHE B CA 1
ATOM 3170 C C . PHE B 1 166 ? 6.055 -15.438 108.182 1.00 20.17 168 PHE B C 1
ATOM 3171 O O . PHE B 1 166 ? 6.468 -16.600 108.185 1.00 18.70 168 PHE B O 1
ATOM 3179 N N . SER B 1 167 ? 5.730 -14.794 109.303 1.00 15.49 169 SER B N 1
ATOM 3180 C CA . SER B 1 167 ? 5.720 -15.492 110.581 1.00 15.28 169 SER B CA 1
ATOM 3181 C C . SER B 1 167 ? 4.694 -16.622 110.547 1.00 17.50 169 SER B C 1
ATOM 3182 O O . SER B 1 167 ? 3.642 -16.512 109.910 1.00 19.65 169 SER B O 1
ATOM 3185 N N . ARG B 1 168 ? 5.001 -17.716 111.245 1.00 15.99 170 ARG B N 1
ATOM 3186 C CA . ARG B 1 168 ? 4.022 -18.772 111.487 1.00 18.14 170 ARG B CA 1
ATOM 3187 C C . ARG B 1 168 ? 3.201 -18.419 112.720 1.00 18.80 170 ARG B C 1
ATOM 3188 O O . ARG B 1 168 ? 3.724 -18.417 113.839 1.00 20.68 170 ARG B O 1
ATOM 3196 N N . TYR B 1 169 ? 1.913 -18.145 112.525 1.00 16.16 171 TYR B N 1
ATOM 3197 C CA . TYR B 1 169 ? 0.996 -18.010 113.651 1.00 16.34 171 TYR B CA 1
ATOM 3198 C C . TYR B 1 169 ? 0.335 -19.357 113.924 1.00 16.80 171 TYR B C 1
ATOM 3199 O O . TYR B 1 169 ? -0.338 -19.897 113.026 1.00 20.06 171 TYR B O 1
ATOM 3208 N N . PRO B 1 170 ? 0.495 -19.939 115.115 1.00 20.85 172 PRO B N 1
ATOM 3209 C CA . PRO B 1 170 ? -0.217 -21.190 115.422 1.00 22.71 172 PRO B CA 1
ATOM 3210 C C . PRO B 1 170 ? -1.718 -21.013 115.255 1.00 24.34 172 PRO B C 1
ATOM 3211 O O . PRO B 1 170 ? -2.232 -19.894 115.215 1.00 21.26 172 PRO B O 1
ATOM 3215 N N . ASP B 1 171 ? -2.423 -22.147 115.161 1.00 23.32 173 ASP B N 1
ATOM 3216 C CA . ASP B 1 171 ? -3.861 -22.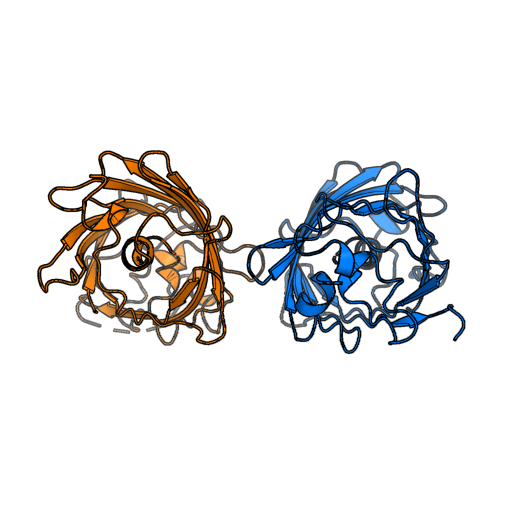113 114.899 1.00 26.16 173 ASP B CA 1
ATOM 3217 C C . ASP B 1 171 ? -4.600 -21.255 115.914 1.00 23.98 173 ASP B C 1
ATOM 3218 O O . ASP B 1 171 ? -5.507 -20.498 115.554 1.00 26.82 173 ASP B O 1
ATOM 3223 N N . HIS B 1 172 ? -4.229 -21.350 117.185 1.00 20.14 174 HIS B N 1
ATOM 3224 C CA . HIS B 1 172 ? -4.976 -20.620 118.200 1.00 18.78 174 HIS B CA 1
ATOM 3225 C C . HIS B 1 172 ? -4.665 -19.132 118.197 1.00 22.95 174 HIS B C 1
ATOM 3226 O O . HIS B 1 172 ? -5.264 -18.394 118.984 1.00 22.88 174 HIS B O 1
ATOM 3233 N N . MET B 1 173 ? -3.759 -18.679 117.329 1.00 22.15 175 MET B N 1
ATOM 3234 C CA . MET B 1 173 ? -3.353 -17.279 117.278 1.00 26.68 175 MET B CA 1
ATOM 3235 C C . MET B 1 173 ? -3.680 -16.618 115.946 1.00 20.65 175 MET B C 1
ATOM 3236 O O . MET B 1 173 ? -3.291 -15.463 115.734 1.00 21.88 175 MET B O 1
ATOM 3241 N N . LYS B 1 174 ? -4.412 -17.307 115.058 1.00 18.92 176 LYS B N 1
ATOM 3242 C CA . LYS B 1 174 ? -4.658 -16.787 113.717 1.00 23.34 176 LYS B CA 1
ATOM 3243 C C . LYS B 1 174 ? -5.415 -15.465 113.740 1.00 25.07 176 LYS B C 1
ATOM 3244 O O . LYS B 1 174 ? -5.257 -14.641 112.828 1.00 21.59 176 LYS B O 1
ATOM 3250 N N . ARG B 1 175 ? -6.242 -15.249 114.761 1.00 18.11 177 ARG B N 1
ATOM 3251 C CA . ARG B 1 175 ? -7.000 -14.014 114.918 1.00 19.69 177 ARG B CA 1
ATOM 3252 C C . ARG B 1 175 ? -6.106 -12.827 115.251 1.00 22.73 177 ARG B C 1
ATOM 3253 O O . ARG B 1 175 ? -6.591 -11.692 115.318 1.00 20.12 177 ARG B O 1
ATOM 3261 N N . HIS B 1 176 ? -4.813 -13.058 115.458 1.00 18.94 178 HIS B N 1
ATOM 3262 C CA . HIS B 1 176 ? -3.903 -12.025 115.940 1.00 20.19 178 HIS B CA 1
ATOM 3263 C C . HIS B 1 176 ? -2.822 -11.684 114.924 1.00 18.52 178 HIS B C 1
ATOM 3264 O O . HIS B 1 176 ? -1.827 -11.029 115.270 1.00 19.40 178 HIS B O 1
ATOM 3271 N N . ASP B 1 177 ? -2.987 -12.108 113.676 1.00 16.58 179 ASP B N 1
ATOM 3272 C CA . ASP B 1 177 ? -1.960 -11.929 112.651 1.00 16.23 179 ASP B CA 1
ATOM 3273 C C . ASP B 1 177 ? -2.289 -10.670 111.856 1.00 17.08 179 ASP B C 1
ATOM 3274 O O . ASP B 1 177 ? -2.932 -10.720 110.806 1.00 16.98 179 ASP B O 1
ATOM 3279 N N . PHE B 1 178 ? -1.825 -9.527 112.366 1.00 16.09 180 PHE B N 1
ATOM 3280 C CA . PHE B 1 178 ? -2.059 -8.259 111.683 1.00 16.14 180 PHE B CA 1
ATOM 3281 C C . PHE B 1 178 ? -1.385 -8.242 110.317 1.00 18.44 180 PHE B C 1
ATOM 3282 O O . PHE B 1 178 ? -1.966 -7.782 109.329 1.00 16.08 180 PHE B O 1
ATOM 3290 N N . PHE B 1 179 ? -0.168 -8.770 110.244 1.00 15.80 181 PHE B N 1
ATOM 3291 C CA . PHE B 1 179 ? 0.656 -8.606 109.050 1.00 15.36 181 PHE B CA 1
ATOM 3292 C C . PHE B 1 179 ? -0.016 -9.188 107.813 1.00 18.94 181 PHE B C 1
ATOM 3293 O O . PHE B 1 179 ? -0.004 -8.576 106.741 1.00 15.49 181 PHE B O 1
ATOM 3301 N N . LYS B 1 180 ? -0.565 -10.393 107.924 1.00 17.93 182 LYS B N 1
ATOM 3302 C CA . LYS B 1 180 ? -1.193 -10.980 106.748 1.00 22.92 182 LYS B CA 1
ATOM 3303 C C . LYS B 1 180 ? -2.531 -10.329 106.454 1.00 18.85 182 LYS B C 1
ATOM 3304 O O . LYS B 1 180 ? -2.913 -10.197 105.283 1.00 16.47 182 LYS B O 1
ATOM 3310 N N . SER B 1 181 ? -3.248 -9.911 107.496 1.00 19.67 183 SER B N 1
ATOM 3311 C CA . SER B 1 181 ? -4.563 -9.335 107.283 1.00 19.30 183 SER B CA 1
ATOM 3312 C C . SER B 1 181 ? -4.487 -8.033 106.499 1.00 21.10 183 SER B C 1
ATOM 3313 O O . SER B 1 181 ? -5.481 -7.638 105.883 1.00 19.62 183 SER B O 1
ATOM 3316 N N . ALA B 1 182 ? -3.336 -7.350 106.514 1.00 16.49 184 ALA B N 1
ATOM 3317 C CA . ALA B 1 182 ? -3.181 -6.131 105.737 1.00 20.28 184 ALA B CA 1
ATOM 3318 C C . ALA B 1 182 ? -2.969 -6.396 104.248 1.00 25.02 184 ALA B C 1
ATOM 3319 O O . ALA B 1 182 ? -2.960 -5.444 103.456 1.00 21.87 184 ALA B O 1
ATOM 3321 N N . MET B 1 183 ? -2.800 -7.627 103.858 1.00 19.87 185 MET B N 1
ATOM 3322 C CA . MET B 1 183 ? -2.464 -7.935 102.477 1.00 16.13 185 MET B CA 1
ATOM 3323 C C . MET B 1 183 ? -3.735 -8.144 101.646 1.00 17.53 185 MET B C 1
ATOM 3324 O O . MET B 1 183 ? -4.776 -8.545 102.178 1.00 17.95 185 MET B O 1
ATOM 3329 N N . PRO B 1 184 ? -3.687 -7.899 100.328 1.00 16.77 186 PRO B N 1
ATOM 3330 C CA . PRO B 1 184 ? -2.484 -7.566 99.545 1.00 16.11 186 PRO B CA 1
ATOM 3331 C C . PRO B 1 184 ? -2.065 -6.101 99.537 1.00 20.11 186 PRO B C 1
ATOM 3332 O O . PRO B 1 184 ? -0.972 -5.817 99.055 1.00 20.26 186 PRO B O 1
ATOM 3336 N N . GLU B 1 185 ? -2.914 -5.187 100.018 1.00 18.58 187 GLU B N 1
ATOM 3337 C CA . GLU B 1 185 ? -2.581 -3.765 99.919 1.00 19.84 187 GLU B CA 1
ATOM 3338 C C . GLU B 1 185 ? -1.341 -3.420 100.721 1.00 22.25 187 GLU B C 1
ATOM 3339 O O . GLU B 1 185 ? -0.576 -2.530 100.325 1.00 21.56 187 GLU B O 1
ATOM 3345 N N . GLY B 1 186 ? -1.130 -4.097 101.842 1.00 22.72 188 GLY B N 1
ATOM 3346 C CA . GLY B 1 186 ? 0.127 -4.016 102.550 1.00 19.42 188 GLY B CA 1
ATOM 3347 C C . GLY B 1 186 ? 0.095 -3.096 103.756 1.00 21.79 188 GLY B C 1
ATOM 3348 O O . GLY B 1 186 ? -0.943 -2.577 104.177 1.00 16.48 188 GLY B O 1
ATOM 3349 N N . TYR B 1 187 ? 1.280 -2.917 104.338 1.00 17.16 189 TYR B N 1
ATOM 3350 C CA . TYR B 1 187 ? 1.423 -2.052 105.493 1.00 15.64 189 TYR B CA 1
ATOM 3351 C C . TYR B 1 187 ? 2.721 -1.254 105.405 1.00 17.22 189 TYR B C 1
ATOM 3352 O O . TYR B 1 187 ? 3.667 -1.615 104.704 1.00 16.16 189 TYR B O 1
ATOM 3361 N N . VAL B 1 188 ? 2.735 -0.150 106.124 1.00 16.21 190 VAL B N 1
ATOM 3362 C CA . VAL B 1 188 ? 3.949 0.628 106.340 1.00 15.81 190 VAL B CA 1
ATOM 3363 C C . VAL B 1 188 ? 4.587 0.176 107.641 1.00 15.89 190 VAL B C 1
ATOM 3364 O O . VAL B 1 188 ? 3.905 0.052 108.663 1.00 17.79 190 VAL B O 1
ATOM 3368 N N . GLN B 1 189 ? 5.888 -0.094 107.602 1.00 15.42 191 GLN B N 1
ATOM 3369 C CA . GLN B 1 189 ? 6.655 -0.469 108.785 1.00 15.14 191 GLN B CA 1
ATOM 3370 C C . GLN B 1 189 ? 7.696 0.612 109.018 1.00 15.65 191 GLN B C 1
ATOM 3371 O O . GLN B 1 189 ? 8.551 0.848 108.158 1.00 16.82 191 GLN B O 1
ATOM 3377 N N . GLU B 1 190 ? 7.633 1.261 110.175 1.00 16.37 192 GLU B N 1
ATOM 3378 C CA . GLU B 1 190 ? 8.624 2.262 110.535 1.00 16.67 192 GLU B CA 1
ATOM 3379 C C . GLU B 1 190 ? 9.360 1.829 111.789 1.00 16.01 192 GLU B C 1
ATOM 3380 O O . GLU B 1 190 ? 8.753 1.273 112.716 1.00 18.07 192 GLU B O 1
ATOM 3386 N N . ARG B 1 191 ? 10.668 2.091 111.831 1.00 15.58 193 ARG B N 1
ATOM 3387 C CA . ARG B 1 191 ? 11.425 1.814 113.046 1.00 17.53 193 ARG B CA 1
ATOM 3388 C C . ARG B 1 191 ? 12.397 2.936 113.377 1.00 16.45 193 ARG B C 1
ATOM 3389 O O . ARG B 1 191 ? 12.891 3.641 112.502 1.00 16.06 193 ARG B O 1
ATOM 3397 N N . THR B 1 192 ? 12.668 3.065 114.666 1.00 15.95 194 THR B N 1
ATOM 3398 C CA . THR B 1 192 ? 13.860 3.720 115.180 1.00 18.61 194 THR B CA 1
ATOM 3399 C C . THR B 1 192 ? 14.714 2.629 115.807 1.00 16.03 194 THR B C 1
ATOM 3400 O O . THR B 1 192 ? 14.226 1.877 116.656 1.00 18.99 194 THR B O 1
ATOM 3404 N N . ILE B 1 193 ? 15.966 2.518 115.376 1.00 16.14 195 ILE B N 1
ATOM 3405 C CA . ILE B 1 193 ? 16.890 1.545 115.955 1.00 16.06 195 ILE B CA 1
ATOM 3406 C C . ILE B 1 193 ? 18.032 2.318 116.594 1.00 16.45 195 ILE B C 1
ATOM 3407 O O . ILE B 1 193 ? 18.817 2.952 115.887 1.00 16.74 195 ILE B O 1
ATOM 3412 N N . SER B 1 194 ? 18.154 2.237 117.921 1.00 20.14 196 SER B N 1
ATOM 3413 C CA A SER B 1 194 ? 19.156 2.997 118.661 0.49 20.17 196 SER B CA 1
ATOM 3414 C CA B SER B 1 194 ? 19.151 2.997 118.671 0.51 20.19 196 SER B CA 1
ATOM 3415 C C . SER B 1 194 ? 20.277 2.062 119.099 1.00 20.22 196 SER B C 1
ATOM 3416 O O . SER B 1 194 ? 20.065 1.164 119.917 1.00 18.67 196 SER B O 1
ATOM 3421 N N . PHE B 1 195 ? 21.473 2.287 118.561 1.00 18.08 197 PHE B N 1
ATOM 3422 C CA . PHE B 1 195 ? 22.655 1.520 118.938 1.00 17.46 197 PHE B CA 1
ATOM 3423 C C . PHE B 1 195 ? 23.282 2.155 120.173 1.00 17.84 197 PHE B C 1
ATOM 3424 O O . PHE B 1 195 ? 23.670 3.326 120.139 1.00 18.26 197 PHE B O 1
ATOM 3432 N N . LYS B 1 196 ? 23.383 1.380 121.257 1.00 21.47 198 LYS B N 1
ATOM 3433 C CA . LYS B 1 196 ? 23.868 1.906 122.530 1.00 23.55 198 LYS B CA 1
ATOM 3434 C C . LYS B 1 196 ? 25.250 2.519 122.364 1.00 21.46 198 LYS B C 1
ATOM 3435 O O . LYS B 1 196 ? 26.142 1.912 121.765 1.00 21.36 198 LYS B O 1
ATOM 3441 N N . ASP B 1 197 ? 25.406 3.737 122.894 1.00 21.12 199 ASP B N 1
ATOM 3442 C CA . ASP B 1 197 ? 26.646 4.513 122.819 1.00 23.82 199 ASP B CA 1
ATOM 3443 C C . ASP B 1 197 ? 27.106 4.719 121.382 1.00 26.11 199 ASP B C 1
ATOM 3444 O O . ASP B 1 197 ? 28.299 4.887 121.120 1.00 30.50 199 ASP B O 1
ATOM 3449 N N . ASP B 1 198 ? 26.162 4.730 120.443 1.00 19.54 200 ASP B N 1
ATOM 3450 C CA . ASP B 1 198 ? 26.492 5.004 119.052 1.00 19.88 200 ASP B CA 1
ATOM 3451 C C . ASP B 1 198 ? 25.281 5.624 118.363 1.00 23.58 200 ASP B C 1
ATOM 3452 O O . ASP B 1 198 ? 24.445 6.252 119.028 1.00 22.15 200 ASP B O 1
ATOM 3457 N N . GLY B 1 199 ? 25.176 5.458 117.049 1.00 19.27 201 GLY B N 1
ATOM 3458 C CA . GLY B 1 199 ? 24.187 6.163 116.257 1.00 19.13 201 GLY B CA 1
ATOM 3459 C C . GLY B 1 199 ? 22.827 5.486 116.225 1.00 18.48 201 GLY B C 1
ATOM 3460 O O . GLY B 1 199 ? 22.544 4.535 116.953 1.00 18.14 201 GLY B O 1
ATOM 3461 N N . THR B 1 200 ? 21.966 6.003 115.345 1.00 18.37 202 THR B N 1
ATOM 3462 C CA . THR B 1 200 ? 20.565 5.599 115.297 1.00 18.70 202 THR B CA 1
ATOM 3463 C C . THR B 1 200 ? 20.135 5.422 113.852 1.00 18.61 202 THR B C 1
ATOM 3464 O O . THR B 1 200 ? 20.466 6.258 113.011 1.00 20.80 202 THR B O 1
ATOM 3468 N N . TYR B 1 201 ? 19.414 4.327 113.563 1.00 17.17 203 TYR B N 1
ATOM 3469 C CA . TYR B 1 201 ? 18.739 4.157 112.274 1.00 16.94 203 TYR B CA 1
ATOM 3470 C C . TYR B 1 201 ? 17.296 4.635 112.361 1.00 17.15 203 TYR B C 1
ATOM 3471 O O . TYR B 1 201 ? 16.597 4.368 113.344 1.00 18.22 203 TYR B O 1
ATOM 3480 N N . LYS B 1 202 ? 16.836 5.303 111.307 1.00 18.54 204 LYS B N 1
ATOM 348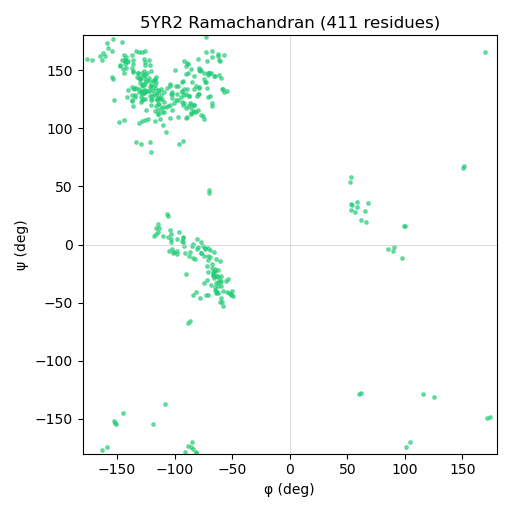1 C CA . LYS B 1 202 ? 15.414 5.543 111.091 1.00 16.81 204 LYS B CA 1
ATOM 3482 C C . LYS B 1 202 ? 15.024 4.894 109.772 1.00 16.52 204 LYS B C 1
ATOM 3483 O O . LYS B 1 202 ? 15.643 5.171 108.740 1.00 16.65 204 LYS B O 1
ATOM 3489 N N . THR B 1 203 ? 14.013 4.026 109.801 1.00 16.17 205 THR B N 1
ATOM 3490 C CA . THR B 1 203 ? 13.617 3.285 108.612 1.00 15.90 205 THR B CA 1
ATOM 3491 C C . THR B 1 203 ? 12.133 3.465 108.341 1.00 15.87 205 THR B C 1
ATOM 3492 O O . THR B 1 203 ? 11.318 3.606 109.260 1.00 19.23 205 THR B O 1
ATOM 3496 N N . ARG B 1 204 ? 11.794 3.492 107.062 1.00 15.83 206 ARG B N 1
ATOM 3497 C CA . ARG B 1 204 ? 10.404 3.466 106.626 1.00 18.48 206 ARG B CA 1
ATOM 3498 C C . ARG B 1 204 ? 10.307 2.518 105.446 1.00 16.13 206 ARG B C 1
ATOM 3499 O O . ARG B 1 204 ? 11.022 2.680 104.453 1.00 16.84 206 ARG B O 1
ATOM 3507 N N . ALA B 1 205 ? 9.427 1.532 105.555 1.00 15.54 207 ALA B N 1
ATOM 3508 C CA . ALA B 1 205 ? 9.248 0.535 104.514 1.00 21.53 207 ALA B CA 1
ATOM 3509 C C . ALA B 1 205 ? 7.779 0.421 104.146 1.00 21.96 207 ALA B C 1
ATOM 3510 O O . ALA B 1 205 ? 6.898 0.584 104.993 1.00 16.32 207 ALA B O 1
ATOM 3512 N N . GLU B 1 206 ? 7.524 0.122 102.872 1.00 15.05 208 GLU B N 1
ATOM 3513 C CA . GLU B 1 206 ? 6.216 -0.347 102.422 1.00 20.51 208 GLU B CA 1
ATOM 3514 C C . GLU B 1 206 ? 6.337 -1.818 102.061 1.00 17.28 208 GLU B C 1
ATOM 3515 O O . GLU B 1 206 ? 7.147 -2.188 101.201 1.00 17.09 208 GLU B O 1
ATOM 3521 N N . VAL B 1 207 ? 5.533 -2.658 102.697 1.00 16.59 209 VAL B N 1
ATOM 3522 C CA A VAL B 1 207 ? 5.505 -4.097 102.438 0.50 17.59 209 VAL B CA 1
ATOM 3523 C CA B VAL B 1 207 ? 5.533 -4.068 102.362 0.50 18.06 209 VAL B CA 1
ATOM 3524 C C . VAL B 1 207 ? 4.150 -4.419 101.827 1.00 18.81 209 VAL B C 1
ATOM 3525 O O . VAL B 1 207 ? 3.119 -4.175 102.470 1.00 17.34 209 VAL B O 1
ATOM 3532 N N . LYS B 1 208 ? 4.135 -4.919 100.589 1.00 15.13 210 LYS B N 1
ATOM 3533 C CA . LYS B 1 208 ? 2.880 -5.199 99.907 1.00 16.42 210 LYS B CA 1
ATOM 3534 C C . LYS B 1 208 ? 3.134 -6.146 98.749 1.00 17.82 210 LYS B C 1
ATOM 3535 O O . LYS B 1 208 ? 4.266 -6.317 98.299 1.00 18.90 210 LYS B O 1
ATOM 3541 N N . PHE B 1 209 ? 2.051 -6.725 98.244 1.00 17.50 211 PHE B N 1
ATOM 3542 C CA . PHE B 1 209 ? 2.137 -7.532 97.038 1.00 18.08 211 PHE B CA 1
ATOM 3543 C C . PHE B 1 209 ? 2.198 -6.644 95.808 1.00 18.76 211 PHE B C 1
ATOM 3544 O O . PHE B 1 209 ? 1.477 -5.647 95.698 1.00 17.22 211 PHE B O 1
ATOM 3552 N N . GLU B 1 210 ? 3.097 -7.001 94.899 1.00 17.65 212 GLU B N 1
ATOM 3553 C CA . GLU B 1 210 ? 3.148 -6.425 93.560 1.00 14.66 212 GLU B CA 1
ATOM 3554 C C . GLU B 1 210 ? 3.103 -7.629 92.638 1.00 14.62 212 GLU B C 1
ATOM 3555 O O . GLU B 1 210 ? 4.068 -8.398 92.575 1.00 18.72 212 GLU B O 1
ATOM 3561 N N . GLY B 1 211 ? 1.966 -7.825 91.977 1.00 15.61 213 GLY B N 1
ATOM 3562 C CA . GLY B 1 211 ? 1.740 -9.080 91.285 1.00 15.37 213 GLY B CA 1
ATOM 3563 C C . GLY B 1 211 ? 1.735 -10.229 92.271 1.00 21.89 213 GLY B C 1
ATOM 3564 O O . GLY B 1 211 ? 1.028 -10.198 93.282 1.00 24.49 213 GLY B O 1
ATOM 3565 N N . ASP B 1 212 ? 2.544 -11.249 91.990 1.00 22.06 214 ASP B N 1
ATOM 3566 C CA . ASP B 1 212 ? 2.662 -12.427 92.844 1.00 21.96 214 ASP B CA 1
ATOM 3567 C C . ASP B 1 212 ? 3.769 -12.302 93.886 1.00 19.32 214 ASP B C 1
ATOM 3568 O O . ASP B 1 212 ? 3.951 -13.218 94.690 1.00 17.03 214 ASP B O 1
ATOM 3573 N N . THR B 1 213 ? 4.494 -11.198 93.903 1.00 18.50 215 THR B N 1
ATOM 3574 C CA A THR B 1 213 ? 5.674 -11.050 94.741 0.82 15.63 215 THR B CA 1
ATOM 3575 C CA B THR B 1 213 ? 5.675 -11.049 94.743 0.18 16.83 215 THR B CA 1
ATOM 3576 C C . THR B 1 213 ? 5.384 -10.175 95.953 1.00 17.51 215 THR B C 1
ATOM 3577 O O . THR B 1 213 ? 4.720 -9.141 95.841 1.00 19.22 215 THR B O 1
ATOM 3584 N N . LEU B 1 214 ? 5.890 -10.595 97.110 1.00 19.13 216 LEU B N 1
ATOM 3585 C CA . LEU B 1 214 ? 5.822 -9.777 98.314 1.00 16.40 216 LEU B CA 1
ATOM 3586 C C . LEU B 1 214 ? 7.062 -8.892 98.305 1.00 15.69 216 LEU B C 1
ATOM 3587 O O . LEU B 1 214 ? 8.188 -9.407 98.312 1.00 19.66 216 LEU B O 1
ATOM 3592 N N . VAL B 1 215 ? 6.856 -7.575 98.277 1.00 14.18 217 VAL B N 1
ATOM 3593 C CA . VAL B 1 215 ? 7.936 -6.607 98.117 1.00 16.06 217 VAL B CA 1
ATOM 3594 C C . VAL B 1 215 ? 8.048 -5.767 99.376 1.00 19.87 217 VAL B C 1
ATOM 3595 O O . VAL B 1 215 ? 7.059 -5.190 99.839 1.00 18.91 217 VAL B O 1
ATOM 3599 N N . ASN B 1 216 ? 9.266 -5.658 99.889 1.00 19.61 218 ASN B N 1
ATOM 3600 C CA . ASN B 1 216 ? 9.597 -4.813 101.027 1.00 15.65 218 ASN B CA 1
ATOM 3601 C C . ASN B 1 216 ? 10.503 -3.707 100.500 1.00 17.37 218 ASN B C 1
ATOM 3602 O O . ASN B 1 216 ? 11.653 -3.976 100.145 1.00 17.95 218 ASN B O 1
ATOM 3607 N N . ARG B 1 217 ? 9.984 -2.483 100.407 1.00 14.45 219 ARG B N 1
ATOM 3608 C CA . ARG B 1 217 ? 10.740 -1.371 99.841 1.00 21.94 219 ARG B CA 1
ATOM 3609 C C . ARG B 1 217 ? 11.052 -0.367 100.944 1.00 17.05 219 ARG B C 1
ATOM 3610 O O . ARG B 1 217 ? 10.133 0.221 101.524 1.00 17.74 219 ARG B O 1
ATOM 3618 N N . ILE B 1 218 ? 12.342 -0.155 101.221 1.00 18.90 220 ILE B N 1
ATOM 3619 C CA . ILE B 1 218 ? 12.780 0.511 102.446 1.00 19.23 220 ILE B CA 1
ATOM 3620 C C . ILE B 1 218 ? 13.607 1.754 102.142 1.00 20.43 220 ILE B C 1
ATOM 3621 O O . ILE B 1 218 ? 14.437 1.756 101.224 1.00 20.74 220 ILE B O 1
ATOM 3626 N N . GLU B 1 219 ? 13.427 2.779 102.972 1.00 15.62 221 GLU B N 1
ATOM 3627 C CA . GLU B 1 219 ? 14.358 3.895 103.102 1.00 17.95 221 GLU B CA 1
ATOM 3628 C C . GLU B 1 219 ? 14.964 3.853 104.496 1.00 20.86 221 GLU B C 1
ATOM 3629 O O . GLU B 1 219 ? 14.232 3.707 105.476 1.00 21.17 221 GLU B O 1
ATOM 3635 N N . LEU B 1 220 ? 16.288 3.999 104.590 1.00 17.46 222 LEU B N 1
ATOM 3636 C CA . LEU B 1 220 ? 16.976 3.999 105.877 1.00 20.29 222 LEU B CA 1
ATOM 3637 C C . LEU B 1 220 ? 17.837 5.247 106.013 1.00 24.81 222 LEU B C 1
ATOM 3638 O O . LEU B 1 220 ? 18.630 5.547 105.120 1.00 17.13 222 LEU B O 1
ATOM 3643 N N . LYS B 1 221 ? 17.715 5.959 107.136 1.00 20.69 223 LYS B N 1
ATOM 3644 C CA . LYS B 1 221 ? 18.644 7.050 107.413 1.00 24.29 223 LYS B CA 1
ATOM 3645 C C . LYS B 1 221 ? 19.287 6.859 108.780 1.00 20.70 223 LYS B C 1
ATOM 3646 O O . LYS B 1 221 ? 18.587 6.747 109.795 1.00 21.40 223 LYS B O 1
ATOM 3652 N N . GLY B 1 222 ? 20.614 6.856 108.809 1.00 19.85 224 GLY B N 1
ATOM 3653 C CA . GLY B 1 222 ? 21.367 6.693 110.050 1.00 18.27 224 GLY B CA 1
ATOM 3654 C C . GLY B 1 222 ? 22.197 7.930 110.336 1.00 21.50 224 GLY B C 1
ATOM 3655 O O . GLY B 1 222 ? 22.802 8.496 109.426 1.00 21.87 224 GLY B O 1
ATOM 3656 N N . ILE B 1 223 ? 22.209 8.355 111.606 1.00 19.82 225 ILE B N 1
ATOM 3657 C CA . ILE B 1 223 ? 22.909 9.571 112.011 1.00 20.51 225 ILE B CA 1
ATOM 3658 C C . ILE B 1 223 ? 23.671 9.324 113.305 1.00 23.61 225 ILE B C 1
ATOM 3659 O O . ILE B 1 223 ? 23.358 8.415 114.073 1.00 19.95 225 ILE B O 1
ATOM 3664 N N . ASP B 1 224 ? 24.674 10.174 113.544 1.00 21.90 226 ASP B N 1
ATOM 3665 C CA . ASP B 1 224 ? 25.405 10.233 114.813 1.00 21.53 226 ASP B CA 1
ATOM 3666 C C . ASP B 1 224 ? 26.205 8.964 115.102 1.00 23.11 226 ASP B C 1
ATOM 3667 O O . ASP B 1 224 ? 26.452 8.625 116.268 1.00 22.53 226 ASP B O 1
ATOM 3672 N N . PHE B 1 225 ? 26.652 8.269 114.059 1.00 20.68 227 PHE B N 1
ATOM 3673 C CA . PHE B 1 225 ? 27.498 7.111 114.281 1.00 23.38 227 PHE B CA 1
ATOM 3674 C C . PHE B 1 225 ? 28.946 7.534 114.461 1.00 22.88 227 PHE B C 1
ATOM 3675 O O . PHE B 1 225 ? 29.408 8.501 113.857 1.00 28.93 227 PHE B O 1
ATOM 3683 N N . LYS B 1 226 ? 29.651 6.806 115.324 1.00 24.57 228 LYS B N 1
ATOM 3684 C CA . LYS B 1 226 ? 31.074 7.027 115.538 1.00 24.66 228 LYS B CA 1
ATOM 3685 C C . LYS B 1 226 ? 31.855 6.364 114.416 1.00 31.10 228 LYS B C 1
ATOM 3686 O O . LYS B 1 226 ? 31.624 5.192 114.102 1.00 24.85 228 LYS B O 1
ATOM 3692 N N . GLU B 1 227 ? 32.773 7.109 113.797 1.00 33.49 229 GLU B N 1
ATOM 3693 C CA A GLU B 1 227 ? 33.502 6.552 112.663 0.51 35.75 229 GLU B CA 1
ATOM 3694 C CA B GLU B 1 227 ? 33.513 6.558 112.666 0.49 35.82 229 GLU B CA 1
ATOM 3695 C C . GLU B 1 227 ? 34.353 5.356 113.079 1.00 36.97 229 GLU B C 1
ATOM 3696 O O . GLU B 1 227 ? 34.600 4.458 112.264 1.00 39.56 229 GLU B O 1
ATOM 3707 N N . ASP B 1 228 ? 34.800 5.318 114.335 1.00 32.92 230 ASP B N 1
ATOM 3708 C CA . ASP B 1 228 ? 35.563 4.190 114.851 1.00 37.92 230 ASP B CA 1
ATOM 3709 C C . ASP B 1 228 ? 34.729 3.322 115.782 1.00 35.02 230 ASP B C 1
ATOM 3710 O O . ASP B 1 228 ? 35.277 2.631 116.646 1.00 37.32 230 ASP B O 1
ATOM 3715 N N . GLY B 1 229 ? 33.409 3.351 115.626 1.00 29.90 231 GLY B N 1
ATOM 3716 C CA . GLY B 1 229 ? 32.537 2.541 116.443 1.00 23.84 231 GLY B CA 1
ATOM 3717 C C . GLY B 1 229 ? 32.395 1.126 115.918 1.00 23.21 231 GLY B C 1
ATOM 3718 O O . GLY B 1 229 ? 33.017 0.714 114.941 1.00 21.54 231 GLY B O 1
ATOM 3719 N N . ASN B 1 230 ? 31.533 0.367 116.594 1.00 20.75 232 ASN B N 1
ATOM 3720 C CA . ASN B 1 230 ? 31.317 -1.016 116.200 1.00 26.44 232 ASN B CA 1
ATOM 3721 C C . ASN B 1 230 ? 30.642 -1.112 114.845 1.00 24.15 232 ASN B C 1
ATOM 3722 O O . ASN B 1 230 ? 30.824 -2.109 114.141 1.00 23.69 232 ASN B O 1
ATOM 3727 N N . ILE B 1 231 ? 29.884 -0.087 114.456 1.00 19.77 233 ILE B N 1
ATOM 3728 C CA . ILE B 1 231 ? 29.102 -0.127 113.223 1.00 20.36 233 ILE B CA 1
ATOM 3729 C C . ILE B 1 231 ? 29.934 0.360 112.040 1.00 23.48 233 ILE B C 1
ATOM 3730 O O . ILE B 1 231 ? 30.265 -0.420 111.138 1.00 22.37 233 ILE B O 1
ATOM 3735 N N . LEU B 1 232 ? 30.276 1.650 112.020 1.00 21.76 234 LEU B N 1
ATOM 3736 C CA . LEU B 1 232 ? 31.090 2.155 110.915 1.00 20.88 234 LEU B CA 1
ATOM 3737 C C . LEU B 1 232 ? 32.497 1.573 110.932 1.00 24.71 234 LEU B C 1
ATOM 3738 O O . LEU B 1 232 ? 33.153 1.533 109.885 1.00 24.42 234 LEU B O 1
ATOM 3743 N N . GLY B 1 233 ? 32.972 1.117 112.089 1.00 24.22 235 GLY B N 1
ATOM 3744 C CA . GLY B 1 233 ? 34.242 0.426 112.185 1.00 22.07 235 GLY B CA 1
ATOM 3745 C C . GLY B 1 233 ? 34.224 -1.045 111.801 1.00 27.21 235 GLY B C 1
ATOM 3746 O O . GLY B 1 233 ? 35.288 -1.674 111.806 1.00 23.16 235 GLY B O 1
ATOM 3747 N N . HIS B 1 234 ? 33.055 -1.610 111.482 1.00 21.04 236 HIS B N 1
ATOM 3748 C CA . HIS B 1 234 ? 32.912 -3.019 111.096 1.00 21.82 236 HIS B CA 1
ATOM 3749 C C . HIS B 1 234 ? 33.534 -3.953 112.141 1.00 21.06 236 HIS B C 1
ATOM 3750 O O . HIS B 1 234 ? 34.438 -4.744 111.858 1.00 21.50 236 HIS B O 1
ATOM 3757 N N . LYS B 1 235 ? 33.041 -3.844 113.373 1.00 22.34 237 LYS B N 1
ATOM 3758 C CA . LYS B 1 235 ? 33.592 -4.614 114.480 1.00 21.62 237 LYS B CA 1
ATOM 3759 C C . LYS B 1 235 ? 32.646 -5.705 114.971 1.00 21.93 237 LYS B C 1
ATOM 3760 O O . LYS B 1 235 ? 32.937 -6.357 115.981 1.00 21.68 237 LYS B O 1
ATOM 3766 N N . LEU B 1 236 ? 31.536 -5.932 114.280 1.00 19.92 238 LEU B N 1
ATOM 3767 C CA . LEU B 1 236 ? 30.557 -6.929 114.697 1.00 21.11 238 LEU B CA 1
ATOM 3768 C C . LEU B 1 236 ? 30.838 -8.281 114.059 1.00 24.29 238 LEU B C 1
ATOM 3769 O O . LEU B 1 236 ? 31.256 -8.367 112.899 1.00 26.21 238 LEU B O 1
ATOM 3774 N N A GLU B 1 237 ? 30.582 -9.339 114.821 0.50 23.22 239 GLU B N 1
ATOM 3775 N N B GLU B 1 237 ? 30.593 -9.342 114.815 0.50 23.29 239 GLU B N 1
ATOM 3776 C CA A GLU B 1 237 ? 30.688 -10.695 114.303 0.50 23.44 239 GLU B CA 1
ATOM 3777 C CA B GLU B 1 237 ? 30.745 -10.672 114.250 0.50 23.26 239 GLU B CA 1
ATOM 3778 C C A GLU B 1 237 ? 29.595 -10.948 113.268 0.50 22.77 239 GLU B C 1
ATOM 3779 C C B GLU B 1 237 ? 29.615 -10.952 113.269 0.50 22.84 239 GLU B C 1
ATOM 3780 O O A GLU B 1 237 ? 28.443 -10.544 113.451 0.50 21.18 239 GLU B O 1
ATOM 3781 O O B GLU B 1 237 ? 28.461 -10.577 113.496 0.50 21.29 239 GLU B O 1
ATOM 3792 N N . TYR B 1 238 ? 29.965 -11.606 112.162 1.00 24.73 240 TYR B N 1
ATOM 3793 C CA . TYR B 1 238 ? 28.988 -11.884 111.113 1.00 26.94 240 TYR B CA 1
ATOM 3794 C C . TYR B 1 238 ? 27.977 -12.932 111.563 1.00 26.54 240 TYR B C 1
ATOM 3795 O O . TYR B 1 238 ? 26.764 -12.717 111.467 1.00 27.80 240 TYR B O 1
ATOM 3804 N N . ASN B 1 239 ? 28.449 -14.068 112.059 1.00 28.78 241 ASN B N 1
ATOM 3805 C CA . ASN B 1 239 ? 27.525 -15.097 112.538 1.00 39.18 241 ASN B CA 1
ATOM 3806 C C . ASN B 1 239 ? 28.101 -15.909 113.696 1.00 43.38 241 ASN B C 1
ATOM 3807 O O . ASN B 1 239 ? 29.296 -15.844 113.979 1.00 45.86 241 ASN B O 1
#

Radius of gyration: 24.6 Å; Cα contacts (8 Å, |Δi|>4): 1335; chains: 2; bounding box: 50×34×68 Å